Protein 7ESR (pdb70)

CATH classification: 3.40.800.10

Sequence (378 aa):
PPSEAEEALIKETTRLPLTGWQQEVDQGLTYGLEAAASIKDRSIPTFSRGELPHYAGINTFMMKAPYLEDVREVGKYDVAIVGVPHDSGTTYRPGTRFGPQGIRRISALYTPYNFEMG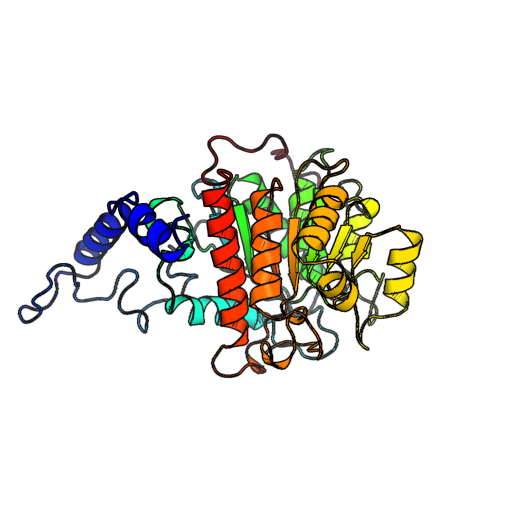VDLREQISLLCDVGDIFTIPANNEKSFDQISKGIAHIFSSGAFPIILGGDHSIGFPTVRGICRHLGDKKVGIIHFDRHVDTQETDLDERMHTCPWFHATNMANAPAKNLVQLGIGGWQVPRQGVKVCRERATNILTVTDITEMSLDAAADFAIARATDGTDCVVWISFDIDCIDAGFVPGTGWPEPGGLLPREALYLLKRIIRETNVCGMMEVVEVSPPYDISDMTSLMATRVICDTMAHLVVSGQLPRTEKPAYIHAEANMAVD

Foldseek 3Di:
DDDLLVVLVVLLVVFDCPLVVVQLVVCCVVQPFPPPPDDPRSDGPDDGPLPPLQDDDFDQLSAAADAPCLCLLVFQAEEEEELEQLQFDFDGQFSCQNVLLRSVNSVDAQADRSLSDRCSRFTHYYYHYYQPADNVDNVVRLVSLLVSLLSNLLSQHAYEYGDDAQLNLQSNLLSQVLFQVQFAAAEEEQDQELLPAPADPRHSHNSHRVVNNCVFNRYQQQLYEYEAHDDDPHDPRRVVRCVVSVHHYDHLCNCVVVDLVVSLVSNQCRNPPRGDFYEYEYELLQAACVQQQQFRDHDHPHDHLVSVLVSLLSNLLRTHHRHYYYYGRRVVRDDPSSSSVSSSVSVSSSVSSCVSSVVPPDPDRDPRGHNGGDPPSD

InterPro domains:
  IPR005925 Agmatinase-related [TIGR01230] (84-360)
  IPR006035 Ureohydrolase [PF00491] (84-358)
  IPR006035 Ureohydrolase [PR00116] (170-185)
  IPR006035 Ureohydrolase [PR00116] (286-315)
  IPR006035 Ureohydrolase [PS51409] (70-370)
  IPR006035 Ureohydrolase [PTHR11358] (56-364)
  IPR020855 Ureohydrolase, manganese-binding site [PS01053] (289-310)
  IPR023696 Ureohydrolase domain superfamily [SSF52768] (60-363)

Organism: Synechocystis sp. (strain ATCC 27184 / PCC 6803 / Kazusa) (NCBI:txid1111708)

B-factor: mean 30.21, std 9.37, range [16.31, 80.89]

Structure (mmCIF, N/CA/C/O backbone):
data_7ESR
#
_entry.id   7ESR
#
_cell.length_a   140.700
_cell.length_b   140.700
_cell.length_c   95.390
_cell.angle_alpha   90.000
_cell.angle_beta   90.000
_cell.angle_gamma   120.000
#
_symmetry.space_group_name_H-M   'H 3 2'
#
loop_
_entity.id
_entity.type
_entity.pdbx_description
1 polymer 'Probable agmatinase 2'
2 non-polymer 'CALCIUM ION'
3 non-polymer 1,2-ETHANEDIOL
4 non-polymer 'ACETATE ION'
5 water water
#
loop_
_atom_site.group_PDB
_atom_site.id
_atom_site.type_symbol
_atom_site.label_atom_id
_atom_site.label_alt_id
_atom_site.label_comp_id
_atom_site.label_asym_id
_atom_site.label_entity_id
_atom_site.label_seq_id
_atom_site.pdbx_PDB_ins_code
_atom_site.Cartn_x
_atom_site.Cartn_y
_atom_site.Cartn_z
_atom_site.occupancy
_atom_site.B_iso_or_equiv
_atom_site.auth_seq_id
_atom_site.auth_comp_id
_atom_site.auth_asym_id
_atom_site.auth_atom_id
_atom_site.pdbx_PDB_model_num
ATOM 1 N N . PRO A 1 11 ? -19.20012 7.60161 43.69874 1.000 72.53172 11 PRO A N 1
ATOM 2 C CA . PRO A 1 11 ? -19.10043 8.64285 42.66934 1.000 67.41862 11 PRO A CA 1
ATOM 3 C C . PRO A 1 11 ? -19.72479 8.20079 41.35429 1.000 65.91358 11 PRO A C 1
ATOM 4 O O . PRO A 1 11 ? -19.80705 6.99769 41.09748 1.000 63.17363 11 PRO A O 1
ATOM 15 N N . PRO A 1 12 ? -20.14328 9.15125 40.52413 1.000 52.83758 12 PRO A N 1
ATOM 16 C CA . PRO A 1 12 ? -20.64999 8.78766 39.20087 1.000 43.46279 12 PRO A CA 1
ATOM 17 C C . PRO A 1 12 ? -19.49539 8.50415 38.25640 1.000 37.46329 12 PRO A C 1
ATOM 18 O O . PRO A 1 12 ? -18.42083 9.10082 38.34285 1.000 41.17010 12 PRO A O 1
ATOM 29 N N . SER A 1 13 ? -19.73168 7.57305 37.34715 1.000 34.34676 13 SER A N 1
ATOM 30 C CA . SER A 1 13 ? -18.72194 7.25953 36.35399 1.000 32.94656 13 SER A CA 1
ATOM 31 C C . SER A 1 13 ? -18.60715 8.40855 35.35345 1.000 31.05486 13 SER A C 1
ATOM 32 O O . SER A 1 13 ? -19.46559 9.29719 35.26958 1.000 28.65227 13 SER A O 1
ATOM 40 N N . GLU A 1 14 ? -17.52816 8.38051 34.56972 1.000 26.24085 14 GLU A N 1
ATOM 41 C CA . GLU A 1 14 ? -17.40127 9.32259 33.46692 1.000 23.99312 14 GLU A CA 1
ATOM 42 C C . GLU A 1 14 ? -18.56000 9.17769 32.48998 1.000 25.79721 14 GLU A C 1
ATOM 43 O O . GLU A 1 14 ? -19.06179 10.17099 31.94964 1.000 24.53537 14 GLU A O 1
ATOM 55 N N . ALA A 1 15 ? -18.99624 7.94795 32.24004 1.000 26.00468 15 ALA A N 1
ATOM 56 C CA . ALA A 1 15 ? -20.11074 7.74512 31.32561 1.000 23.65425 15 ALA A CA 1
ATOM 57 C C . ALA A 1 15 ? -21.38126 8.37625 31.87226 1.000 27.03022 15 ALA A C 1
ATOM 58 O O . ALA A 1 15 ? -22.14366 8.99745 31.12811 1.000 26.45970 15 ALA A O 1
ATOM 65 N N . GLU A 1 16 ? -21.62638 8.22774 33.17478 1.000 26.39395 16 GLU A N 1
ATOM 66 C CA . GLU A 1 16 ? -22.84253 8.79112 33.75505 1.000 29.38558 16 GLU A CA 1
ATOM 67 C C . GLU A 1 16 ? -22.82588 10.30795 33.68023 1.000 27.26205 16 GLU A C 1
ATOM 68 O O . GLU A 1 16 ? -23.84591 10.92877 33.35198 1.000 29.14359 16 GLU A O 1
ATOM 80 N N . GLU A 1 17 ? -21.67204 10.91683 33.95388 1.000 27.08293 17 GLU A N 1
ATOM 81 C CA . GLU A 1 17 ? -21.53839 12.36127 33.80635 1.000 27.03542 17 GLU A CA 1
ATOM 82 C C . GLU A 1 17 ? -21.71908 12.78794 32.35469 1.000 29.90244 17 GLU A C 1
ATOM 83 O O . GLU A 1 17 ? -22.32925 13.82873 32.07589 1.000 27.99647 17 GLU A O 1
ATOM 95 N N . ALA A 1 18 ? -21.21204 11.99229 31.41403 1.000 26.42976 18 ALA A N 1
ATOM 96 C CA . ALA A 1 18 ? -21.33153 12.34976 30.00156 1.000 23.74289 18 ALA A CA 1
ATOM 97 C C . ALA A 1 18 ? -22.79221 12.44238 29.56983 1.000 25.63289 18 ALA A C 1
ATOM 98 O O . ALA A 1 18 ? -23.17211 13.34813 28.81398 1.000 26.16005 18 ALA A O 1
ATOM 105 N N . LEU A 1 19 ? -23.62451 11.50262 30.02080 1.000 29.03276 19 LEU A N 1
ATOM 106 C CA . LEU A 1 19 ? -25.03475 11.53768 29.64834 1.000 25.49564 19 LEU A CA 1
ATOM 107 C C . LEU A 1 19 ? -25.70887 12.80117 30.17665 1.000 27.56647 19 LEU A C 1
ATOM 108 O O . LEU A 1 19 ? -26.54133 13.40270 29.49118 1.000 28.88486 19 LEU A O 1
ATOM 124 N N . ILE A 1 20 ? -25.35986 13.21305 31.39784 1.000 27.73393 20 ILE A N 1
ATOM 125 C CA . ILE A 1 20 ? -25.91412 14.43258 31.96879 1.000 28.43860 20 ILE A CA 1
ATOM 126 C C . ILE A 1 20 ? -25.39995 15.65296 31.22924 1.000 29.77369 20 ILE A C 1
ATOM 127 O O . ILE A 1 20 ? -26.16512 16.58433 30.93516 1.000 30.73251 20 ILE A O 1
ATOM 143 N N . LYS A 1 21 ? -24.10081 15.66869 30.90849 1.000 27.34985 21 LYS A N 1
ATOM 144 C CA . LYS A 1 21 ? -23.53780 16.82683 30.23491 1.000 27.26535 21 LYS A CA 1
ATOM 145 C C . LYS A 1 21 ? -24.19288 17.03235 28.87945 1.000 28.59538 21 LYS A C 1
ATOM 146 O O . LYS A 1 21 ? -24.39139 18.17906 28.44212 1.000 27.83354 21 LYS A O 1
ATOM 165 N N . GLU A 1 22 ? -24.54274 15.93701 28.20066 1.000 25.09533 22 GLU A N 1
ATOM 166 C CA . GLU A 1 22 ? -25.10056 16.06473 26.86009 1.000 24.56113 22 GLU A CA 1
ATOM 167 C C . GLU A 1 22 ? -26.43483 16.80824 26.89927 1.000 26.89218 22 GLU A C 1
ATOM 168 O O . GLU A 1 22 ? -26.74210 17.58190 25.98547 1.000 27.83629 22 GLU A O 1
ATOM 180 N N . THR A 1 23 ? -27.22756 16.59949 27.95990 1.000 27.32265 23 THR A N 1
ATOM 181 C CA A THR A 1 23 ? -28.50950 17.28824 28.10223 0.560 30.10936 23 THR A CA 1
ATOM 182 C CA B THR A 1 23 ? -28.51177 17.29132 28.06776 0.440 30.40599 23 THR A CA 1
ATOM 183 C C . THR A 1 23 ? -28.33861 18.79766 28.18465 1.000 34.17739 23 THR A C 1
ATOM 184 O O . THR A 1 23 ? -29.28113 19.54768 27.88442 1.000 36.05448 23 THR A O 1
ATOM 205 N N . ARG A 1 24 ? -27.17075 19.25868 28.62011 1.000 28.69742 24 ARG A N 1
ATOM 206 C CA . ARG A 1 24 ? -26.92227 20.67876 28.79896 1.000 27.96241 24 ARG A CA 1
ATOM 207 C C . ARG A 1 24 ? -26.48552 21.38949 27.52768 1.000 33.28775 24 ARG A C 1
ATOM 208 O O . ARG A 1 24 ? -26.31332 22.61448 27.55473 1.000 37.15537 24 ARG A O 1
ATOM 229 N N . LEU A 1 25 ? -26.27328 20.66860 26.44299 1.000 27.83656 25 LEU A N 1
ATOM 230 C CA . LEU A 1 25 ? -25.83860 21.26895 25.19682 1.000 26.46905 25 LEU A CA 1
ATOM 231 C C . LEU A 1 25 ? -27.04348 21.65110 24.34104 1.000 25.51616 25 LEU A C 1
ATOM 232 O O . LEU A 1 25 ? -28.01306 20.88760 24.25581 1.000 27.07714 25 LEU A O 1
ATOM 248 N N . PRO A 1 26 ? -26.98416 22.79780 23.69583 1.000 25.77227 26 PRO A N 1
ATOM 249 C CA . PRO A 1 26 ? -28.09849 23.23218 22.84166 1.000 27.96055 26 PRO A CA 1
ATOM 250 C C . PRO A 1 26 ? -28.01126 22.54132 21.48279 1.000 26.11865 26 PRO A C 1
ATOM 251 O O . PRO A 1 26 ? -27.10260 21.74067 21.22006 1.000 26.30325 26 PRO A O 1
ATOM 262 N N . LEU A 1 27 ? -28.99841 22.84382 20.63185 1.000 26.22658 27 LEU A N 1
ATOM 263 C CA . LEU A 1 27 ? -29.05855 22.35674 19.25795 1.000 24.15047 27 LEU A CA 1
ATOM 264 C C . LEU A 1 27 ? -29.25555 23.48196 18.24766 1.000 25.62327 27 LEU A C 1
ATOM 265 O O . LEU A 1 27 ? -29.57479 23.21469 17.08240 1.000 26.55263 27 LEU A O 1
ATOM 281 N N . THR A 1 28 ? -29.05042 24.72978 18.64771 1.000 25.27174 28 THR A N 1
ATOM 282 C CA . THR A 1 28 ? -29.27374 25.83783 17.73184 1.000 28.43290 28 THR A CA 1
ATOM 283 C C . THR A 1 28 ? -28.25889 25.83135 16.59685 1.000 28.14853 28 THR A C 1
ATOM 284 O O . THR A 1 28 ? -28.60660 26.11646 15.44549 1.000 27.70763 28 THR A O 1
ATOM 295 N N . GLY A 1 29 ? -27.00431 25.49725 16.88893 1.000 26.23351 29 GLY A N 1
ATOM 296 C CA . GLY A 1 29 ? -26.00705 25.43268 15.82575 1.000 27.40068 29 GLY A CA 1
ATOM 297 C C . GLY A 1 29 ? -26.30706 24.33662 14.82326 1.000 26.89395 29 GLY A C 1
ATOM 298 O O . GLY A 1 29 ? -26.15823 24.52746 13.60626 1.000 26.12794 29 GLY A O 1
ATOM 302 N N . TRP A 1 30 ? -26.73308 23.17272 15.32341 1.000 24.08749 30 TRP A N 1
ATOM 303 C CA . TRP A 1 30 ? -27.21077 22.10542 14.45889 1.000 26.54346 30 TRP A CA 1
ATOM 304 C C . TRP A 1 30 ? -28.36325 22.58359 13.58379 1.000 25.10846 30 TRP A C 1
ATOM 305 O O . TRP A 1 30 ? -28.35033 22.39582 12.35782 1.000 24.97008 30 TRP A O 1
ATOM 326 N N . GLN A 1 31 ? -29.37556 23.20526 14.18861 1.000 25.47404 31 GLN A N 1
ATOM 327 C CA . GLN A 1 31 ? -30.53248 23.59032 13.38848 1.000 25.54577 31 GLN A CA 1
ATOM 328 C C . GLN A 1 31 ? -30.15064 24.62882 12.34511 1.000 25.65514 31 GLN A C 1
ATOM 329 O O . GLN A 1 31 ? -30.68120 24.63073 11.22247 1.000 25.14793 31 GLN A O 1
ATOM 343 N N . GLN A 1 32 ? -29.25226 25.54245 12.71165 1.000 24.13031 32 GLN A N 1
ATOM 344 C CA . GLN A 1 32 ? -28.77217 26.53886 11.75940 1.000 25.86904 32 GLN A CA 1
ATOM 345 C C . GLN A 1 32 ? -28.14310 25.87617 10.54681 1.000 26.86105 32 GLN A C 1
ATOM 346 O O . GLN A 1 32 ? -28.41193 26.26441 9.40464 1.000 26.17309 32 GLN A O 1
ATOM 360 N N . GLU A 1 33 ? -27.31733 24.86125 10.76665 1.000 24.45584 33 GLU A N 1
ATOM 361 C CA . GLU A 1 33 ? -26.71720 24.17996 9.63066 1.000 23.49385 33 GLU A CA 1
ATOM 362 C C . GLU A 1 33 ? -27.76001 23.42981 8.80854 1.000 25.94534 33 GLU A C 1
ATOM 363 O O . GLU A 1 33 ? -27.67806 23.40699 7.57125 1.000 26.04830 33 GLU A O 1
ATOM 375 N N . VAL A 1 34 ? -28.71551 22.77020 9.47286 1.000 25.33373 34 VAL A N 1
ATOM 376 C CA . VAL A 1 34 ? -29.77734 22.07397 8.75258 1.000 26.29098 34 VAL A CA 1
ATOM 377 C C . VAL A 1 34 ? -30.54225 23.06644 7.88195 1.000 24.64722 34 VAL A C 1
ATOM 378 O O . VAL A 1 34 ? -30.78474 22.83076 6.68627 1.000 26.56708 34 VAL A O 1
ATOM 391 N N . ASP A 1 35 ? -30.92311 24.20283 8.46887 1.000 24.38657 35 ASP A N 1
ATOM 392 C CA . ASP A 1 35 ? -31.72620 25.17744 7.73625 1.000 26.69576 35 ASP A CA 1
ATOM 393 C C . ASP A 1 35 ? -30.96572 25.72888 6.53789 1.000 26.71499 35 ASP A C 1
ATOM 394 O O . ASP A 1 35 ? -31.50764 25.80302 5.42700 1.000 28.76685 35 ASP A O 1
ATOM 403 N N . GLN A 1 36 ? -29.70091 26.10841 6.73654 1.000 26.56794 36 GLN A N 1
ATOM 404 C CA . GLN A 1 36 ? -28.91434 26.60098 5.61097 1.000 27.11515 36 GLN A CA 1
ATOM 405 C C . GLN A 1 36 ? -28.74674 25.52226 4.55481 1.000 26.70661 36 GLN A C 1
ATOM 406 O O . GLN A 1 36 ? -28.78378 25.80862 3.35013 1.000 27.96220 36 GLN A O 1
ATOM 420 N N . GLY A 1 37 ? -28.56411 24.27402 4.98801 1.000 25.59107 37 GLY A N 1
ATOM 421 C CA . GLY A 1 37 ? -28.40868 23.18941 4.03589 1.000 26.37988 37 GLY A CA 1
ATOM 422 C C . GLY A 1 37 ? -29.63491 23.00712 3.16687 1.000 25.20211 37 GLY A C 1
ATOM 423 O O . GLY A 1 37 ? -29.52274 22.74160 1.96526 1.000 26.96359 37 GLY A O 1
ATOM 427 N N . LEU A 1 38 ? -30.82327 23.15765 3.75579 1.000 24.50506 38 LEU A N 1
ATOM 428 C CA . LEU A 1 38 ? -32.04365 22.99879 2.97714 1.000 25.94336 38 LEU A CA 1
ATOM 429 C C . LEU A 1 38 ? -32.23673 24.15512 1.99608 1.000 26.87692 38 LEU A C 1
ATOM 430 O O . LEU A 1 38 ? -32.72660 23.95842 0.87656 1.000 28.86841 38 LEU A O 1
ATOM 446 N N . THR A 1 39 ? -31.87683 25.37401 2.40184 1.000 26.95647 39 THR A N 1
ATOM 447 C CA . THR A 1 39 ? -31.97735 26.51166 1.49671 1.000 28.29718 39 THR A CA 1
ATOM 448 C C . THR A 1 39 ? -30.98967 26.36236 0.34782 1.000 30.64257 39 THR A C 1
ATOM 449 O O . THR A 1 39 ? -31.35686 26.46806 -0.82880 1.000 30.82343 39 THR A O 1
ATOM 460 N N . TYR A 1 40 ? -29.73059 26.10494 0.67170 1.000 25.71954 40 TYR A N 1
ATOM 461 C CA . TYR A 1 40 ? -28.67823 26.12600 -0.32783 1.000 27.91786 40 TYR A CA 1
ATOM 462 C C . TYR A 1 40 ? -28.52722 24.80231 -1.06798 1.000 27.18845 40 TYR A C 1
ATOM 463 O O . TYR A 1 40 ? -27.97227 24.78616 -2.17762 1.000 28.39009 40 TYR A O 1
ATOM 481 N N . GLY A 1 41 ? -28.98883 23.69442 -0.48236 1.000 25.85804 41 GLY A N 1
ATOM 482 C CA . GLY A 1 41 ? -28.89576 22.37774 -1.10170 1.000 25.05768 41 GLY A CA 1
ATOM 483 C C . GLY A 1 41 ? -30.21369 21.77816 -1.55747 1.000 26.58430 41 GLY A C 1
ATOM 484 O O . GLY A 1 41 ? -30.24093 20.64264 -2.05058 1.000 24.35672 41 GLY A O 1
ATOM 488 N N . LEU A 1 42 ? -31.30478 22.53698 -1.38878 1.000 25.06903 42 LEU A N 1
ATOM 489 C CA . LEU A 1 42 ? -32.67742 22.16917 -1.74227 1.000 23.42826 42 LEU A CA 1
ATOM 490 C C . LEU A 1 42 ? -33.26499 21.17110 -0.76137 1.000 26.82302 42 LEU A C 1
ATOM 491 O O . LEU A 1 42 ? -32.52089 20.40667 -0.13456 1.000 26.32818 42 LEU A O 1
ATOM 507 N N . GLU A 1 43 ? -34.59025 21.12437 -0.64515 1.000 26.51894 43 GLU A N 1
ATOM 508 C CA . GLU A 1 43 ? -35.17602 20.01702 0.09212 1.000 26.65580 43 GLU A CA 1
ATOM 509 C C . GLU A 1 43 ? -34.88105 18.71083 -0.64888 1.000 25.37883 43 GLU A C 1
ATOM 510 O O . GLU A 1 43 ? -34.61250 18.69255 -1.85688 1.000 26.80509 43 GLU A O 1
ATOM 522 N N . ALA A 1 44 ? -34.95079 17.61008 0.08918 1.000 25.94319 44 ALA A N 1
ATOM 523 C CA . ALA A 1 44 ? -34.67098 16.29627 -0.45479 1.000 26.78114 44 ALA A CA 1
ATOM 524 C C . ALA A 1 44 ? -35.76048 15.87091 -1.43165 1.000 27.46170 44 ALA A C 1
ATOM 525 O O . ALA A 1 44 ? -36.85370 16.45163 -1.49511 1.000 27.54135 44 ALA A O 1
ATOM 532 N N . ALA A 1 45 ? -35.45075 14.84556 -2.21649 1.000 24.79489 45 ALA A N 1
ATOM 533 C CA . ALA A 1 45 ? -36.44784 14.19578 -3.05240 1.000 25.79833 45 ALA A CA 1
ATOM 534 C C . ALA A 1 45 ? -37.59922 13.64405 -2.21374 1.000 28.92514 45 ALA A C 1
ATOM 535 O O . ALA A 1 45 ? -37.48320 13.42116 -1.00599 1.000 26.97489 45 ALA A O 1
ATOM 542 N N . ALA A 1 46 ? -38.72896 13.40065 -2.88418 1.000 29.25864 46 ALA A N 1
ATOM 543 C CA . ALA A 1 46 ? -39.95943 13.11118 -2.15703 1.000 31.05997 46 ALA A CA 1
ATOM 544 C C . ALA A 1 46 ? -39.88532 11.82690 -1.34014 1.000 31.34748 46 ALA A C 1
ATOM 545 O O . ALA A 1 46 ? -40.61434 11.68591 -0.34650 1.000 31.37242 46 ALA A O 1
ATOM 552 N N . SER A 1 47 ? -39.04055 10.87720 -1.73757 1.000 28.92345 47 SER A N 1
ATOM 553 C CA . SER A 1 47 ? -38.98831 9.58415 -1.06494 1.000 30.06896 47 SER A CA 1
ATOM 554 C C . SER A 1 47 ? -38.18942 9.60804 0.23402 1.000 28.37838 47 SER A C 1
ATOM 555 O O . SER A 1 47 ? -38.21692 8.61647 0.97971 1.000 28.91689 47 SER A O 1
ATOM 563 N N . ILE A 1 48 ? -37.50420 10.71093 0.53078 1.000 28.32854 48 ILE A N 1
ATOM 564 C CA . ILE A 1 48 ? -36.71974 10.82927 1.75874 1.000 28.67779 48 ILE A CA 1
ATOM 565 C C . ILE A 1 48 ? -37.64501 11.21558 2.90695 1.000 27.92835 48 ILE A C 1
ATOM 566 O O . ILE A 1 48 ? -38.36352 12.22308 2.83469 1.000 28.32579 48 ILE A O 1
ATOM 582 N N . LYS A 1 49 ? -37.62844 10.42688 3.98092 1.000 26.87710 49 LYS A N 1
ATOM 583 C CA . LYS A 1 49 ? -38.56121 10.66670 5.08229 1.000 30.22036 49 LYS A CA 1
ATOM 584 C C . LYS A 1 49 ? -38.07755 11.77685 6.02328 1.000 33.13031 49 LYS A C 1
ATOM 585 O O . LYS A 1 49 ? -38.88018 12.60154 6.48370 1.000 30.61650 49 LYS A O 1
ATOM 604 N N . ASP A 1 50 ? -36.78307 11.82773 6.31098 1.000 30.34395 50 ASP A N 1
ATOM 605 C CA . ASP A 1 50 ? -36.18902 12.79539 7.24048 1.000 26.70023 50 ASP A CA 1
ATOM 606 C C . ASP A 1 50 ? -36.02124 14.09391 6.47158 1.000 27.60752 50 ASP A C 1
ATOM 607 O O . ASP A 1 50 ? -35.13397 14.22735 5.63805 1.000 29.11923 50 ASP A O 1
ATOM 616 N N . ARG A 1 51 ? -36.89065 15.07022 6.73558 1.000 30.55067 51 ARG A N 1
ATOM 617 C CA . ARG A 1 51 ? -36.88746 16.30033 5.94862 1.000 28.68585 51 ARG A CA 1
ATOM 618 C C . ARG A 1 51 ? -35.84477 17.30114 6.41393 1.000 29.90385 51 ARG A C 1
ATOM 619 O O . ARG A 1 51 ? -35.84165 18.43948 5.93346 1.000 32.17423 51 ARG A O 1
ATOM 640 N N . SER A 1 52 ? -34.94039 16.91033 7.31243 1.000 31.25448 52 SER A N 1
ATOM 641 C CA . SER A 1 52 ? -33.74304 17.70135 7.52837 1.000 26.40978 52 SER A CA 1
ATOM 642 C C . SER A 1 52 ? -32.66857 17.41989 6.48234 1.000 23.78300 52 SER A C 1
ATOM 643 O O . SER A 1 52 ? -31.66681 18.13185 6.45132 1.000 26.54546 52 SER A O 1
ATOM 651 N N . ILE A 1 53 ? -32.87473 16.41329 5.63454 1.000 26.14105 53 ILE A N 1
ATOM 652 C CA . ILE A 1 53 ? -31.89893 16.03281 4.61009 1.000 25.61119 53 ILE A CA 1
ATOM 653 C C . ILE A 1 53 ? -32.12775 16.88693 3.36903 1.000 25.96098 53 ILE A C 1
ATOM 654 O O . ILE A 1 53 ? -33.26628 16.96307 2.87790 1.000 26.48888 53 ILE A O 1
ATOM 670 N N . PRO A 1 54 ? -31.07918 17.50223 2.81086 1.000 23.11839 54 PRO A N 1
ATOM 671 C CA . PRO A 1 54 ? -31.22291 18.21484 1.53660 1.000 24.42912 54 PRO A CA 1
ATOM 672 C C . PRO A 1 54 ? -30.95356 17.33512 0.32259 1.000 25.12346 54 PRO A C 1
ATOM 673 O O . PRO A 1 54 ? -30.58854 16.16243 0.47114 1.000 26.21206 54 PRO A O 1
ATOM 684 N N . THR A 1 55 ? -31.12706 17.88170 -0.88860 1.000 23.15006 55 THR A N 1
ATOM 685 C CA . THR A 1 55 ? -30.73081 17.13948 -2.08522 1.000 22.21044 55 THR A CA 1
ATOM 686 C C . THR A 1 55 ? -29.20745 17.09203 -2.22123 1.000 23.06664 55 THR A C 1
ATOM 687 O O . THR A 1 55 ? -28.62976 16.02722 -2.46071 1.000 23.33930 55 THR A O 1
ATOM 698 N N . PHE A 1 56 ? -28.55646 18.24476 -2.09253 1.000 22.68931 56 PHE A N 1
ATOM 699 C CA . PHE A 1 56 ? -27.10522 18.37968 -2.12815 1.000 23.74618 56 PHE A CA 1
ATOM 700 C C . PHE A 1 56 ? -26.57380 18.43140 -0.70496 1.000 23.60202 56 PHE A C 1
ATOM 701 O O . PHE A 1 56 ? -27.07142 19.20071 0.12680 1.000 24.28841 56 PHE A O 1
ATOM 718 N N . SER A 1 57 ? -25.55585 17.61920 -0.43836 1.000 22.36102 57 SER A N 1
ATOM 719 C CA . SER A 1 57 ? -24.88297 17.66207 0.85116 1.000 21.18137 57 SER A CA 1
ATOM 720 C C . SER A 1 57 ? -24.31899 19.05639 1.11134 1.000 23.51385 57 SER A C 1
ATOM 721 O O . SER A 1 57 ? -23.56900 19.61507 0.30477 1.000 23.17632 57 SER A O 1
ATOM 729 N N . ARG A 1 58 ? -24.69670 19.60973 2.25548 1.000 24.39311 58 ARG A N 1
ATOM 730 C CA . ARG A 1 58 ? -24.34411 20.96225 2.66120 1.000 27.11448 58 ARG A CA 1
ATOM 731 C C . ARG A 1 58 ? -24.29085 20.88125 4.18108 1.000 40.21310 58 ARG A C 1
ATOM 732 O O . ARG A 1 58 ? -25.33153 20.95415 4.84312 1.000 50.55903 58 ARG A O 1
ATOM 753 N N . GLY A 1 59 ? -23.10638 20.74814 4.71910 1.000 32.51634 59 GLY A N 1
ATOM 754 C CA . GLY A 1 59 ? -22.95109 20.55098 6.14167 1.000 34.99533 59 GLY A CA 1
ATOM 755 C C . GLY A 1 59 ? -22.16991 19.28995 6.47392 1.000 25.42778 59 GLY A C 1
ATOM 756 O O . GLY A 1 59 ? -21.40868 18.77040 5.65853 1.000 28.44727 59 GLY A O 1
ATOM 760 N N . GLU A 1 60 ? -22.40437 18.78720 7.68172 1.000 26.35979 60 GLU A N 1
ATOM 761 C CA . GLU A 1 60 ? -21.64569 17.64252 8.17483 1.000 22.77718 60 GLU A CA 1
ATOM 762 C C . GLU A 1 60 ? -21.92598 16.37803 7.37210 1.000 25.24829 60 GLU A C 1
ATOM 763 O O . GLU A 1 60 ? -21.01597 15.58503 7.13085 1.000 24.09686 60 GLU A O 1
ATOM 775 N N . LEU A 1 61 ? -23.18255 16.16061 6.95911 1.000 23.34643 61 LEU A N 1
ATOM 776 C CA . LEU A 1 61 ? -23.62675 14.84353 6.48606 1.000 19.96767 61 LEU A CA 1
ATOM 777 C C . LEU A 1 61 ? -23.82297 14.84630 4.97643 1.000 22.42410 61 LEU A C 1
ATOM 778 O O . LEU A 1 61 ? -24.20276 15.87059 4.39923 1.000 22.79478 61 LEU A O 1
ATOM 794 N N . PRO A 1 62 ? -23.57370 13.71537 4.29882 1.000 21.64657 62 PRO A N 1
ATOM 795 C CA . PRO A 1 62 ? -22.89268 12.53316 4.86260 1.000 20.72737 62 PRO A CA 1
ATOM 796 C C . PRO A 1 62 ? -21.41407 12.79441 5.11708 1.000 19.58571 62 PRO A C 1
ATOM 797 O O . PRO A 1 62 ? -20.80353 13.60752 4.42710 1.000 21.19560 62 PRO A O 1
ATOM 808 N N . HIS A 1 63 ? -20.84816 12.08098 6.09472 1.000 19.79779 63 HIS A N 1
ATOM 809 C CA . HIS A 1 63 ? -19.44061 12.27347 6.43840 1.000 18.35031 63 HIS A CA 1
ATOM 810 C C . HIS A 1 63 ? -18.51661 11.98060 5.27433 1.000 20.22061 63 HIS A C 1
ATOM 811 O O . HIS A 1 63 ? -17.47823 12.65128 5.14355 1.000 20.59603 63 HIS A O 1
ATOM 826 N N . TYR A 1 64 ? -18.84740 10.98618 4.43751 1.000 19.57562 64 TYR A N 1
ATOM 827 C CA . TYR A 1 64 ? -17.98186 10.58957 3.32183 1.000 19.43598 64 TYR A CA 1
ATOM 828 C C . TYR A 1 64 ? -18.09688 11.54533 2.13799 1.000 19.90463 64 TYR A C 1
ATOM 829 O O . TYR A 1 64 ? -17.35445 11.38336 1.16004 1.000 21.28986 64 TYR A O 1
ATOM 847 N N . ALA A 1 65 ? -18.99401 12.53034 2.19666 1.000 20.34295 65 ALA A N 1
ATOM 848 C CA . ALA A 1 65 ? -19.26344 13.38816 1.05948 1.000 19.86088 65 ALA A CA 1
ATOM 849 C C . ALA A 1 65 ? -18.71006 14.78135 1.32250 1.000 21.09334 65 ALA A C 1
ATOM 850 O O . ALA A 1 65 ? -18.39809 15.14384 2.45778 1.000 21.81146 65 ALA A O 1
ATOM 857 N N . GLY A 1 66 ? -18.61837 15.55595 0.25614 1.000 22.32941 66 GLY A N 1
ATOM 858 C CA . GLY A 1 66 ? -18.47606 16.99475 0.36656 1.000 22.34514 66 GLY A CA 1
ATOM 859 C C . GLY A 1 66 ? -17.05177 17.47464 0.21160 1.000 20.91620 66 GLY A C 1
ATOM 860 O O . GLY A 1 66 ? -16.11212 16.71066 -0.02863 1.000 22.77173 66 GLY A O 1
ATOM 864 N N . ILE A 1 67 ? -16.92403 18.78671 0.35529 1.000 20.84283 67 ILE A N 1
ATOM 865 C CA . ILE A 1 67 ? -15.64258 19.47327 0.29423 1.000 21.57466 67 ILE A CA 1
ATOM 866 C C . ILE A 1 67 ? -15.01635 19.45449 1.67883 1.000 21.35177 67 ILE A C 1
ATOM 867 O O . ILE A 1 67 ? -15.64664 19.83935 2.67343 1.000 25.17721 67 ILE A O 1
ATOM 883 N N . ASN A 1 68 ? -13.76160 18.99563 1.74249 1.000 21.22067 68 ASN A N 1
ATOM 884 C CA . ASN A 1 68 ? -13.11570 18.72538 3.02175 1.000 20.71827 68 ASN A CA 1
ATOM 885 C C . ASN A 1 68 ? -12.26684 19.89428 3.51478 1.000 23.42619 68 ASN A C 1
ATOM 886 O O . ASN A 1 68 ? -11.04390 19.92423 3.39660 1.000 27.23633 68 ASN A O 1
ATOM 897 N N . THR A 1 69 ? -12.93146 20.82446 4.17918 1.000 22.83444 69 THR A N 1
ATOM 898 C CA . THR A 1 69 ? -12.26516 21.68915 5.13502 1.000 21.86268 69 THR A CA 1
ATOM 899 C C . THR A 1 69 ? -12.15694 20.95577 6.47117 1.000 20.70704 69 THR A C 1
ATOM 900 O O . THR A 1 69 ? -12.80237 19.92563 6.69750 1.000 22.09036 69 THR A O 1
ATOM 911 N N . PHE A 1 70 ? -11.35588 21.49511 7.38048 1.000 21.12871 70 PHE A N 1
ATOM 912 C CA . PHE A 1 70 ? -11.17045 20.84384 8.66989 1.000 21.27389 70 PHE A CA 1
ATOM 913 C C . PHE A 1 70 ? -12.50737 20.76843 9.39354 1.000 22.62014 70 PHE A C 1
ATOM 914 O O . PHE A 1 70 ? -13.11890 21.80354 9.66347 1.000 22.10575 70 PHE A O 1
ATOM 931 N N . MET A 1 71 ? -12.92374 19.55284 9.75223 1.000 21.42292 71 MET A N 1
ATOM 932 C CA A MET A 1 71 ? -14.20515 19.34315 10.43630 0.480 24.05217 71 MET A CA 1
ATOM 933 C CA B MET A 1 71 ? -14.20962 19.32533 10.42397 0.520 24.28764 71 MET A CA 1
ATOM 934 C C . MET A 1 71 ? -15.35864 19.96737 9.66048 1.000 24.77692 71 MET A C 1
ATOM 935 O O . MET A 1 71 ? -16.39178 20.32073 10.23132 1.000 25.34043 71 MET A O 1
ATOM 962 N N . LYS A 1 72 ? -15.19786 20.09743 8.34501 1.000 21.35536 72 LYS A N 1
ATOM 963 C CA . LYS A 1 72 ? -16.20767 20.74648 7.48727 1.000 24.26744 72 LYS A CA 1
ATOM 964 C C . LYS A 1 72 ? -16.59425 22.13354 7.98480 1.000 25.20150 72 LYS A C 1
ATOM 965 O O . LYS A 1 72 ? -17.69701 22.62539 7.71972 1.000 26.06037 72 LYS A O 1
ATOM 984 N N . ALA A 1 73 ? -15.66904 22.79319 8.67871 1.000 23.83921 73 ALA A N 1
ATOM 985 C CA . ALA A 1 73 ? -15.86611 24.16940 9.06980 1.000 24.16230 73 ALA A CA 1
ATOM 986 C C . ALA A 1 73 ? -15.96439 25.06531 7.83836 1.000 24.07121 73 ALA A C 1
ATOM 987 O O . ALA A 1 73 ? -15.44768 24.74943 6.76527 1.000 24.61622 73 ALA A O 1
ATOM 994 N N . PRO A 1 74 ? -16.61049 26.21487 7.97076 1.000 25.91392 74 PRO A N 1
ATOM 995 C CA . PRO A 1 74 ? -16.61694 27.15912 6.85462 1.000 25.54119 74 PRO A CA 1
ATOM 996 C C . PRO A 1 74 ? -15.20974 27.53970 6.42670 1.000 25.70880 74 PRO A C 1
ATOM 997 O O . PRO A 1 74 ? -14.35389 27.84573 7.25793 1.000 27.15753 74 PRO A O 1
ATOM 1008 N N . TYR A 1 75 ? -15.00036 27.56312 5.10999 1.000 24.76450 75 TYR A N 1
ATOM 1009 C CA . TYR A 1 75 ? -13.78667 28.10860 4.51954 1.000 25.00384 75 TYR A CA 1
ATOM 1010 C C . TYR A 1 75 ? -13.91292 29.61953 4.52444 1.000 25.10985 75 TYR A C 1
ATOM 1011 O O . TYR A 1 75 ? -14.86971 30.16804 3.96885 1.000 29.44695 75 TYR A O 1
ATOM 1029 N N . LEU A 1 76 ? -12.95227 30.29492 5.14217 1.000 22.88774 76 LEU A N 1
ATOM 1030 C CA . LEU A 1 76 ? -12.96084 31.75862 5.21466 1.000 24.96108 76 LEU A CA 1
ATOM 1031 C C . LEU A 1 76 ? -12.05014 32.27522 4.11387 1.000 26.51859 76 LEU A C 1
ATOM 1032 O O . LEU A 1 76 ? -10.82705 32.39650 4.28476 1.000 26.29837 76 LEU A O 1
ATOM 1048 N N . GLU A 1 77 ? -12.65387 32.57918 2.96434 1.000 25.43643 77 GLU A N 1
ATOM 1049 C CA . GLU A 1 77 ? -11.86132 33.03502 1.83309 1.000 27.95770 77 GLU A CA 1
ATOM 1050 C C . GLU A 1 77 ? -11.19017 34.36368 2.15287 1.000 25.17093 77 GLU A C 1
ATOM 1051 O O . GLU A 1 77 ? -9.99506 34.56014 1.88835 1.000 27.44482 77 GLU A O 1
ATOM 1063 N N . ASP A 1 78 ? -11.94199 35.29481 2.73017 1.000 26.02215 78 ASP A N 1
ATOM 1064 C CA . ASP A 1 78 ? -11.38850 36.60434 3.04387 1.000 24.60306 78 ASP A CA 1
ATOM 1065 C C . ASP A 1 78 ? -10.74415 36.57660 4.42611 1.000 26.73871 78 ASP A C 1
ATOM 1066 O O . ASP A 1 78 ? -11.41373 36.76246 5.44871 1.000 27.09087 78 ASP A O 1
ATOM 1075 N N . VAL A 1 79 ? -9.42152 36.37614 4.45722 1.000 25.72881 79 VAL A N 1
ATOM 1076 C CA . VAL A 1 79 ? -8.72692 36.19642 5.73042 1.000 25.61933 79 VAL A CA 1
ATOM 1077 C C . VAL A 1 79 ? -8.71341 37.46476 6.56046 1.000 26.22929 79 VAL A C 1
ATOM 1078 O O . VAL A 1 79 ? -8.39615 37.42092 7.75694 1.000 28.77353 79 VAL A O 1
ATOM 1091 N N . ARG A 1 80 ? -9.05872 38.60652 5.96778 1.000 26.71166 80 ARG A N 1
ATOM 1092 C CA . ARG A 1 80 ? -9.13214 39.82922 6.74609 1.000 30.13649 80 ARG A CA 1
ATOM 1093 C C . ARG A 1 80 ? -10.24912 39.77808 7.77901 1.000 30.32542 80 ARG A C 1
ATOM 1094 O O . ARG A 1 80 ? -10.24912 40.58131 8.71873 1.000 31.22210 80 ARG A O 1
ATOM 1115 N N . GLU A 1 81 ? -11.19258 38.85008 7.63159 1.000 28.62534 81 GLU A N 1
ATOM 1116 C CA . GLU A 1 81 ? -12.32180 38.71004 8.53874 1.000 31.88540 81 GLU A CA 1
ATOM 1117 C C . GLU A 1 81 ? -12.08329 37.68849 9.64592 1.000 29.48429 81 GLU A C 1
ATOM 1118 O O . GLU A 1 81 ? -13.00988 37.38705 10.39890 1.000 29.66621 81 GLU A O 1
ATOM 1130 N N . VAL A 1 82 ? -10.86266 37.17058 9.77832 1.000 25.93461 82 VAL A N 1
ATOM 1131 C CA . VAL A 1 82 ? -10.63180 36.01815 10.65007 1.000 27.04914 82 VAL A CA 1
ATOM 1132 C C . VAL A 1 82 ? -10.89720 36.34840 12.11794 1.000 27.40065 82 VAL A C 1
ATOM 1133 O O . VAL A 1 82 ? -11.23629 35.43985 12.90042 1.000 26.53391 82 VAL A O 1
ATOM 1146 N N . GLY A 1 83 ? -10.75904 37.62187 12.51489 1.000 27.47120 83 GLY A N 1
ATOM 1147 C CA . GLY A 1 83 ? -11.00192 38.01330 13.89346 1.000 27.96045 83 GLY A CA 1
ATOM 1148 C C . GLY A 1 83 ? -12.43634 37.81799 14.35570 1.000 28.96966 83 GLY A C 1
ATOM 1149 O O . GLY A 1 83 ? -12.70003 37.89788 15.56368 1.000 30.72538 83 GLY A O 1
ATOM 1153 N N . LYS A 1 84 ? -13.35730 37.55547 13.43202 1.000 28.13581 84 LYS A N 1
ATOM 1154 C CA . LYS A 1 84 ? -14.73994 37.26054 13.78670 1.000 29.19875 84 LYS A CA 1
ATOM 1155 C C . LYS A 1 84 ? -14.94554 35.85025 14.32386 1.000 30.39712 84 LYS A C 1
ATOM 1156 O O . LYS A 1 84 ? -16.05137 35.53780 14.79085 1.000 31.13764 84 LYS A O 1
ATOM 1175 N N . TYR A 1 85 ? -13.92506 34.99766 14.28075 1.000 27.12161 85 TYR A N 1
ATOM 1176 C CA . TYR A 1 85 ? -14.02666 33.60234 14.66721 1.000 26.00249 85 TYR A CA 1
ATOM 1177 C C . TYR A 1 85 ? -13.23120 33.31313 15.93246 1.000 28.99638 85 TYR A C 1
ATOM 1178 O O . TYR A 1 85 ? -12.16223 33.88722 16.16853 1.000 30.76758 85 TYR A O 1
ATOM 1196 N N . ASP A 1 86 ? -13.76281 32.39524 16.74461 1.000 25.26907 86 ASP A N 1
ATOM 1197 C CA . ASP A 1 86 ? -13.05818 32.00683 17.96205 1.000 26.95753 86 ASP A CA 1
ATOM 1198 C C . ASP A 1 86 ? -11.77350 31.25384 17.63626 1.000 25.26760 86 ASP A C 1
ATOM 1199 O O . ASP A 1 86 ? -10.74722 31.44644 18.30198 1.000 26.29996 86 ASP A O 1
ATOM 1208 N N . VAL A 1 87 ? -11.81901 30.36879 16.63660 1.000 24.07803 87 VAL A N 1
ATOM 1209 C CA . VAL A 1 87 ? -10.69418 29.52030 16.26519 1.000 23.65765 87 VAL A CA 1
ATOM 1210 C C . VAL A 1 87 ? -10.52928 29.58477 14.75698 1.000 23.62669 87 VAL A C 1
ATOM 1211 O O . VAL A 1 87 ? -11.51310 29.52436 14.00674 1.000 24.84856 87 VAL A O 1
ATOM 1224 N N . ALA A 1 88 ? -9.27873 29.68007 14.31204 1.000 23.27621 88 ALA A N 1
ATOM 1225 C CA . ALA A 1 88 ? -8.94645 29.60260 12.89620 1.000 22.87806 88 ALA A CA 1
ATOM 1226 C C . ALA A 1 88 ? -7.95703 28.46742 12.69235 1.000 22.54574 88 ALA A C 1
ATOM 1227 O O . ALA A 1 88 ? -6.86554 28.48700 13.26773 1.000 23.13736 88 ALA A O 1
ATOM 1234 N N . ILE A 1 89 ? -8.35078 27.49266 11.87712 1.000 20.96994 89 ILE A N 1
ATOM 1235 C CA . ILE A 1 89 ? -7.45953 26.43086 11.42471 1.000 20.98802 89 ILE A CA 1
ATOM 1236 C C . ILE A 1 89 ? -6.67060 26.95748 10.23979 1.000 22.55122 89 ILE A C 1
ATOM 1237 O O . ILE A 1 89 ? -7.24561 27.45750 9.26881 1.000 24.00953 89 ILE A O 1
ATOM 1253 N N . VAL A 1 90 ? -5.34926 26.81296 10.28999 1.000 21.74072 90 VAL A N 1
ATOM 1254 C CA . VAL A 1 90 ? -4.49369 27.24172 9.19578 1.000 20.04392 90 VAL A CA 1
ATOM 1255 C C . VAL A 1 90 ? -3.51213 26.12587 8.88515 1.000 20.49755 90 VAL A C 1
ATOM 1256 O O . VAL A 1 90 ? -2.87020 25.57483 9.79266 1.000 22.52800 90 VAL A O 1
ATOM 1269 N N . GLY A 1 91 ? -3.44720 25.75065 7.61029 1.000 20.59168 91 GLY A N 1
ATOM 1270 C CA . GLY A 1 91 ? -2.47741 24.76969 7.15302 1.000 20.33628 91 GLY A CA 1
ATOM 1271 C C . GLY A 1 91 ? -1.15633 25.41860 6.78671 1.000 20.14974 91 GLY A C 1
ATOM 1272 O O . GLY A 1 91 ? -1.11392 26.53467 6.26748 1.000 21.18138 91 GLY A O 1
ATOM 1276 N N . VAL A 1 92 ? -0.07245 24.70650 7.07561 1.000 20.26849 92 VAL A N 1
ATOM 1277 C CA . VAL A 1 92 ? 1.27097 25.16544 6.74112 1.000 20.48200 92 VAL A CA 1
ATOM 1278 C C . VAL A 1 92 ? 1.92831 24.02457 5.97984 1.000 19.73251 92 VAL A C 1
ATOM 1279 O O . VAL A 1 92 ? 2.62525 23.18165 6.58282 1.000 20.40019 92 VAL A O 1
ATOM 1292 N N . PRO A 1 93 ? 1.70471 23.94744 4.65123 1.000 20.50222 93 PRO A N 1
ATOM 1293 C CA . PRO A 1 93 ? 2.14700 22.77928 3.84129 1.000 18.32394 93 PRO A CA 1
ATOM 1294 C C . PRO A 1 93 ? 3.60720 22.97510 3.45169 1.000 19.94519 93 PRO A C 1
ATOM 1295 O O . PRO A 1 93 ? 3.94600 23.34271 2.33696 1.000 20.56255 93 PRO A O 1
ATOM 1306 N N . HIS A 1 94 ? 4.47623 22.67821 4.42254 1.000 19.68031 94 HIS A N 1
ATOM 1307 C CA . HIS A 1 94 ? 5.89702 23.03514 4.40042 1.000 18.68113 94 HIS A CA 1
ATOM 1308 C C . HIS A 1 94 ? 6.69330 21.80666 4.78975 1.000 19.81487 94 HIS A C 1
ATOM 1309 O O . HIS A 1 94 ? 6.51889 21.28838 5.89977 1.000 20.47720 94 HIS A O 1
ATOM 1323 N N . ASP A 1 95 ? 7.54829 21.32194 3.87557 1.000 19.73116 95 ASP A N 1
ATOM 1324 C CA . ASP A 1 95 ? 8.44261 20.21411 4.20429 1.000 18.710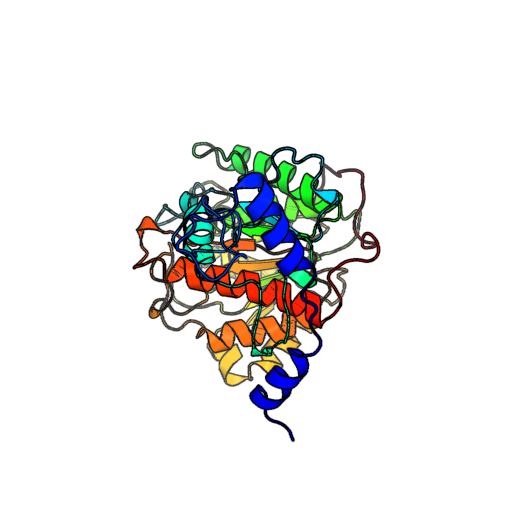53 95 ASP A CA 1
ATOM 1325 C C . ASP A 1 95 ? 9.88770 20.49718 3.79872 1.000 21.50496 95 ASP A C 1
ATOM 1326 O O . ASP A 1 95 ? 10.70272 19.56530 3.68902 1.000 20.25611 95 ASP A O 1
ATOM 1335 N N . SER A 1 96 ? 10.24020 21.76989 3.61533 1.000 20.32492 96 SER A N 1
ATOM 1336 C CA . SER A 1 96 ? 11.62137 22.13075 3.30363 1.000 20.58461 96 SER A CA 1
ATOM 1337 C C . SER A 1 96 ? 12.55675 22.00184 4.49176 1.000 21.41695 96 SER A C 1
ATOM 1338 O O . SER A 1 96 ? 13.77978 22.10562 4.30531 1.000 23.17434 96 SER A O 1
ATOM 1346 N N . GLY A 1 97 ? 12.03263 21.76134 5.69029 1.000 20.37044 97 GLY A N 1
ATOM 1347 C CA . GLY A 1 97 ? 12.85369 21.52616 6.85254 1.000 19.97428 97 GLY A CA 1
ATOM 1348 C C . GLY A 1 97 ? 13.07902 20.06658 7.17348 1.000 20.81436 97 GLY A C 1
ATOM 1349 O O . GLY A 1 97 ? 13.65233 19.75713 8.22728 1.000 20.85372 97 GLY A O 1
ATOM 1353 N N . THR A 1 98 ? 12.64214 19.15177 6.31230 1.000 20.32749 98 THR A N 1
ATOM 1354 C CA . THR A 1 98 ? 12.77623 17.73667 6.63386 1.000 18.92322 98 THR A CA 1
ATOM 1355 C C . THR A 1 98 ? 14.16262 17.18202 6.31112 1.000 19.19971 98 THR A C 1
ATOM 1356 O O . THR A 1 98 ? 14.66113 17.31185 5.18686 1.000 20.68937 98 THR A O 1
ATOM 1367 N N . THR A 1 99 ? 14.72985 16.46357 7.26754 1.000 19.22527 99 THR A N 1
ATOM 1368 C CA . THR A 1 99 ? 16.07410 15.90583 7.13223 1.000 19.80898 99 THR A CA 1
ATOM 1369 C C . THR A 1 99 ? 16.08738 14.42798 6.76621 1.000 20.16415 99 THR A C 1
ATOM 1370 O O . THR A 1 99 ? 17.16586 13.87188 6.56250 1.000 20.77149 99 THR A O 1
ATOM 1381 N N . TYR A 1 100 ? 14.92938 13.78030 6.69577 1.000 19.88593 100 TYR A N 1
ATOM 1382 C CA . TYR A 1 100 ? 14.87258 12.39278 6.25631 1.000 19.94779 100 TYR A CA 1
ATOM 1383 C C . TYR A 1 100 ? 13.78114 12.29073 5.20310 1.000 18.44101 100 TYR A C 1
ATOM 1384 O O . TYR A 1 100 ? 14.02568 12.55966 4.02408 1.000 19.57259 100 TYR A O 1
ATOM 1402 N N . ARG A 1 101 ? 12.55611 11.90472 5.60251 1.000 17.77886 101 ARG A N 1
ATOM 1403 C CA . ARG A 1 101 ? 11.45009 11.80567 4.64838 1.000 17.97659 101 ARG A CA 1
ATOM 1404 C C . ARG A 1 101 ? 10.73110 13.13869 4.48705 1.000 18.57152 101 ARG A C 1
ATOM 1405 O O . ARG A 1 101 ? 10.35123 13.75884 5.48955 1.000 19.40485 101 ARG A O 1
ATOM 1426 N N . PRO A 1 102 ? 10.45715 13.55716 3.26102 1.000 18.40468 102 PRO A N 1
ATOM 1427 C CA . PRO A 1 102 ? 9.49672 14.64352 3.03869 1.000 20.73315 102 PRO A CA 1
ATOM 1428 C C . PRO A 1 102 ? 8.09446 14.05481 2.99470 1.000 20.29698 102 PRO A C 1
ATOM 1429 O O . PRO A 1 102 ? 7.89260 12.86462 3.30306 1.000 19.58571 102 PRO A O 1
ATOM 1440 N N . GLY A 1 103 ? 7.10435 14.87661 2.65205 1.000 18.52224 103 GLY A N 1
ATOM 1441 C CA . GLY A 1 103 ? 5.72504 14.45124 2.56561 1.000 18.09844 103 GLY A CA 1
ATOM 1442 C C . GLY A 1 103 ? 4.80578 15.19656 3.48888 1.000 17.75148 103 GLY A C 1
ATOM 1443 O O . GLY A 1 103 ? 3.59628 15.24881 3.22702 1.000 18.16886 103 GLY A O 1
ATOM 1447 N N . THR A 1 104 ? 5.32485 15.76063 4.58255 1.000 18.25804 104 THR A N 1
ATOM 1448 C CA . THR A 1 104 ? 4.50025 16.52561 5.51598 1.000 17.82418 104 THR A CA 1
ATOM 1449 C C . THR A 1 104 ? 4.00469 17.82703 4.91366 1.000 17.65403 104 THR A C 1
ATOM 1450 O O . THR A 1 104 ? 3.11899 18.43867 5.51359 1.000 18.68686 104 THR A O 1
ATOM 1461 N N . ARG A 1 105 ? 4.40190 18.18973 3.68439 1.000 18.09060 105 ARG A N 1
ATOM 1462 C CA . ARG A 1 105 ? 3.68508 19.28620 3.04208 1.000 18.40774 105 ARG A CA 1
ATOM 1463 C C . ARG A 1 105 ? 2.22808 18.91057 2.80020 1.000 17.49809 105 ARG A C 1
ATOM 1464 O O . ARG A 1 105 ? 1.38863 19.78898 2.64802 1.000 19.86555 105 ARG A O 1
ATOM 1485 N N . PHE A 1 106 ? 1.90888 17.60372 2.78010 1.000 17.76794 106 PHE A N 1
ATOM 1486 C CA . PHE A 1 106 ? 0.52928 17.14891 2.66876 1.000 18.57339 106 PHE A CA 1
ATOM 1487 C C . PHE A 1 106 ? -0.14131 16.87328 4.00394 1.000 17.42396 106 PHE A C 1
ATOM 1488 O O . PHE A 1 106 ? -1.32054 16.51151 4.01152 1.000 18.38455 106 PHE A O 1
ATOM 1505 N N . GLY A 1 107 ? 0.52394 17.14873 5.11870 1.000 18.95012 107 GLY A N 1
ATOM 1506 C CA . GLY A 1 107 ? -0.06903 17.02223 6.43647 1.000 18.72405 107 GLY A CA 1
ATOM 1507 C C . GLY A 1 107 ? -1.42569 17.68823 6.56083 1.000 19.63264 107 GLY A C 1
ATOM 1508 O O . GLY A 1 107 ? -2.41341 17.09748 7.03886 1.000 18.93153 107 GLY A O 1
ATOM 1512 N N . PRO A 1 108 ? -1.52574 18.93639 6.11295 1.000 17.91753 108 PRO A N 1
ATOM 1513 C CA . PRO A 1 108 ? -2.81836 19.61682 6.24555 1.000 19.25307 108 PRO A CA 1
ATOM 1514 C C . PRO A 1 108 ? -3.91999 18.94264 5.45567 1.000 19.68612 108 PRO A C 1
ATOM 1515 O O . PRO A 1 108 ? -5.07709 18.92080 5.90110 1.000 20.84941 108 PRO A O 1
ATOM 1526 N N . GLN A 1 109 ? -3.58887 18.39955 4.28592 1.000 18.71949 109 GLN A N 1
ATOM 1527 C CA . GLN A 1 109 ? -4.57602 17.72014 3.45951 1.000 18.19678 109 GLN A CA 1
ATOM 1528 C C . GLN A 1 109 ? -5.05887 16.43822 4.11689 1.000 19.35947 109 GLN A C 1
ATOM 1529 O O . GLN A 1 109 ? -6.25602 16.15522 4.11463 1.000 19.60994 109 GLN A O 1
A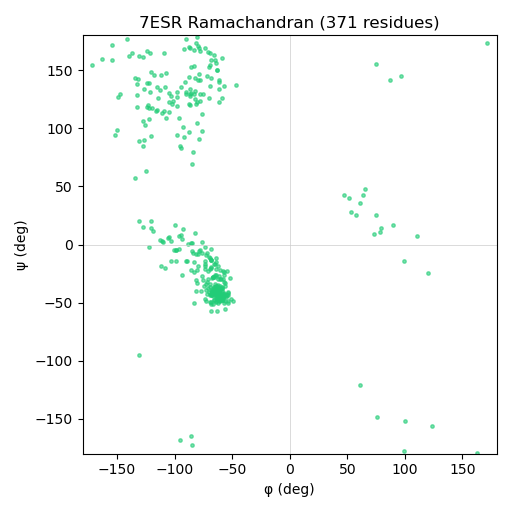TOM 1543 N N . GLY A 1 110 ? -4.14088 15.65087 4.67322 1.000 18.44607 110 GLY A N 1
ATOM 1544 C CA . GLY A 1 110 ? -4.54575 14.40737 5.31496 1.000 18.87503 110 GLY A CA 1
ATOM 1545 C C . GLY A 1 110 ? -5.38675 14.64796 6.55057 1.000 19.13128 110 GLY A C 1
ATOM 1546 O O . GLY A 1 110 ? -6.37830 13.95353 6.78574 1.000 18.23783 110 GLY A O 1
ATOM 1550 N N . ILE A 1 111 ? -5.00126 15.63808 7.34939 1.000 19.22391 111 ILE A N 1
ATOM 1551 C CA . ILE A 1 111 ? -5.75661 16.00910 8.53771 1.000 19.28817 111 ILE A CA 1
ATOM 1552 C C . ILE A 1 111 ? -7.14903 16.47203 8.14270 1.000 20.16335 111 ILE A C 1
ATOM 1553 O O . ILE A 1 111 ? -8.14994 16.01840 8.71015 1.000 20.39691 111 ILE A O 1
ATOM 1569 N N . ARG A 1 112 ? -7.25753 17.35428 7.13758 1.000 18.51645 112 ARG A N 1
ATOM 1570 C CA . ARG A 1 112 ? -8.58712 17.80011 6.71427 1.000 20.26903 112 ARG A CA 1
ATOM 1571 C C . ARG A 1 112 ? -9.43215 16.62360 6.22909 1.000 19.64928 112 ARG A C 1
ATOM 1572 O O . ARG A 1 112 ? -10.61775 16.51197 6.57000 1.000 19.45044 112 ARG A O 1
ATOM 1593 N N . ARG A 1 113 ? -8.85442 15.76334 5.39215 1.000 18.82344 113 ARG A N 1
ATOM 1594 C CA . ARG A 1 113 ? -9.59342 14.63178 4.85144 1.000 17.74599 113 ARG A CA 1
ATOM 1595 C C . ARG A 1 113 ? -10.17913 13.76263 5.95548 1.000 18.79639 113 ARG A C 1
ATOM 1596 O O . ARG A 1 113 ? -11.38854 13.48237 5.95438 1.000 18.92281 113 ARG A O 1
ATOM 1617 N N . ILE A 1 114 ? -9.34026 13.28678 6.88268 1.000 18.85262 114 ILE A N 1
ATOM 1618 C CA . ILE A 1 114 ? -9.82774 12.31966 7.87026 1.000 17.97872 114 ILE A CA 1
ATOM 1619 C C . ILE A 1 114 ? -10.70984 12.99606 8.91220 1.000 19.58357 114 ILE A C 1
ATOM 1620 O O . ILE A 1 114 ? -11.51637 12.32740 9.57143 1.000 19.61233 114 ILE A O 1
ATOM 1636 N N . SER A 1 115 ? -10.59932 14.31247 9.07987 1.000 18.67315 115 SER A N 1
ATOM 1637 C CA . SER A 1 115 ? -11.42287 14.99053 10.06820 1.000 19.43191 115 SER A CA 1
ATOM 1638 C C . SER A 1 115 ? -12.89973 14.90826 9.72373 1.000 19.90087 115 SER A C 1
ATOM 1639 O O . SER A 1 115 ? -13.72617 15.14274 10.60527 1.000 20.77677 115 SER A O 1
ATOM 1647 N N . ALA A 1 116 ? -13.23833 14.54435 8.48412 1.000 19.34124 116 ALA A N 1
ATOM 1648 C CA . ALA A 1 116 ? -14.65041 14.36587 8.10339 1.000 20.61674 116 ALA A CA 1
ATOM 1649 C C . ALA A 1 116 ? -15.31101 13.21460 8.84916 1.000 21.75744 116 ALA A C 1
ATOM 1650 O O . ALA A 1 116 ? -16.54180 13.10086 8.84326 1.000 21.96901 116 ALA A O 1
ATOM 1657 N N . LEU A 1 117 ? -14.53334 12.32999 9.44983 1.000 19.25138 117 LEU A N 1
ATOM 1658 C CA . LEU A 1 117 ? -15.08915 11.23176 10.22338 1.000 20.97729 117 LEU A CA 1
ATOM 1659 C C . LEU A 1 117 ? -15.70497 11.69837 11.52439 1.000 23.96348 117 LEU A C 1
ATOM 1660 O O . LEU A 1 117 ? -16.60245 11.03617 12.05166 1.000 24.66096 117 LEU A O 1
ATOM 1676 N N . TYR A 1 118 ? -15.28236 12.85034 12.02193 1.000 21.35657 118 TYR A N 1
ATOM 1677 C CA . TYR A 1 118 ? -15.67563 13.29271 13.34728 1.000 22.30917 118 TYR A CA 1
ATOM 1678 C C . TYR A 1 118 ? -17.01141 14.02458 13.31333 1.000 25.14662 118 TYR A C 1
ATOM 1679 O O . TYR A 1 118 ? -17.40247 14.61296 12.29696 1.000 28.02505 118 TYR A O 1
ATOM 1697 N N . THR A 1 119 ? -17.71518 13.96789 14.43115 1.000 22.60318 119 THR A N 1
ATOM 1698 C CA . THR A 1 119 ? -18.75587 14.94783 14.72479 1.000 21.77120 119 THR A CA 1
ATOM 1699 C C . THR A 1 119 ? -18.14146 16.08626 15.51389 1.000 20.77410 119 THR A C 1
ATOM 1700 O O . THR A 1 119 ? -17.01498 15.98057 16.00869 1.000 21.69942 119 THR A O 1
ATOM 1711 N N . PRO A 1 120 ? -18.86420 17.20119 15.68282 1.000 21.53563 120 PRO A N 1
ATOM 1712 C CA . PRO A 1 120 ? -18.35761 18.29392 16.52094 1.000 21.29633 120 PRO A CA 1
ATOM 1713 C C . PRO A 1 120 ? -18.45020 18.04455 18.01896 1.000 21.73784 120 PRO A C 1
ATOM 1714 O O . PRO A 1 120 ? -18.06825 18.93244 18.79235 1.000 22.64565 120 PRO A O 1
ATOM 1725 N N . TYR A 1 121 ? -18.91961 16.87560 18.45003 1.000 22.11004 121 TYR A N 1
ATOM 1726 C CA . TYR A 1 121 ? -19.24394 16.60259 19.84708 1.000 21.06849 121 TYR A CA 1
ATOM 1727 C C . TYR A 1 121 ? -18.29513 15.56681 20.43316 1.000 22.23622 121 TYR A C 1
ATOM 1728 O O . TYR A 1 121 ? -18.05470 14.51855 19.82655 1.000 22.03235 121 TYR A O 1
ATOM 1746 N N . ASN A 1 122 ? -17.77978 15.86486 21.62944 1.000 22.05078 122 ASN A N 1
ATOM 1747 C CA . ASN A 1 122 ? -16.97734 14.92722 22.40188 1.000 22.31429 122 ASN A CA 1
ATOM 1748 C C . ASN A 1 122 ? -17.79252 14.35439 23.56095 1.000 21.19109 122 ASN A C 1
ATOM 1749 O O . ASN A 1 122 ? -18.27243 15.10216 24.42243 1.000 22.60802 122 ASN A O 1
ATOM 1760 N N . PHE A 1 123 ? -17.90325 13.02642 23.60421 1.000 22.48733 123 PHE A N 1
ATOM 1761 C CA . PHE A 1 123 ? -18.75887 12.36470 24.57992 1.000 23.02423 123 PHE A CA 1
ATOM 1762 C C . PHE A 1 123 ? -18.30270 12.61808 26.01391 1.000 23.83985 123 PHE A C 1
ATOM 1763 O O . PHE A 1 123 ? -19.08335 13.07622 26.85598 1.000 24.80367 123 PHE A O 1
ATOM 1780 N N . GLU A 1 124 ? -17.05188 12.27567 26.32751 1.000 23.53693 124 GLU A N 1
ATOM 1781 C CA . GLU A 1 124 ? -16.61421 12.32074 27.71756 1.000 23.62259 124 GLU A CA 1
ATOM 1782 C C . GLU A 1 124 ? -16.62772 13.73294 28.27788 1.000 24.09290 124 GLU A C 1
ATOM 1783 O O . GLU A 1 124 ? -16.92074 13.93483 29.46410 1.000 27.77694 124 GLU A O 1
ATOM 1795 N N . MET A 1 125 ? -16.30431 14.72832 27.45854 1.000 22.86777 125 MET A N 1
ATOM 1796 C CA . MET A 1 125 ? -16.22452 16.09100 27.96492 1.000 23.69077 125 MET A CA 1
ATOM 1797 C C . MET A 1 125 ? -17.53454 16.85620 27.88888 1.000 25.70787 125 MET A C 1
ATOM 1798 O O . MET A 1 125 ? -17.65108 17.91312 28.51814 1.000 26.05885 125 MET A O 1
ATOM 1812 N N . GLY A 1 126 ? -18.51241 16.36434 27.14289 1.000 24.27444 126 GLY A N 1
ATOM 1813 C CA . GLY A 1 126 ? -19.74411 17.10822 26.99282 1.000 24.33397 126 GLY A CA 1
ATOM 1814 C C . GLY A 1 126 ? -19.55733 18.43350 26.29487 1.000 24.33945 126 GLY A C 1
ATOM 1815 O O . GLY A 1 126 ? -20.16843 19.43257 26.69125 1.000 25.84863 126 GLY A O 1
ATOM 1819 N N . VAL A 1 127 ? -18.76077 18.45534 25.23641 1.000 23.44191 127 VAL A N 1
ATOM 1820 C CA . VAL A 1 127 ? -18.45574 19.64366 24.45669 1.000 22.29931 127 VAL A CA 1
ATOM 1821 C C . VAL A 1 127 ? -19.01397 19.42888 23.06066 1.000 24.01286 127 VAL A C 1
ATOM 1822 O O . VAL A 1 127 ? -18.86974 18.34735 22.48764 1.000 25.70120 127 VAL A O 1
ATOM 1835 N N . ASP A 1 128 ? -19.66975 20.45374 22.51742 1.000 22.93328 128 ASP A N 1
ATOM 1836 C CA . ASP A 1 128 ? -20.11038 20.42774 21.12195 1.000 22.07048 128 ASP A CA 1
ATOM 1837 C C . ASP A 1 128 ? -19.59376 21.70048 20.47198 1.000 22.98007 128 ASP A C 1
ATOM 1838 O O . ASP A 1 128 ? -20.10636 22.79760 20.73971 1.000 23.97043 128 ASP A O 1
ATOM 1847 N N . LEU A 1 129 ? -18.56204 21.55832 19.63264 1.000 24.09432 129 LEU A N 1
ATOM 1848 C CA . LEU A 1 129 ? -17.91963 22.73983 19.06209 1.000 24.46910 129 LEU A CA 1
ATOM 1849 C C . LEU A 1 129 ? -18.84475 23.48574 18.11087 1.000 28.26788 129 LEU A C 1
ATOM 1850 O O . LEU A 1 129 ? -18.70783 24.70159 17.93828 1.000 28.29148 129 LEU A O 1
ATOM 1866 N N . ARG A 1 130 ? -19.78592 22.78538 17.48330 1.000 25.05213 130 ARG A N 1
ATOM 1867 C CA . ARG A 1 130 ? -20.75846 23.46029 16.62791 1.000 25.36845 130 ARG A CA 1
ATOM 1868 C C . ARG A 1 130 ? -21.67289 24.35818 17.44151 1.000 28.15325 130 ARG A C 1
ATOM 1869 O O . ARG A 1 130 ? -22.16071 25.37737 16.93229 1.000 27.70626 130 ARG A O 1
ATOM 1890 N N . GLU A 1 131 ? -21.89477 24.01896 18.71009 1.000 24.37650 131 GLU A N 1
ATOM 1891 C CA . GLU A 1 131 ? -22.75329 24.82283 19.55822 1.000 25.66500 131 GLU A CA 1
ATOM 1892 C C . GLU A 1 131 ? -21.99782 25.86562 20.37688 1.000 25.45476 131 GLU A C 1
ATOM 1893 O O . GLU A 1 131 ? -22.58769 26.87467 20.75998 1.000 28.20202 131 GLU A O 1
ATOM 1905 N N . GLN A 1 132 ? -20.70954 25.64686 20.67814 1.000 25.25168 132 GLN A N 1
ATOM 1906 C CA . GLN A 1 132 ? -20.05447 26.43085 21.71693 1.000 26.13124 132 GLN A CA 1
ATOM 1907 C C . GLN A 1 132 ? -18.97469 27.37547 21.22131 1.000 24.68311 132 GLN A C 1
ATOM 1908 O O . GLN A 1 132 ? -18.63971 28.31793 21.94801 1.000 28.70370 132 GLN A O 1
ATOM 1922 N N . ILE A 1 133 ? -18.44405 27.17383 20.01584 1.000 24.88495 133 ILE A N 1
ATOM 1923 C CA . ILE A 1 133 ? -17.47604 28.09428 19.42920 1.000 26.92790 133 ILE A CA 1
ATOM 1924 C C . ILE A 1 133 ? -17.81500 28.32339 17.96147 1.000 26.36959 133 ILE A C 1
ATOM 1925 O O . ILE A 1 133 ? -18.57259 27.57297 17.34235 1.000 29.17135 133 ILE A O 1
ATOM 1941 N N . SER A 1 134 ? -17.21136 29.36166 17.40185 1.000 26.45348 134 SER A N 1
ATOM 1942 C CA . SER A 1 134 ? -17.16560 29.55203 15.96319 1.000 24.92093 134 SER A CA 1
ATOM 1943 C C . SER A 1 134 ? -15.78135 29.15187 15.47441 1.000 29.08415 134 SER A C 1
ATOM 1944 O O . SER A 1 134 ? -14.76538 29.60349 16.01361 1.000 28.96226 134 SER A O 1
ATOM 1952 N N . LEU A 1 135 ? -15.75177 28.28879 14.47435 1.000 27.91855 135 LEU A N 1
ATOM 1953 C CA A LEU A 1 135 ? -14.51621 27.76293 13.91693 0.340 25.03205 135 LEU A CA 1
ATOM 1954 C CA B LEU A 1 135 ? -14.52353 27.74671 13.91389 0.660 23.81776 135 LEU A CA 1
ATOM 1955 C C . LEU A 1 135 ? -14.52128 28.02804 12.42101 1.000 26.19509 135 LEU A C 1
ATOM 1956 O O . LEU A 1 135 ? -15.54093 27.82949 11.74635 1.000 27.34896 135 LEU A O 1
ATOM 1987 N N . CYS A 1 136 ? -13.38081 28.49293 11.90393 1.000 24.76875 136 CYS A N 1
ATOM 1988 C CA . CYS A 1 136 ? -13.21555 28.60708 10.46323 1.000 24.44598 136 CYS A CA 1
ATOM 1989 C C . CYS A 1 136 ? -11.93704 27.90102 10.04102 1.000 23.01584 136 CYS A C 1
ATOM 1990 O O . CYS A 1 136 ? -11.06217 27.62690 10.86043 1.000 23.47771 136 CYS A O 1
ATOM 1998 N N . A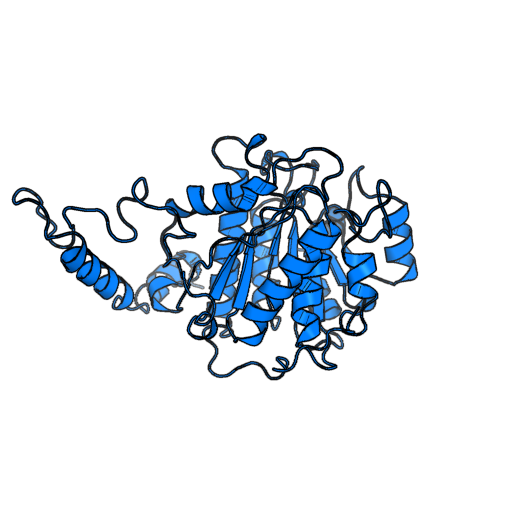SP A 1 137 ? -11.85987 27.59562 8.74370 1.000 22.37089 137 ASP A N 1
ATOM 1999 C CA . ASP A 1 137 ? -10.66058 27.05115 8.10313 1.000 22.73884 137 ASP A CA 1
ATOM 2000 C C . ASP A 1 137 ? -10.21182 28.12072 7.11859 1.000 23.60688 137 ASP A C 1
ATOM 2001 O O . ASP A 1 137 ? -10.95110 28.44886 6.18727 1.000 23.54404 137 ASP A O 1
ATOM 2010 N N . VAL A 1 138 ? -9.02822 28.69316 7.33689 1.000 22.04658 138 VAL A N 1
ATOM 2011 C CA . VAL A 1 138 ? -8.56430 29.74641 6.43897 1.000 20.77209 138 VAL A CA 1
ATOM 2012 C C . VAL A 1 138 ? -7.70992 29.20731 5.29304 1.000 21.52649 138 VAL A C 1
ATOM 2013 O O . VAL A 1 138 ? -7.06717 29.97265 4.56353 1.000 24.60637 138 VAL A O 1
ATOM 2026 N N . GLY A 1 139 ? -7.71264 27.89524 5.08612 1.000 21.18167 139 GLY A N 1
ATOM 2027 C CA . GLY A 1 139 ? -6.83734 27.35022 4.06353 1.000 22.06615 139 GLY A CA 1
ATOM 2028 C C . GLY A 1 139 ? -5.38659 27.30974 4.51452 1.000 22.80164 139 GLY A C 1
ATOM 2029 O O . GLY A 1 139 ? -5.08157 27.18069 5.70383 1.000 21.28496 139 GLY A O 1
ATOM 2033 N N . ASP A 1 140 ? -4.49071 27.46252 3.54889 1.000 22.07775 140 ASP A N 1
ATOM 2034 C CA . ASP A 1 140 ? -3.07625 27.21368 3.76860 1.000 21.77074 140 ASP A CA 1
ATOM 2035 C C . ASP A 1 140 ? -2.24306 28.45457 3.50473 1.000 22.79708 140 ASP A C 1
ATOM 2036 O O . ASP A 1 140 ? -2.57278 29.27753 2.63997 1.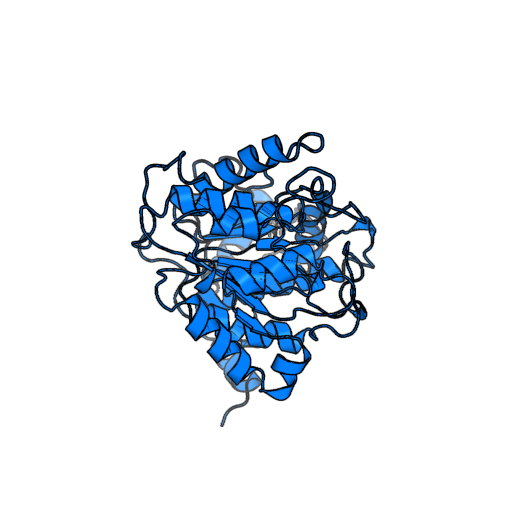000 22.93597 140 ASP A O 1
ATOM 2045 N N . ILE A 1 141 ? -1.14441 28.56740 4.25490 1.000 21.11342 141 ILE A N 1
ATOM 2046 C CA . ILE A 1 141 ? -0.07615 29.49409 3.89117 1.000 22.23129 141 ILE A CA 1
ATOM 2047 C C . ILE A 1 141 ? 0.48498 29.09189 2.52992 1.000 22.02867 141 ILE A C 1
ATOM 2048 O O . ILE A 1 141 ? 0.65886 27.90292 2.23001 1.000 21.56002 141 ILE A O 1
ATOM 2064 N N . PHE A 1 142 ? 0.80414 30.09260 1.71043 1.000 20.86264 142 PHE A N 1
ATOM 2065 C CA . PHE A 1 142 ? 1.50928 29.88357 0.44214 1.000 19.88223 142 PHE A CA 1
ATOM 2066 C C . PHE A 1 142 ? 2.97958 29.68721 0.79100 1.000 22.33970 142 PHE A C 1
ATOM 2067 O O . PHE A 1 142 ? 3.77240 30.62278 0.86213 1.000 22.12907 142 PHE A O 1
ATOM 2084 N N . THR A 1 143 ? 3.35026 28.42944 1.00628 1.000 21.61222 143 THR A N 1
ATOM 2085 C CA . THR A 1 143 ? 4.70538 28.06278 1.34551 1.000 20.67936 143 THR A CA 1
ATOM 2086 C C . THR A 1 143 ? 5.58098 28.05357 0.09379 1.000 22.22584 143 THR A C 1
ATOM 2087 O O . THR A 1 143 ? 5.10065 28.17558 -1.03642 1.000 21.41515 143 THR A O 1
ATOM 2098 N N . ILE A 1 144 ? 6.89013 27.95201 0.30894 1.000 22.58919 144 ILE A N 1
ATOM 2099 C CA . ILE A 1 144 ? 7.89593 28.19192 -0.73394 1.000 21.86548 144 ILE A CA 1
ATOM 2100 C C . ILE A 1 144 ? 8.85202 27.00551 -0.68403 1.000 23.15890 144 ILE A C 1
ATOM 2101 O O . ILE A 1 144 ? 9.83149 27.05102 0.06923 1.000 23.35181 144 ILE A O 1
ATOM 2117 N N . PRO A 1 145 ? 8.59280 25.91579 -1.41705 1.000 22.27557 145 PRO A N 1
ATOM 2118 C CA . PRO A 1 145 ? 9.37706 24.68933 -1.19066 1.000 22.24626 145 PRO A CA 1
ATOM 2119 C C . PRO A 1 145 ? 10.85534 24.83890 -1.43119 1.000 22.20758 145 PRO A C 1
ATOM 2120 O O . PRO A 1 145 ? 11.66171 24.13794 -0.80219 1.000 24.16587 145 PRO A O 1
ATOM 2131 N N . ALA A 1 146 ? 11.25579 25.72020 -2.33564 1.000 20.98094 146 ALA A N 1
ATOM 2132 C CA . ALA A 1 146 ? 12.65382 25.83736 -2.70657 1.000 22.04737 146 ALA A CA 1
ATOM 2133 C C . ALA A 1 146 ? 13.43017 26.80944 -1.82835 1.000 22.63799 146 ALA A C 1
ATOM 2134 O O . ALA A 1 146 ? 14.62648 26.99125 -2.04338 1.000 23.54531 146 ALA A O 1
ATOM 2141 N N . ASN A 1 147 ? 12.79039 27.43004 -0.83419 1.000 23.72582 147 ASN A N 1
ATOM 2142 C CA . ASN A 1 147 ? 13.47832 28.42477 -0.00770 1.000 22.52352 147 ASN A CA 1
ATOM 2143 C C . ASN A 1 147 ? 12.82172 28.43301 1.36931 1.000 22.89434 147 ASN A C 1
ATOM 2144 O O . ASN A 1 147 ? 11.81970 29.11936 1.59729 1.000 22.87266 147 ASN A O 1
ATOM 2155 N N . ASN A 1 148 ? 13.41392 27.65742 2.27650 1.000 22.35126 148 ASN A N 1
ATOM 2156 C CA . ASN A 1 148 ? 12.90353 27.51456 3.63071 1.000 22.97186 148 ASN A CA 1
ATOM 2157 C C . ASN A 1 148 ? 12.71947 28.86622 4.30633 1.000 24.14796 148 ASN A C 1
ATOM 2158 O O . ASN A 1 148 ? 11.70513 29.08028 4.98419 1.000 23.52350 148 ASN A O 1
ATOM 2169 N N . GLU A 1 149 ? 13.66471 29.79410 4.11388 1.000 23.12262 149 GLU A N 1
ATOM 2170 C CA . GLU A 1 149 ? 13.59118 31.08784 4.78955 1.000 23.66055 149 GLU A CA 1
ATOM 2171 C C . GLU A 1 149 ? 12.45698 31.94490 4.24289 1.000 24.44582 149 GLU A C 1
ATOM 2172 O O . GLU A 1 149 ? 11.74752 32.60754 5.01359 1.000 24.98299 149 GLU A O 1
ATOM 2184 N N . LYS A 1 150 ? 12.25562 31.94581 2.92468 1.000 24.07205 150 LYS A N 1
ATOM 2185 C CA . LYS A 1 150 ? 11.09187 32.64374 2.38401 1.000 23.62974 150 LYS A CA 1
ATOM 2186 C C . LYS A 1 150 ? 9.80550 32.02628 2.92042 1.000 24.15817 150 LYS A C 1
ATOM 2187 O O . LYS A 1 150 ? 8.85517 32.73885 3.25651 1.000 22.55444 150 LYS A O 1
ATOM 2206 N N . SER A 1 151 ? 9.75406 30.68801 3.00515 1.000 23.25218 151 SER A N 1
ATOM 2207 C CA . SER A 1 151 ? 8.56128 30.04665 3.54064 1.000 20.77438 151 SER A CA 1
ATOM 2208 C C . SER A 1 151 ? 8.32512 30.46468 4.98534 1.000 23.11445 151 SER A C 1
ATOM 2209 O O . SER A 1 151 ? 7.19016 30.78552 5.36712 1.000 22.48257 151 SER A O 1
ATOM 2217 N N . PHE A 1 152 ? 9.39785 30.51980 5.78449 1.000 23.56257 152 PHE A N 1
ATOM 2218 C CA . PHE A 1 152 ? 9.28775 31.01832 7.15193 1.000 24.70653 152 PHE A CA 1
ATOM 2219 C C . PHE A 1 152 ? 8.65421 32.41015 7.18247 1.000 24.24013 152 PHE A C 1
ATOM 2220 O O . PHE A 1 152 ? 7.83354 32.71874 8.05755 1.000 23.05723 152 PHE A O 1
ATOM 2237 N N . ASP A 1 153 ? 9.07165 33.28537 6.26573 1.000 24.19961 153 ASP A N 1
ATOM 2238 C CA . ASP A 1 153 ? 8.56094 34.65215 6.26111 1.000 23.35646 153 ASP A CA 1
ATOM 2239 C C . ASP A 1 153 ? 7.06917 34.67675 5.95032 1.000 24.31048 153 ASP A C 1
ATOM 2240 O O . ASP A 1 153 ? 6.31369 35.44178 6.56190 1.000 25.45745 153 ASP A O 1
ATOM 2249 N N . GLN A 1 154 ? 6.62263 33.83680 5.01734 1.000 22.41127 154 GLN A N 1
ATOM 2250 C CA . GLN A 1 154 ? 5.19509 33.71085 4.74111 1.000 22.57649 154 GLN A CA 1
ATOM 2251 C C . GLN A 1 154 ? 4.44354 33.21242 5.96595 1.000 21.89406 154 GLN A C 1
ATOM 2252 O O . GLN A 1 154 ? 3.38700 33.74370 6.31979 1.000 24.15215 154 GLN A O 1
ATOM 2266 N N . ILE A 1 155 ? 4.96272 32.15826 6.60732 1.000 21.88033 155 ILE A N 1
ATOM 2267 C CA . ILE A 1 155 ? 4.33073 31.59106 7.79564 1.000 22.11214 155 ILE A CA 1
ATOM 2268 C C . ILE A 1 155 ? 4.18799 32.62987 8.90349 1.000 25.45330 155 ILE A C 1
ATOM 2269 O O . ILE A 1 155 ? 3.11626 32.77386 9.51151 1.000 24.03904 155 ILE A O 1
ATOM 2285 N N . SER A 1 156 ? 5.25919 33.36855 9.19816 1.000 23.42905 156 SER A N 1
ATOM 2286 C CA . SER A 1 156 ? 5.17073 34.34090 10.28161 1.000 24.40746 156 SER A CA 1
ATOM 2287 C C . SER A 1 156 ? 4.12897 35.41205 9.97957 1.000 26.10463 156 SER A C 1
ATOM 2288 O O . SER A 1 156 ? 3.38790 35.84120 10.87427 1.000 25.54753 156 SER A O 1
ATOM 2296 N N . LYS A 1 157 ? 4.08231 35.88685 8.73346 1.000 24.88706 157 LYS A N 1
ATOM 2297 C CA . LYS A 1 157 ? 3.11910 36.92736 8.39775 1.000 24.28639 157 LYS A CA 1
ATOM 2298 C C . LYS A 1 157 ? 1.69271 36.42353 8.56960 1.000 23.67337 157 LYS A C 1
ATOM 2299 O O . LYS A 1 157 ? 0.83673 37.11530 9.13149 1.000 26.43876 157 LYS A O 1
ATOM 2318 N N . GLY A 1 158 ? 1.41359 35.20732 8.10545 1.000 24.30953 158 GLY A N 1
ATOM 2319 C CA . GLY A 1 158 ? 0.06400 34.67603 8.23813 1.000 24.32901 158 GLY A CA 1
ATOM 2320 C C . GLY A 1 158 ? -0.33647 34.38961 9.67307 1.000 26.62862 158 GLY A C 1
ATOM 2321 O O . GLY A 1 158 ? -1.45845 34.70685 10.08902 1.000 24.93353 158 GLY A O 1
ATOM 2325 N N . ILE A 1 159 ? 0.57354 33.80048 10.45246 1.000 23.94613 159 ILE A N 1
ATOM 2326 C CA . ILE A 1 159 ? 0.26840 33.47982 11.84386 1.000 25.49700 159 ILE A CA 1
ATOM 2327 C C . ILE A 1 159 ? 0.13532 34.75788 12.66690 1.000 27.01557 159 ILE A C 1
ATOM 2328 O O . ILE A 1 159 ? -0.74142 34.86372 13.53372 1.000 26.92940 159 ILE A O 1
ATOM 2344 N N . ALA A 1 160 ? 1.00851 35.74705 12.41900 1.000 24.91016 160 ALA A N 1
ATOM 2345 C CA . ALA A 1 160 ? 0.87172 37.04968 13.07098 1.000 24.82123 160 ALA A CA 1
ATOM 2346 C C . ALA A 1 160 ? -0.48517 37.67301 12.76993 1.000 26.32790 160 ALA A C 1
ATOM 2347 O O . ALA A 1 160 ? -1.13900 38.23504 13.66391 1.000 27.05667 160 ALA A O 1
ATOM 2354 N N . HIS A 1 161 ? -0.93152 37.57609 11.51517 1.000 25.55714 161 HIS A N 1
ATOM 2355 C CA . HIS A 1 161 ? -2.21976 38.13680 11.14210 1.000 25.17020 161 HIS A CA 1
ATOM 2356 C C . HIS A 1 161 ? -3.34449 37.47918 11.92922 1.000 26.07134 161 HIS A C 1
ATOM 2357 O O . HIS A 1 161 ? -4.19851 38.16260 12.50295 1.000 26.73279 161 HIS A O 1
ATOM 2371 N N . ILE A 1 162 ? -3.35108 36.14543 11.98745 1.000 24.46700 162 ILE A N 1
ATOM 2372 C CA . ILE A 1 162 ? -4.41124 35.44281 12.70492 1.000 24.52522 162 ILE A CA 1
ATOM 2373 C C . ILE A 1 162 ? -4.33751 35.74113 14.19672 1.000 25.80553 162 ILE A C 1
ATOM 2374 O O . ILE A 1 162 ? -5.34616 36.06733 14.84137 1.000 27.01183 162 ILE A O 1
ATOM 2390 N N . PHE A 1 163 ? -3.14074 35.63748 14.77207 1.000 25.80125 163 PHE A N 1
ATOM 2391 C CA . PHE A 1 163 ? -2.99819 35.82914 16.21455 1.000 26.08663 163 PHE A CA 1
ATOM 2392 C C . PHE A 1 163 ? -3.43442 37.22434 16.64540 1.000 28.53604 163 PHE A C 1
ATOM 2393 O O . PHE A 1 163 ? -4.13940 37.38142 17.65296 1.000 27.97850 163 PHE A O 1
ATOM 2410 N N . SER A 1 164 ? -3.02824 38.25061 15.89802 1.000 27.26062 164 SER A N 1
ATOM 2411 C CA . SER A 1 164 ? -3.36430 39.61516 16.27446 1.000 27.72417 164 SER A CA 1
ATOM 2412 C C . SER A 1 164 ? -4.84744 39.89961 16.12435 1.000 27.80502 164 SER A C 1
ATOM 2413 O O . SER A 1 164 ? -5.35549 40.84269 16.75312 1.000 31.21742 164 SER A O 1
ATOM 2421 N N . SER A 1 165 ? -5.55904 39.09397 15.33409 1.000 28.12118 165 SER A N 1
ATOM 2422 C CA . SER A 1 165 ? -6.98418 39.33006 15.15399 1.000 27.25162 165 SER A CA 1
ATOM 2423 C C . SER A 1 165 ? -7.79389 38.93121 16.37551 1.000 28.45963 165 SER A C 1
ATOM 2424 O O . SER A 1 165 ? -8.96114 39.32840 16.48887 1.000 31.68000 165 SER A O 1
ATOM 2432 N N . GLY A 1 166 ? -7.22535 38.11217 17.26153 1.000 29.57214 166 GLY A N 1
ATOM 2433 C CA . GLY A 1 166 ? -7.96124 37.58550 18.38981 1.000 31.13915 166 GLY A CA 1
ATOM 2434 C C . GLY A 1 166 ? -8.47913 36.18180 18.19042 1.000 28.49246 166 GLY A C 1
ATOM 2435 O O . GLY A 1 166 ? -8.85453 35.53573 19.17829 1.000 28.79443 166 GLY A O 1
ATOM 2439 N N . ALA A 1 167 ? -8.47843 35.68111 16.95524 1.000 26.94307 167 ALA A N 1
ATOM 2440 C CA . ALA A 1 167 ? -8.79289 34.28270 16.72290 1.000 25.04368 167 ALA A CA 1
ATOM 2441 C C . ALA A 1 167 ? -7.67906 33.40873 17.28140 1.000 25.88354 167 ALA A C 1
ATOM 2442 O O . ALA A 1 167 ? -6.48939 33.73939 17.19141 1.000 27.55792 167 ALA A O 1
ATOM 2449 N N . PHE A 1 168 ? -8.06510 32.26238 17.82873 1.000 24.23698 168 PHE A N 1
ATOM 2450 C CA . PHE A 1 168 ? -7.10124 31.31368 18.36018 1.000 26.61613 168 PHE A CA 1
ATOM 2451 C C . PHE A 1 168 ? -6.54293 30.49030 17.21133 1.000 23.60274 168 PHE A C 1
ATOM 2452 O O . PHE A 1 168 ? -7.31724 29.82778 16.50950 1.000 25.37779 168 PHE A O 1
ATOM 2469 N N . PRO A 1 169 ? -5.22286 30.50357 16.98375 1.000 22.11378 169 PRO A N 1
ATOM 2470 C CA . PRO A 1 169 ? -4.67498 29.81898 15.81292 1.000 21.39988 169 PRO A CA 1
ATOM 2471 C C . PRO A 1 169 ? -4.31925 28.36776 16.09114 1.000 23.49033 169 PRO A C 1
ATOM 2472 O O . PRO A 1 169 ? -3.65915 28.06316 17.08521 1.000 22.96233 169 PRO A O 1
ATOM 2483 N N . ILE A 1 170 ? -4.76741 27.46091 15.22623 1.000 22.85529 170 ILE A N 1
ATOM 2484 C CA . ILE A 1 170 ? -4.35677 26.06103 15.25436 1.000 21.12052 170 ILE A CA 1
ATOM 2485 C C . ILE A 1 170 ? -3.70135 25.75653 13.92509 1.000 21.87198 170 ILE A C 1
ATOM 2486 O O . ILE A 1 170 ? -4.34676 25.85787 12.87436 1.000 23.99209 170 ILE A O 1
ATOM 2502 N N . ILE A 1 171 ? -2.41983 25.40928 13.97376 1.000 20.94862 171 ILE A N 1
ATOM 2503 C CA . ILE A 1 171 ? -1.59081 25.20144 12.79383 1.000 21.65461 171 ILE A CA 1
ATOM 2504 C C . ILE A 1 171 ? -1.51905 23.71375 12.48555 1.000 21.62492 171 ILE A C 1
ATOM 2505 O O . ILE A 1 171 ? -1.17018 22.90416 13.35894 1.000 22.53422 171 ILE A O 1
ATOM 2521 N N . LEU A 1 172 ? -1.84217 23.35644 11.23616 1.000 19.72155 172 LEU A N 1
ATOM 2522 C CA . LEU A 1 172 ? -1.64352 22.00784 10.71494 1.000 19.88607 172 LEU A CA 1
ATOM 2523 C C . LEU A 1 172 ? -0.31908 21.99081 9.95816 1.000 19.67338 172 LEU A C 1
ATOM 2524 O O . LEU A 1 172 ? -0.20108 22.59433 8.88604 1.000 21.25432 172 LEU A O 1
ATOM 2540 N N . GLY A 1 173 ? 0.69098 21.33261 10.51451 1.000 20.45571 173 GLY A N 1
ATOM 2541 C CA . GLY A 1 173 ? 1.94429 21.21396 9.81155 1.000 20.24049 173 GLY A CA 1
ATOM 2542 C C . GLY A 1 173 ? 1.92517 20.10786 8.77480 1.000 20.37250 173 GLY A C 1
ATOM 2543 O O . GLY A 1 173 ? 0.98701 19.32274 8.68685 1.000 19.08012 173 GLY A O 1
ATOM 2547 N N . GLY A 1 174 ? 2.99246 20.00296 7.98684 1.000 19.70942 174 GLY A N 1
ATOM 2548 C CA . GLY A 1 174 ? 4.19502 20.82446 8.08769 1.000 20.63182 174 GLY A CA 1
ATOM 2549 C C . GLY A 1 174 ? 5.21626 20.26948 9.05560 1.000 18.95130 174 GLY A C 1
ATOM 2550 O O . GLY A 1 174 ? 4.83633 19.78015 10.12972 1.000 20.50558 174 GLY A O 1
ATOM 2554 N N . ASP A 1 175 ? 6.51183 20.37062 8.70424 1.000 19.06773 175 ASP A N 1
ATOM 2555 C CA . ASP A 1 175 ? 7.57704 19.86798 9.55716 1.000 19.72589 175 ASP A CA 1
ATOM 2556 C C . ASP A 1 175 ? 7.84794 20.83863 10.70440 1.000 20.68327 175 ASP A C 1
ATOM 2557 O O . ASP A 1 175 ? 7.39250 21.98620 10.70577 1.000 20.91820 175 ASP A O 1
ATOM 2566 N N . HIS A 1 176 ? 8.59623 20.35622 11.70091 1.000 19.12693 176 HIS A N 1
ATOM 2567 C CA . HIS A 1 176 ? 8.76523 21.10616 12.93478 1.000 20.47348 176 HIS A CA 1
ATOM 2568 C C . HIS A 1 176 ? 9.59281 22.36562 12.74419 1.000 21.41523 176 HIS A C 1
ATOM 2569 O O . HIS A 1 176 ? 9.65475 23.17395 13.67163 1.000 21.86222 176 HIS A O 1
ATOM 2583 N N . SER A 1 177 ? 10.26746 22.54627 11.59847 1.000 20.27285 177 SER A N 1
ATOM 2584 C CA . SER A 1 177 ? 11.00113 23.78857 11.38752 1.000 21.16465 177 SER A CA 1
ATOM 2585 C C . SER A 1 177 ? 10.06629 24.97462 11.51758 1.000 22.29446 177 SER A C 1
ATOM 2586 O O . SER A 1 177 ? 10.49537 26.07332 11.90555 1.000 21.63407 177 SER A O 1
ATOM 2594 N N . ILE A 1 178 ? 8.77714 24.76182 11.25058 1.000 22.68816 178 ILE A N 1
ATOM 2595 C CA . ILE A 1 178 ? 7.82858 25.86974 11.30905 1.000 21.63855 178 ILE A CA 1
ATOM 2596 C C . ILE A 1 178 ? 7.61841 26.38204 12.71972 1.000 22.72823 178 ILE A C 1
ATOM 2597 O O . ILE A 1 178 ? 7.04003 27.45941 12.89348 1.000 23.22973 178 ILE A O 1
ATOM 2613 N N . GLY A 1 179 ? 8.06387 25.64642 13.72624 1.000 22.38872 179 GLY A N 1
ATOM 2614 C CA . GLY A 1 179 ? 7.96018 26.13250 15.09336 1.000 21.73474 179 GLY A CA 1
ATOM 2615 C C . GLY A 1 179 ? 8.63023 27.47813 15.29541 1.000 23.49908 179 GLY A C 1
ATOM 2616 O O . GLY A 1 179 ? 8.16323 28.29778 16.09650 1.000 24.07451 179 GLY A O 1
ATOM 2620 N N . PHE A 1 180 ? 9.71942 27.74030 14.56581 1.000 21.87550 180 PHE A N 1
ATOM 2621 C CA . PHE A 1 180 ? 10.32833 29.06549 14.64692 1.000 22.06457 180 PHE A CA 1
ATOM 2622 C C . PHE A 1 180 ? 9.43605 30.14146 14.03783 1.000 22.02133 180 PHE A C 1
ATOM 2623 O O . PHE A 1 180 ? 9.07926 31.09651 14.74476 1.000 24.50722 180 PHE A O 1
ATOM 2640 N N . PRO A 1 181 ? 9.02235 30.05500 12.76055 1.000 22.44811 181 PRO A N 1
ATOM 2641 C CA . PRO A 1 181 ? 8.21204 31.15191 12.20291 1.000 23.15289 181 PRO A CA 1
ATOM 2642 C C . PRO A 1 181 ? 6.82761 31.28997 12.81247 1.000 24.08974 181 PRO A C 1
ATOM 2643 O O . PRO A 1 181 ? 6.30403 32.41093 12.83843 1.000 24.73206 181 PRO A O 1
ATOM 2654 N N . THR A 1 182 ? 6.21419 30.21280 13.30855 1.000 22.55763 182 THR A N 1
ATOM 2655 C CA . THR A 1 182 ? 4.93565 30.37261 13.98518 1.000 22.89957 182 THR A CA 1
ATOM 2656 C C . THR A 1 182 ? 5.11335 31.12714 15.29555 1.000 24.07899 182 THR A C 1
ATOM 2657 O O . THR A 1 182 ? 4.42758 32.12118 15.55006 1.000 24.87763 182 THR A O 1
ATOM 2668 N N . VAL A 1 183 ? 6.05062 30.68980 16.13181 1.000 24.32050 183 VAL A N 1
ATOM 2669 C CA . VAL A 1 183 ? 6.30034 31.41416 17.38134 1.000 24.35029 183 VAL A CA 1
ATOM 2670 C C . VAL A 1 183 ? 6.76588 32.84484 17.10818 1.000 23.67343 183 VAL A C 1
ATOM 2671 O O . VAL A 1 183 ? 6.40349 33.77952 17.83482 1.000 27.02028 183 VAL A O 1
ATOM 2684 N N . ARG A 1 184 ? 7.57155 33.04151 16.05806 1.000 24.93402 184 ARG A N 1
ATOM 2685 C CA . ARG A 1 184 ? 7.99654 34.39449 15.70572 1.000 25.49085 184 ARG A CA 1
ATOM 2686 C C . ARG A 1 184 ? 6.79547 35.26998 15.36708 1.000 29.29671 184 ARG A C 1
ATOM 2687 O O . ARG A 1 184 ? 6.73735 36.43845 15.77407 1.000 26.27318 184 ARG A O 1
ATOM 2708 N N . GLY A 1 185 ? 5.84382 34.72150 14.60525 1.000 26.47669 185 GLY A N 1
ATOM 2709 C CA . GLY A 1 185 ? 4.61467 35.44187 14.29350 1.000 26.96589 185 GLY A CA 1
ATOM 2710 C C . GLY A 1 185 ? 3.84676 35.87098 15.52971 1.000 27.01770 185 GLY A C 1
ATOM 2711 O O . GLY A 1 185 ? 3.37316 37.01594 15.61904 1.000 28.11813 185 GLY A O 1
ATOM 2715 N N . ILE A 1 186 ? 3.70942 34.96860 16.49774 1.000 28.36957 186 ILE A N 1
ATOM 2716 C CA . ILE A 1 186 ? 3.09031 35.31172 17.77951 1.000 27.31160 186 ILE A CA 1
ATOM 2717 C C . ILE A 1 186 ? 3.88376 36.41268 18.47909 1.000 30.26406 186 ILE A C 1
ATOM 2718 O O . ILE A 1 186 ? 3.32680 37.42226 18.94995 1.000 29.05032 186 ILE A O 1
ATOM 2734 N N . CYS A 1 187 ? 5.20313 36.24086 18.56196 1.000 27.58697 187 CYS A N 1
ATOM 2735 C CA . CYS A 1 187 ? 6.01084 37.18126 19.34071 1.000 27.28418 187 CYS A CA 1
ATOM 2736 C C . CYS A 1 187 ? 5.99945 38.58531 18.74273 1.000 33.13817 187 CYS A C 1
ATOM 2737 O O . CYS A 1 187 ? 6.16775 39.57625 19.47465 1.000 32.44010 187 CYS A O 1
ATOM 2745 N N . ARG A 1 188 ? 5.81148 38.70009 17.42656 1.000 27.97039 188 ARG A N 1
ATOM 2746 C CA . ARG A 1 188 ? 5.64753 40.01744 16.83090 1.000 27.12964 188 ARG A CA 1
ATOM 2747 C C . ARG A 1 188 ? 4.52797 40.80814 17.48430 1.000 27.78923 188 ARG A C 1
ATOM 2748 O O . ARG A 1 188 ? 4.53521 42.04164 17.41824 1.000 30.45747 188 ARG A O 1
ATOM 2769 N N . HIS A 1 189 ? 3.58022 40.13097 18.12772 1.000 29.08073 189 HIS A N 1
ATOM 2770 C CA . HIS A 1 189 ? 2.41349 40.77446 18.71433 1.000 30.71511 189 HIS A CA 1
ATOM 2771 C C . HIS A 1 189 ? 2.31223 40.54056 20.21865 1.000 32.86209 189 HIS A C 1
ATOM 2772 O O . HIS A 1 189 ? 1.23091 40.70042 20.79767 1.000 36.30001 189 HIS A O 1
ATOM 2786 N N . LEU A 1 190 ? 3.41413 40.17589 20.86749 1.000 31.20757 190 LEU A N 1
ATOM 2787 C CA . LEU A 1 190 ? 3.43737 39.96623 22.31029 1.000 30.68564 190 LEU A CA 1
ATOM 2788 C C . LEU A 1 190 ? 3.97963 41.16887 23.08006 1.000 35.24623 190 LEU A C 1
ATOM 2789 O O . LEU A 1 190 ? 3.98415 41.15208 24.31730 1.000 33.61617 190 LEU A O 1
ATOM 2805 N N . GLY A 1 191 ? 4.44318 42.20442 22.39217 1.000 34.17160 191 GLY A N 1
ATOM 2806 C CA . GLY A 1 191 ? 5.06624 43.32624 23.09066 1.000 34.14796 191 GLY A CA 1
ATOM 2807 C C . GLY A 1 191 ? 6.27645 42.83052 23.84299 1.000 36.41472 191 GLY A C 1
ATOM 2808 O O . GLY A 1 191 ? 7.19970 42.24942 23.25584 1.000 34.82457 191 GLY A O 1
ATOM 2812 N N . ASP A 1 192 ? 6.27774 43.02400 25.16011 1.000 33.45160 192 ASP A N 1
ATOM 2813 C CA . ASP A 1 192 ? 7.32404 42.50242 26.03003 1.000 31.70712 192 ASP A CA 1
ATOM 2814 C C . ASP A 1 192 ? 6.85996 41.29212 26.83537 1.000 39.25034 192 ASP A C 1
ATOM 2815 O O . ASP A 1 192 ? 7.60824 40.80890 27.69465 1.000 40.03323 192 ASP A O 1
ATOM 2824 N N . LYS A 1 193 ? 5.64979 40.78634 26.56888 1.000 33.62745 193 LYS A N 1
ATOM 2825 C CA . LYS A 1 193 ? 5.14450 39.60379 27.25121 1.000 33.27828 193 LYS A CA 1
ATOM 2826 C C . LYS A 1 193 ? 5.94285 38.37208 26.82604 1.000 34.74874 193 LYS A C 1
ATOM 2827 O O . LYS A 1 193 ? 6.59025 38.34716 25.77382 1.000 35.92388 193 LYS A O 1
ATOM 2846 N N . LYS A 1 194 ? 5.89904 37.33875 27.66466 1.000 31.77700 194 LYS A N 1
ATOM 2847 C CA . LYS A 1 194 ? 6.69030 36.14114 27.45770 1.000 30.22844 194 LYS A CA 1
ATOM 2848 C C . LYS A 1 194 ? 5.79048 34.92842 27.25732 1.000 30.51674 194 LYS A C 1
ATOM 2849 O O . LYS A 1 194 ? 4.70475 34.82849 27.84114 1.000 31.69568 194 LYS A O 1
ATOM 2868 N N . VAL A 1 195 ? 6.25838 34.00703 26.42082 1.000 29.41278 195 VAL A N 1
ATOM 2869 C CA . VAL A 1 195 ? 5.52624 32.79257 26.08088 1.000 27.37295 195 VAL A CA 1
ATOM 2870 C C . VAL A 1 195 ? 6.37689 31.59173 26.46863 1.000 30.43941 195 VAL A C 1
ATOM 2871 O O . VAL A 1 195 ? 7.57272 31.53567 26.15289 1.000 27.24996 195 VAL A O 1
ATOM 2884 N N . GLY A 1 196 ? 5.75767 30.64352 27.16539 1.000 26.53204 196 GLY A N 1
ATOM 2885 C CA . GLY A 1 196 ? 6.38574 29.37076 27.46263 1.000 26.19033 196 GLY A CA 1
ATOM 2886 C C . GLY A 1 196 ? 5.97615 28.36277 26.40494 1.000 28.38630 196 GLY A C 1
ATOM 2887 O O . GLY A 1 196 ? 4.81535 28.27975 26.02766 1.000 31.73897 196 GLY A O 1
ATOM 2891 N N . ILE A 1 197 ? 6.94312 27.60017 25.92686 1.000 28.27195 197 ILE A N 1
ATOM 2892 C CA . ILE A 1 197 ? 6.70556 26.62296 24.86729 1.000 23.44181 197 ILE A CA 1
ATOM 2893 C C . ILE A 1 197 ? 6.63971 25.24458 25.51227 1.000 26.56761 197 ILE A C 1
ATOM 2894 O O . ILE A 1 197 ? 7.59658 24.82063 26.18018 1.000 26.27548 197 ILE A O 1
ATOM 2910 N N . ILE A 1 198 ? 5.51029 24.55843 25.33507 1.000 24.32826 198 ILE A N 1
ATOM 2911 C CA . ILE A 1 198 ? 5.36216 23.16551 25.74957 1.000 23.68280 198 ILE A CA 1
ATOM 2912 C C . ILE A 1 198 ? 5.43042 22.31347 24.49041 1.000 24.66601 198 ILE A C 1
ATOM 2913 O O . ILE A 1 198 ? 4.53540 22.35064 23.64055 1.000 24.53892 198 ILE A O 1
ATOM 2929 N N . HIS A 1 199 ? 6.48301 21.51515 24.40900 1.000 22.71825 199 HIS A N 1
ATOM 2930 C CA . HIS A 1 199 ? 6.93635 20.82403 23.21302 1.000 21.52344 199 HIS A CA 1
ATOM 2931 C C . HIS A 1 199 ? 6.82016 19.33143 23.48275 1.000 22.61023 199 HIS A C 1
ATOM 2932 O O . HIS A 1 199 ? 7.50102 18.81429 24.36582 1.000 24.07375 199 HIS A O 1
ATOM 2946 N N . PHE A 1 200 ? 5.94248 18.64840 22.74225 1.000 20.72028 200 PHE A N 1
ATOM 2947 C CA . PHE A 1 200 ? 5.81344 17.19797 22.81780 1.000 20.32047 200 PHE A CA 1
ATOM 2948 C C . PHE A 1 200 ? 6.62135 16.60761 21.66594 1.000 21.04463 200 PHE A C 1
ATOM 2949 O O . PHE A 1 200 ? 6.30481 16.86187 20.49907 1.000 22.25887 200 PHE A O 1
ATOM 2966 N N . ASP A 1 201 ? 7.63034 15.78882 21.97756 1.000 19.49968 201 ASP A N 1
ATOM 2967 C CA . ASP A 1 201 ? 8.54665 15.34727 20.93934 1.000 20.28123 201 ASP A CA 1
ATOM 2968 C C . ASP A 1 201 ? 9.45833 14.27569 21.52131 1.000 20.61627 201 ASP A C 1
ATOM 2969 O O . ASP A 1 201 ? 9.69904 14.25599 22.72798 1.000 22.77815 201 ASP A O 1
ATOM 2978 N N . ARG A 1 202 ? 9.97654 13.39974 20.65542 1.000 20.02502 202 ARG A N 1
ATOM 2979 C CA . ARG A 1 202 ? 11.13001 12.59252 21.05860 1.000 20.80776 202 ARG A CA 1
ATOM 2980 C C . ARG A 1 202 ? 12.43258 13.36071 20.87452 1.000 22.29891 202 ARG A C 1
ATOM 2981 O O . ARG A 1 202 ? 13.46005 12.95418 21.42240 1.000 21.95959 202 ARG A O 1
ATOM 3002 N N . HIS A 1 203 ? 12.40088 14.46742 20.12696 1.000 20.51344 203 HIS A N 1
ATOM 3003 C CA . HIS A 1 203 ? 13.59604 15.14368 19.63145 1.000 20.68504 203 HIS A CA 1
ATOM 3004 C C . HIS A 1 203 ? 13.62709 16.58253 20.11339 1.000 21.10139 203 HIS A C 1
ATOM 3005 O O . HIS A 1 203 ? 12.60319 17.26705 20.13576 1.000 22.45617 203 HIS A O 1
ATOM 3019 N N . VAL A 1 204 ? 14.82177 17.04161 20.50602 1.000 21.86474 204 VAL A N 1
ATOM 3020 C CA . VAL A 1 204 ? 14.87782 18.30765 21.22790 1.000 22.35860 204 VAL A CA 1
ATOM 3021 C C . VAL A 1 204 ? 14.67126 19.50941 20.29925 1.000 22.62257 204 VAL A C 1
ATOM 3022 O O . VAL A 1 204 ? 14.14091 20.55036 20.72567 1.000 23.93932 204 VAL A O 1
ATOM 3035 N N . ASP A 1 205 ? 15.07239 19.40041 19.03530 1.000 23.24959 205 ASP A N 1
ATOM 3036 C CA . ASP A 1 205 ? 14.80670 20.44073 18.03563 1.000 23.13986 205 ASP A CA 1
ATOM 3037 C C . ASP A 1 205 ? 15.43793 21.78923 18.40741 1.000 25.10883 205 ASP A C 1
ATOM 3038 O O . ASP A 1 205 ? 14.89638 22.85613 18.09737 1.000 24.23922 205 ASP A O 1
ATOM 3047 N N . THR A 1 206 ? 16.62671 21.73949 19.02462 1.000 23.20342 206 THR A N 1
ATOM 3048 C CA . THR A 1 206 ? 17.29749 22.92282 19.56408 1.000 23.39950 206 THR A CA 1
ATOM 3049 C C . THR A 1 206 ? 18.66643 23.20881 18.96697 1.000 25.29193 206 THR A C 1
ATOM 3050 O O . THR A 1 206 ? 19.41679 24.00834 19.55006 1.000 27.42756 206 THR A O 1
ATOM 3061 N N . GLN A 1 207 ? 19.04265 22.60043 17.85505 1.000 23.76103 207 GLN A N 1
ATOM 3062 C CA . GLN A 1 207 ? 20.36553 22.91878 17.32344 1.000 24.65571 207 GLN A CA 1
ATOM 3063 C C . GLN A 1 207 ? 20.30022 24.13677 16.39512 1.000 24.98938 207 GLN A C 1
ATOM 3064 O O . GLN A 1 207 ? 19.22445 24.62754 16.04371 1.000 25.81181 207 GLN A O 1
ATOM 3078 N N . GLU A 1 208 ? 21.47622 24.64519 16.01502 1.000 24.93824 208 GLU A N 1
ATOM 3079 C CA . GLU A 1 208 ? 21.50877 25.92058 15.29989 1.000 24.89367 208 GLU A CA 1
ATOM 3080 C C . GLU A 1 208 ? 21.25539 25.75599 13.80092 1.000 24.24981 208 GLU A C 1
ATOM 3081 O O . GLU A 1 208 ? 20.43879 26.48998 13.22022 1.000 26.98241 208 GLU A O 1
ATOM 3093 N N . THR A 1 209 ? 21.96916 24.83812 13.14836 1.000 25.29376 209 THR A N 1
ATOM 3094 C CA . THR A 1 209 ? 21.72598 24.55639 11.74399 1.000 26.66719 209 THR A CA 1
ATOM 3095 C C . THR A 1 209 ? 21.82587 23.04842 11.54354 1.000 24.71227 209 THR A C 1
ATOM 3096 O O . THR A 1 209 ? 22.42351 22.32589 12.35290 1.000 26.43134 209 THR A O 1
ATOM 3107 N N . ASP A 1 210 ? 21.27786 22.59796 10.42510 1.000 25.03478 210 ASP A N 1
ATOM 3108 C CA . ASP A 1 210 ? 21.30555 21.19781 10.01120 1.000 24.20232 210 ASP A CA 1
ATOM 3109 C C . ASP A 1 210 ? 21.31691 21.26207 8.49403 1.000 22.24968 210 ASP A C 1
ATOM 3110 O O . ASP A 1 210 ? 20.48059 21.95778 7.90442 1.000 23.23520 210 ASP A O 1
ATOM 3119 N N . LEU A 1 211 ? 22.28208 20.58191 7.86963 1.000 22.42729 211 LEU A N 1
ATOM 3120 C CA . LEU A 1 211 ? 22.42206 20.62796 6.40842 1.000 23.30944 211 LEU A CA 1
ATOM 3121 C C . LEU A 1 211 ? 22.45774 22.08046 5.93359 1.000 26.37762 211 LEU A C 1
ATOM 3122 O O . LEU A 1 211 ? 21.84503 22.45282 4.93028 1.000 24.58595 211 LEU A O 1
ATOM 3138 N N . ASP A 1 212 ? 23.15628 22.91622 6.70619 1.000 23.69128 212 ASP A N 1
ATOM 3139 C CA . ASP A 1 212 ? 23.43533 24.31957 6.42204 1.000 23.48294 212 ASP A CA 1
ATOM 3140 C C . ASP A 1 212 ? 22.25410 25.27072 6.57195 1.000 23.16066 212 ASP A C 1
ATOM 3141 O O . ASP A 1 212 ? 22.37937 26.45526 6.18861 1.000 25.49135 212 ASP A O 1
ATOM 3150 N N . GLU A 1 213 ? 21.12960 24.82446 7.11646 1.000 22.56600 213 GLU A N 1
ATOM 3151 C CA . GLU A 1 213 ? 19.92537 25.63519 7.15727 1.000 24.19868 213 GLU A CA 1
ATOM 3152 C C . GLU A 1 213 ? 19.19463 25.43357 8.48097 1.000 24.12899 213 GLU A C 1
ATOM 3153 O O . GLU A 1 213 ? 19.59278 24.62321 9.32737 1.000 24.62936 213 GLU A O 1
ATOM 3165 N N . ARG A 1 214 ? 18.09659 26.18075 8.66110 1.000 23.44404 214 ARG A N 1
ATOM 3166 C CA . ARG A 1 214 ? 17.31941 26.13134 9.89824 1.000 23.23313 214 ARG A CA 1
ATOM 3167 C C . ARG A 1 214 ? 16.17284 25.13262 9.71640 1.000 21.09439 214 ARG A C 1
ATOM 3168 O O . ARG A 1 214 ? 15.04220 25.47660 9.39221 1.000 24.16971 214 ARG A O 1
ATOM 3189 N N . MET A 1 215 ? 16.49337 23.86742 9.91666 1.000 21.21706 215 MET A N 1
ATOM 3190 C CA . MET A 1 215 ? 15.58758 22.79058 9.59145 1.000 20.50695 215 MET A CA 1
ATOM 3191 C C . MET A 1 215 ? 14.78255 22.36827 10.81697 1.000 21.01241 215 MET A C 1
ATOM 3192 O O . MET A 1 215 ? 14.75686 23.05428 11.83453 1.000 22.93484 215 MET A O 1
ATOM 3206 N N . HIS A 1 216 ? 14.08523 21.22484 10.71654 1.000 20.65185 216 HIS A N 1
ATOM 3207 C CA . HIS A 1 216 ? 13.15916 20.85513 11.78870 1.000 20.90232 216 HIS A CA 1
ATOM 3208 C C . HIS A 1 216 ? 13.85588 20.46272 13.08392 1.000 22.25200 216 HIS A C 1
ATOM 3209 O O . HIS A 1 216 ? 13.18090 20.32146 14.10867 1.000 22.76514 216 HIS A O 1
ATOM 3223 N N . THR A 1 217 ? 15.16947 20.28083 13.06477 1.000 20.99175 217 THR A N 1
ATOM 3224 C CA . THR A 1 217 ? 15.95354 20.05584 14.26402 1.000 21.29590 217 THR A CA 1
ATOM 3225 C C . THR A 1 217 ? 16.38423 21.35190 14.93361 1.000 24.03054 217 THR A C 1
ATOM 3226 O O . THR A 1 217 ? 17.06742 21.29500 15.95964 1.000 23.05184 217 THR A O 1
ATOM 3237 N N . CYS A 1 218 ? 15.98943 22.49542 14.39301 1.000 21.69074 218 CYS A N 1
ATOM 3238 C CA . CYS A 1 218 ? 16.52474 23.77705 14.82663 1.000 22.58194 218 CYS A CA 1
ATOM 3239 C C . CYS A 1 218 ? 15.52886 24.81623 15.34134 1.000 25.78254 218 CYS A C 1
ATOM 3240 O O . CYS A 1 218 ? 15.97192 25.90462 15.75175 1.000 24.55750 218 CYS A O 1
ATOM 3248 N N . PRO A 1 219 ? 14.20952 24.57553 15.35266 1.000 22.43662 219 PRO A N 1
ATOM 3249 C CA . PRO A 1 219 ? 13.32232 25.72302 15.59048 1.000 22.11447 219 PRO A CA 1
ATOM 3250 C C . PRO A 1 219 ? 13.53243 26.41164 16.92714 1.000 22.73460 219 PRO A C 1
ATOM 3251 O O . PRO A 1 219 ? 13.44691 27.64354 17.00486 1.000 24.17288 219 PRO A O 1
ATOM 3262 N N . TRP A 1 220 ? 13.78813 25.65667 17.99087 1.000 22.38232 220 TRP A N 1
ATOM 3263 C CA . TRP A 1 220 ? 13.81279 26.27595 19.30598 1.000 22.59300 220 TRP A CA 1
ATOM 3264 C C . TRP A 1 220 ? 15.11114 26.98441 19.61847 1.000 24.15073 220 TRP A C 1
ATOM 3265 O O . TRP A 1 220 ? 15.11421 27.83167 20.50661 1.000 26.50877 220 TRP A O 1
ATOM 3286 N N . PHE A 1 221 ? 16.20589 26.62936 18.94535 1.000 24.42962 221 PHE A N 1
ATOM 3287 C CA . PHE A 1 221 ? 17.39415 27.46966 19.01565 1.000 24.34124 221 PHE A CA 1
ATOM 3288 C C . PHE A 1 221 ? 17.03112 28.89804 18.63658 1.000 24.54637 221 PHE A C 1
ATOM 3289 O O . PHE A 1 221 ? 17.36042 29.86028 19.34274 1.000 28.48182 221 PHE A O 1
ATOM 3306 N N . HIS A 1 222 ? 16.35197 29.05534 17.50692 1.000 23.84013 222 HIS A N 1
ATOM 3307 C CA . HIS A 1 222 ? 16.06991 30.36700 16.95024 1.000 26.92850 222 HIS A CA 1
ATOM 3308 C C . HIS A 1 222 ? 14.89610 31.02203 17.63154 1.000 26.92463 222 HIS A C 1
ATOM 3309 O O . HIS A 1 222 ? 14.91385 32.24116 17.82075 1.000 29.15866 222 HIS A O 1
ATOM 3323 N N . ALA A 1 223 ? 13.90934 30.24369 18.07505 1.000 24.44563 223 ALA A N 1
ATOM 3324 C CA . ALA A 1 223 ? 12.80015 30.86731 18.78174 1.000 24.72807 223 ALA A CA 1
ATOM 3325 C C . ALA A 1 223 ? 13.23688 31.40876 20.13768 1.000 26.87184 223 ALA A C 1
ATOM 3326 O O . ALA A 1 223 ? 12.84445 32.52186 20.52184 1.000 28.00435 223 ALA A O 1
ATOM 3333 N N . THR A 1 224 ? 14.03561 30.64304 20.88621 1.000 26.77786 224 THR A N 1
ATOM 3334 C CA . THR A 1 224 ? 14.44204 31.10979 22.20974 1.000 27.14617 224 THR A CA 1
ATOM 3335 C C . THR A 1 224 ? 15.55746 32.13772 22.14768 1.000 31.79293 224 THR A C 1
ATOM 3336 O O . THR A 1 224 ? 15.91344 32.69125 23.18728 1.000 29.42252 224 THR A O 1
ATOM 3347 N N . ASN A 1 225 ? 16.10267 32.41566 20.96077 1.000 26.68263 225 ASN A N 1
ATOM 3348 C CA . ASN A 1 225 ? 16.93383 33.60233 20.79981 1.000 26.87745 225 ASN A CA 1
ATOM 3349 C C . ASN A 1 225 ? 16.10547 34.87327 20.90678 1.000 29.87246 225 ASN A C 1
ATOM 3350 O O . ASN A 1 225 ? 16.66273 35.94911 21.15531 1.000 29.75857 225 ASN A O 1
ATOM 3361 N N . MET A 1 226 ? 14.79697 34.78802 20.70476 1.000 28.91891 226 MET A N 1
ATOM 3362 C CA . MET A 1 226 ? 13.92536 35.94188 20.86353 1.000 29.02912 226 MET A CA 1
ATOM 3363 C C . MET A 1 226 ? 13.64947 36.20937 22.33987 1.000 30.18755 226 MET A C 1
ATOM 3364 O O . MET A 1 226 ? 13.47967 35.28560 23.13651 1.000 30.73484 226 MET A O 1
ATOM 3378 N N . ALA A 1 227 ? 13.60947 37.49447 22.70675 1.000 30.48879 227 ALA A N 1
ATOM 3379 C CA . ALA A 1 227 ? 13.44207 37.82330 24.11858 1.000 30.37169 227 ALA A CA 1
ATOM 3380 C C . ALA A 1 227 ? 12.11146 37.31767 24.66229 1.000 30.91776 227 ALA A C 1
ATOM 3381 O O . ALA A 1 227 ? 12.00706 36.99481 25.85640 1.000 31.39793 227 ALA A O 1
ATOM 3388 N N . ASN A 1 228 ? 11.08975 37.23931 23.81368 1.000 33.42834 228 ASN A N 1
ATOM 3389 C CA . ASN A 1 228 ? 9.76605 36.86348 24.29565 1.000 29.01542 228 ASN A CA 1
ATOM 3390 C C . ASN A 1 228 ? 9.63270 35.39027 24.63025 1.000 29.80113 228 ASN A C 1
ATOM 3391 O O . ASN A 1 228 ? 8.64399 35.00769 25.26360 1.000 29.30296 228 ASN A O 1
ATOM 3402 N N . ALA A 1 229 ? 10.57164 34.55613 24.20308 1.000 29.08535 229 ALA A N 1
ATOM 3403 C CA . ALA A 1 229 ? 10.47889 33.10845 24.37999 1.000 28.86935 229 ALA A CA 1
ATOM 3404 C C . ALA A 1 229 ? 11.66927 32.63318 25.20306 1.000 29.50787 229 ALA A C 1
ATOM 3405 O O . ALA A 1 229 ? 12.74427 32.35872 24.65638 1.000 28.79679 229 ALA A O 1
ATOM 3412 N N . PRO A 1 230 ? 11.53781 32.53282 26.52626 1.000 28.00385 230 PRO A N 1
ATOM 3413 C CA . PRO A 1 230 ? 12.69952 32.14651 27.33747 1.000 32.12279 230 PRO A CA 1
ATOM 3414 C C . PRO A 1 230 ? 12.94605 30.65039 27.25333 1.000 31.58671 230 PRO A C 1
ATOM 3415 O O . PRO A 1 230 ? 12.03196 29.84874 27.44702 1.000 30.06889 230 PRO A O 1
ATOM 3426 N N . ALA A 1 231 ? 14.18877 30.27809 26.95671 1.000 27.32200 231 ALA A N 1
ATOM 3427 C CA . ALA A 1 231 ? 14.55557 28.87062 26.95373 1.000 28.41564 231 ALA A CA 1
ATOM 3428 C C . ALA A 1 231 ? 14.30817 28.21014 28.29952 1.000 27.04594 231 ALA A C 1
ATOM 3429 O O . ALA A 1 231 ? 14.04664 27.00271 28.35418 1.000 29.95969 231 ALA A O 1
ATOM 3436 N N . LYS A 1 232 ? 14.39779 28.96805 29.39504 1.000 28.41449 232 LYS A N 1
ATOM 3437 C CA . LYS A 1 232 ? 14.15838 28.38303 30.70844 1.000 30.58419 232 LYS A CA 1
ATOM 3438 C C . LYS A 1 232 ? 12.70641 27.98720 30.91511 1.000 28.36851 232 LYS A C 1
ATOM 3439 O O . LYS A 1 232 ? 12.40813 27.28993 31.89557 1.000 29.90781 232 LYS A O 1
ATOM 3458 N N . ASN A 1 233 ? 11.80326 28.44002 30.03986 1.000 30.25484 233 ASN A N 1
ATOM 3459 C CA . ASN A 1 233 ? 10.39517 28.06557 30.07917 1.000 26.68098 233 ASN A CA 1
ATOM 3460 C C . ASN A 1 233 ? 10.02358 27.08108 28.97375 1.000 27.94956 233 ASN A C 1
ATOM 3461 O O . ASN A 1 233 ? 8.83788 26.78326 28.79541 1.000 29.61896 233 ASN A O 1
ATOM 3472 N N . LEU A 1 234 ? 11.00048 26.59973 28.21002 1.000 24.82095 234 LEU A N 1
ATOM 3473 C CA . LEU A 1 234 ? 10.76583 25.57848 27.19654 1.000 25.41824 234 LEU A CA 1
ATOM 3474 C C . LEU A 1 234 ? 10.70496 24.22125 27.89051 1.000 25.98727 234 LEU A C 1
ATOM 3475 O O . LEU A 1 234 ? 11.64900 23.82825 28.58654 1.000 26.09092 234 LEU A O 1
ATOM 3491 N N . VAL A 1 235 ? 9.59208 23.52550 27.72016 1.000 23.53367 235 VAL A N 1
ATOM 3492 C CA . VAL A 1 235 ? 9.34543 22.23215 28.33828 1.000 24.31463 235 VAL A CA 1
ATOM 3493 C C . VAL A 1 235 ? 9.25945 21.20818 27.21541 1.000 22.47348 235 VAL A C 1
ATOM 3494 O O . VAL A 1 235 ? 8.49759 21.39217 26.25296 1.000 25.17731 235 VAL A O 1
ATOM 3507 N N . GLN A 1 236 ? 10.06044 20.15155 27.32390 1.000 22.24363 236 GLN A N 1
ATOM 3508 C CA . GLN A 1 236 ? 10.23325 19.15592 26.26472 1.000 20.94293 236 GLN A CA 1
ATOM 3509 C C . GLN A 1 236 ? 9.86805 17.79153 26.82501 1.000 24.36420 236 GLN A C 1
ATOM 3510 O O . GLN A 1 236 ? 10.59673 17.23452 27.64999 1.000 23.34264 236 GLN A O 1
ATOM 3524 N N . LEU A 1 237 ? 8.72919 17.27675 26.38227 1.000 21.24784 237 LEU A N 1
ATOM 3525 C CA . LEU A 1 237 ? 8.11006 16.09230 26.95721 1.000 21.00107 237 LEU A CA 1
ATOM 3526 C C . LEU A 1 237 ? 8.22793 14.92747 25.99252 1.000 21.28891 237 LEU A C 1
ATOM 3527 O O . LEU A 1 237 ? 7.65937 14.96231 24.89213 1.000 23.13757 237 LEU A O 1
ATOM 3543 N N . GLY A 1 238 ? 8.98177 13.90500 26.40121 1.000 21.70112 238 GLY A N 1
ATOM 3544 C CA . GLY A 1 238 ? 9.13542 12.68452 25.64146 1.000 22.58269 238 GLY A CA 1
ATOM 3545 C C . GLY A 1 238 ? 10.49264 12.44643 25.02632 1.000 20.92042 238 GLY A C 1
ATOM 3546 O O . GLY A 1 238 ? 10.63902 11.48663 24.26630 1.000 21.12833 238 GLY A O 1
ATOM 3550 N N . ILE A 1 239 ? 11.48854 13.27914 25.33022 1.000 21.47149 239 ILE A N 1
ATOM 3551 C CA . ILE A 1 239 ? 12.75512 13.21853 24.61165 1.000 21.19513 239 ILE A CA 1
ATOM 3552 C C . ILE A 1 239 ? 13.42166 11.86560 24.80816 1.000 23.28393 239 ILE A C 1
ATOM 3553 O O . ILE A 1 239 ? 13.54463 11.36914 25.93531 1.000 22.25685 239 ILE A O 1
ATOM 3569 N N . GLY A 1 240 ? 13.89802 11.28565 23.71733 1.000 22.21201 240 GLY A N 1
ATOM 3570 C CA . GLY A 1 240 ? 14.70007 10.08100 23.80780 1.000 23.06903 240 GLY A CA 1
ATOM 3571 C C . GLY A 1 240 ? 14.80320 9.32780 22.49991 1.000 21.08274 240 GLY A C 1
ATOM 3572 O O . GLY A 1 240 ? 14.25240 9.71737 21.46963 1.000 21.78124 240 GLY A O 1
ATOM 3576 N N . GLY A 1 241 ? 15.53485 8.21524 22.57783 1.000 23.10294 241 GLY A N 1
ATOM 3577 C CA . GLY A 1 241 ? 15.77601 7.37600 21.42730 1.000 22.18068 241 GLY A CA 1
ATOM 3578 C C . GLY A 1 241 ? 17.13488 7.61007 20.81286 1.000 20.51478 241 GLY A C 1
ATOM 3579 O O . GLY A 1 241 ? 18.06852 8.01935 21.50861 1.000 23.47000 241 GLY A O 1
ATOM 3583 N N . TRP A 1 242 ? 17.23291 7.36104 19.50946 1.000 20.36975 242 TRP A N 1
ATOM 3584 C CA . TRP A 1 242 ? 18.49893 7.35035 18.79594 1.000 19.81195 242 TRP A CA 1
ATOM 3585 C C . TRP A 1 242 ? 18.62190 8.48705 17.78639 1.000 21.78949 242 TRP A C 1
ATOM 3586 O O . TRP A 1 242 ? 19.60866 8.53410 17.03866 1.000 23.12902 242 TRP A O 1
ATOM 3607 N N . GLN A 1 243 ? 17.64071 9.37659 17.72086 1.000 20.98151 243 GLN A N 1
ATOM 3608 C CA . GLN A 1 243 ? 17.61843 10.44450 16.73767 1.000 21.65013 243 GLN A CA 1
ATOM 3609 C C . GLN A 1 243 ? 17.81102 11.81188 17.34806 1.000 25.66677 243 GLN A C 1
ATOM 3610 O O . GLN A 1 243 ? 17.79400 12.80375 16.60451 1.000 26.63013 243 GLN A O 1
ATOM 3624 N N . VAL A 1 244 ? 18.03513 11.89471 18.66022 1.000 23.08744 244 VAL A N 1
ATOM 3625 C CA . VAL A 1 244 ? 18.20513 13.17480 19.33843 1.000 22.94722 244 VAL A CA 1
ATOM 3626 C C . VAL A 1 244 ? 19.61373 13.65460 19.01144 1.000 24.10661 244 VAL A C 1
ATOM 3627 O O . VAL A 1 244 ? 20.58308 13.04752 19.47729 1.000 25.56736 244 VAL A O 1
ATOM 3640 N N . PRO A 1 245 ? 19.79205 14.72593 18.24193 1.000 22.43789 245 PRO A N 1
ATOM 3641 C CA . PRO A 1 245 ? 21.15826 15.12144 17.86359 1.000 24.54115 245 PRO A CA 1
ATOM 3642 C C . PRO A 1 245 ? 21.94830 15.65829 19.04894 1.000 24.75384 245 PRO A C 1
ATOM 3643 O O . PRO A 1 245 ? 21.45069 16.44992 19.85158 1.000 23.46630 245 PRO A O 1
ATOM 3654 N N . ARG A 1 246 ? 23.21061 15.22723 19.14619 1.000 23.56438 246 ARG A N 1
ATOM 3655 C CA . ARG A 1 246 ? 24.06153 15.74363 20.21982 1.000 24.08671 246 ARG A CA 1
ATOM 3656 C C . ARG A 1 246 ? 24.15593 17.26080 20.19032 1.000 24.84626 246 ARG A C 1
ATOM 3657 O O . ARG A 1 246 ? 24.21460 17.89693 21.24866 1.000 24.71679 246 ARG A O 1
ATOM 3678 N N . GLN A 1 247 ? 24.16964 17.86271 18.99629 1.000 25.33536 247 GLN A N 1
ATOM 3679 C CA . GLN A 1 247 ? 24.24783 19.32049 18.91968 1.000 27.89392 247 GLN A CA 1
ATOM 3680 C C . GLN A 1 247 ? 23.06826 19.96424 19.64439 1.000 25.81448 247 GLN A C 1
ATOM 3681 O O . GLN A 1 247 ? 23.21003 21.01286 20.28117 1.000 27.45336 247 GLN A O 1
ATOM 3695 N N . GLY A 1 248 ? 21.89016 19.35568 19.54765 1.000 25.85853 248 GLY A N 1
ATOM 3696 C CA . GLY A 1 248 ? 20.73221 19.91228 20.23833 1.000 25.14295 248 GLY A CA 1
ATOM 3697 C C . GLY A 1 248 ? 20.80317 19.69651 21.73937 1.000 22.91809 248 GLY A C 1
ATOM 3698 O O . GLY A 1 248 ? 20.38585 20.55095 22.52148 1.000 24.34558 248 GLY A O 1
ATOM 3702 N N . VAL A 1 249 ? 21.27967 18.52928 22.16121 1.000 23.92593 249 VAL A N 1
ATOM 3703 C CA . VAL A 1 249 ? 21.42069 18.25841 23.59303 1.000 24.32599 249 VAL A CA 1
ATOM 3704 C C . VAL A 1 249 ? 22.30489 19.30677 24.25437 1.000 27.64906 249 VAL A C 1
ATOM 3705 O O . VAL A 1 249 ? 22.02677 19.75693 25.37381 1.000 25.73473 249 VAL A O 1
ATOM 3718 N N . LYS A 1 250 ? 23.40082 19.68528 23.58481 1.000 24.70761 250 LYS A N 1
ATOM 3719 C CA . LYS A 1 250 ? 24.31258 20.70063 24.10858 1.000 25.32771 250 LYS A CA 1
ATOM 3720 C C . LYS A 1 250 ? 23.58389 22.01244 24.36674 1.000 27.07877 250 LYS A C 1
ATOM 3721 O O . LYS A 1 250 ? 23.78523 22.65125 25.41179 1.000 28.62412 250 LYS A O 1
ATOM 3740 N N . VAL A 1 251 ? 22.73880 22.43341 23.42830 1.000 26.27385 251 VAL A N 1
ATOM 3741 C CA . VAL A 1 251 ? 21.96785 23.66212 23.59574 1.000 28.02348 251 VAL A CA 1
ATOM 3742 C C . VAL A 1 251 ? 20.98763 23.54058 24.75259 1.000 25.63565 251 VAL A C 1
ATOM 3743 O O . VAL A 1 251 ? 20.83594 24.47412 25.55648 1.000 28.44355 251 VAL A O 1
ATOM 3756 N N . CYS A 1 252 ? 20.30984 22.39419 24.86892 1.000 25.49478 252 CYS A N 1
ATOM 3757 C CA . CYS A 1 252 ? 19.38634 22.21246 25.97983 1.000 26.56816 252 CYS A CA 1
ATOM 3758 C C . CYS A 1 252 ? 20.10532 22.36319 27.30908 1.000 28.38400 252 CYS A C 1
ATOM 3759 O O . CYS A 1 252 ? 19.57567 22.96097 28.25286 1.000 28.14768 252 CYS A O 1
ATOM 3767 N N . ARG A 1 253 ? 21.28488 21.76240 27.42337 1.000 26.11665 253 ARG A N 1
ATOM 3768 C CA . ARG A 1 253 ? 22.04993 21.84708 28.66200 1.000 25.32889 253 ARG A CA 1
ATOM 3769 C C . ARG A 1 253 ? 22.46438 23.28496 28.94570 1.000 28.71592 253 ARG A C 1
ATOM 3770 O O . ARG A 1 253 ? 22.27970 23.78739 30.06211 1.000 29.98387 253 ARG A O 1
ATOM 3791 N N . GLU A 1 254 ? 23.02229 23.97118 27.94139 1.000 28.91167 254 GLU A N 1
ATOM 3792 C CA . GLU A 1 254 ? 23.55725 25.31695 28.15938 1.000 26.75570 254 GLU A CA 1
ATOM 3793 C C . GLU A 1 254 ? 22.46592 26.35659 28.37469 1.000 32.74491 254 GLU A C 1
ATOM 3794 O O . GLU A 1 254 ? 22.69436 27.35057 29.08419 1.000 32.16787 254 GLU A O 1
ATOM 3806 N N . ARG A 1 255 ? 21.28609 26.15591 27.79331 1.000 28.10361 255 ARG A N 1
ATOM 3807 C CA . ARG A 1 255 ? 20.18203 27.09940 27.95933 1.000 28.97112 255 ARG A CA 1
ATOM 3808 C C . ARG A 1 255 ? 19.21192 26.68555 29.06041 1.000 30.00400 255 ARG A C 1
ATOM 3809 O O . ARG A 1 255 ? 18.27119 27.43100 29.36188 1.000 31.97899 255 ARG A O 1
ATOM 3830 N N . ALA A 1 256 ? 19.41620 25.51932 29.66523 1.000 29.17256 256 ALA A N 1
ATOM 3831 C CA . ALA A 1 256 ? 18.64145 25.08493 30.82835 1.000 28.50388 256 ALA A CA 1
ATOM 3832 C C . ALA A 1 256 ? 17.16996 24.86672 30.49419 1.000 27.97181 256 ALA A C 1
ATOM 3833 O O . ALA A 1 256 ? 16.27774 25.33755 31.20519 1.000 31.41219 256 ALA A O 1
ATOM 3840 N N . THR A 1 257 ? 16.91603 24.14576 29.40534 1.000 27.56395 257 THR A N 1
ATOM 3841 C CA . THR A 1 257 ? 15.53824 23.77729 29.10906 1.000 26.36802 257 THR A CA 1
ATOM 3842 C C . THR A 1 257 ? 15.08631 22.67260 30.06933 1.000 29.52433 257 THR A C 1
ATOM 3843 O O . THR A 1 257 ? 15.88889 22.07896 30.79539 1.000 28.55336 257 THR A O 1
ATOM 3854 N N . ASN A 1 258 ? 13.77668 22.39639 30.06317 1.000 26.81999 258 ASN A N 1
ATOM 3855 C CA . ASN A 1 258 ? 13.14262 21.46570 31.00393 1.000 26.59961 258 ASN A CA 1
ATOM 3856 C C . ASN A 1 258 ? 12.70066 20.23190 30.24374 1.000 26.73744 258 ASN A C 1
ATOM 3857 O O . ASN A 1 258 ? 11.76308 20.29896 29.44784 1.000 30.42593 258 ASN A O 1
ATOM 3868 N N . ILE A 1 259 ? 13.32488 19.09769 30.53571 1.000 24.59529 259 ILE A N 1
ATOM 3869 C CA . ILE A 1 259 ? 13.11614 17.88075 29.75912 1.000 22.69101 259 ILE A CA 1
ATOM 3870 C C . ILE A 1 259 ? 12.65514 16.74737 30.65825 1.000 25.84252 259 ILE A C 1
ATOM 3871 O O . ILE A 1 259 ? 13.18647 16.55338 31.75502 1.000 25.16794 259 ILE A O 1
ATOM 3887 N N . LEU A 1 260 ? 11.69298 15.97115 30.16429 1.000 23.87344 260 LEU A N 1
ATOM 3888 C CA . LEU A 1 260 ? 11.36854 14.67338 30.73372 1.000 23.03368 260 LEU A CA 1
ATOM 3889 C C . LEU A 1 260 ? 11.40647 13.63820 29.61911 1.000 23.93068 260 LEU A C 1
ATOM 3890 O O . LEU A 1 260 ? 10.83170 13.86339 28.54324 1.000 25.11175 260 LEU A O 1
ATOM 3906 N N . THR A 1 261 ? 12.05197 12.50387 29.87556 1.000 22.50785 261 THR A N 1
ATOM 3907 C CA . THR A 1 261 ? 12.01332 11.40355 28.93252 1.000 21.14064 261 THR A CA 1
ATOM 3908 C C . THR A 1 261 ? 10.69635 10.64506 29.08193 1.000 21.54622 261 THR A C 1
ATOM 3909 O O . THR A 1 261 ? 9.92855 10.86118 30.02436 1.000 22.34129 261 THR A O 1
ATOM 3920 N N . VAL A 1 262 ? 10.45112 9.72363 28.14709 1.000 21.31163 262 VAL A N 1
ATOM 3921 C CA . VAL A 1 262 ? 9.27854 8.85231 28.26064 1.000 21.11884 262 VAL A CA 1
ATOM 3922 C C . VAL A 1 262 ? 9.30958 8.06838 29.57079 1.000 22.01842 262 VAL A C 1
ATOM 3923 O O . VAL A 1 262 ? 8.30071 7.97635 30.28704 1.000 23.77889 262 VAL A O 1
ATOM 3936 N N . THR A 1 263 ? 10.46384 7.50112 29.91354 1.000 22.33427 263 THR A N 1
ATOM 3937 C CA . THR A 1 263 ? 10.56771 6.75321 31.16722 1.000 23.64427 263 THR A CA 1
ATOM 3938 C C . THR A 1 263 ? 10.40603 7.66145 32.38150 1.000 25.16806 263 THR A C 1
ATOM 3939 O O . THR A 1 263 ? 9.78867 7.26596 33.38071 1.000 25.25963 263 THR A O 1
ATOM 3950 N N . ASP A 1 264 ? 10.92035 8.89194 32.31537 1.000 22.56518 264 ASP A N 1
ATOM 3951 C CA . ASP A 1 264 ? 10.65701 9.82868 33.40185 1.000 22.45105 264 ASP A CA 1
ATOM 3952 C C . ASP A 1 264 ? 9.15302 9.98588 33.60061 1.000 25.97710 264 ASP A C 1
ATOM 3953 O O . ASP A 1 264 ? 8.64849 9.92951 34.72513 1.000 25.47900 264 ASP A O 1
ATOM 3962 N N . ILE A 1 265 ? 8.43247 10.20785 32.50244 1.000 23.44593 265 ILE A N 1
ATOM 3963 C CA . ILE A 1 265 ? 6.99290 10.47108 32.55656 1.000 22.93815 265 ILE A CA 1
ATOM 3964 C C . ILE A 1 265 ? 6.24447 9.28838 33.14873 1.000 25.39954 265 ILE A C 1
ATOM 3965 O O . ILE A 1 265 ? 5.39643 9.45566 34.03883 1.000 26.55460 265 ILE A O 1
ATOM 3981 N N . THR A 1 266 ? 6.52521 8.07970 32.65410 1.000 27.68090 266 THR A N 1
ATOM 3982 C CA . THR A 1 266 ? 5.75262 6.93338 33.12543 1.000 26.29352 266 THR A CA 1
ATOM 3983 C C . THR A 1 266 ? 6.12657 6.56400 34.55848 1.000 30.14276 266 THR A C 1
ATOM 3984 O O . THR A 1 266 ? 5.25894 6.12742 35.32865 1.000 31.75104 266 THR A O 1
ATOM 3995 N N . GLU A 1 267 ? 7.38921 6.76841 34.94232 1.000 28.36528 267 GLU A N 1
ATOM 3996 C CA . GLU A 1 267 ? 7.82167 6.45781 36.30441 1.000 28.96477 267 GLU A CA 1
ATOM 3997 C C . GLU A 1 267 ? 7.25277 7.44781 37.31639 1.000 33.76138 267 GLU A C 1
ATOM 3998 O O . GLU A 1 267 ? 6.83071 7.05010 38.40856 1.000 31.12369 267 GLU A O 1
ATOM 4010 N N . MET A 1 268 ? 7.25039 8.74389 36.98653 1.000 26.77259 268 MET A N 1
ATOM 4011 C CA . MET A 1 268 ? 6.83323 9.75715 37.94570 1.000 26.00820 268 MET A CA 1
ATOM 4012 C C . MET A 1 268 ? 5.31738 9.86182 38.06313 1.000 26.18635 268 MET A C 1
ATOM 4013 O O . MET A 1 268 ? 4.83051 10.40301 39.06369 1.000 28.46741 268 MET A O 1
ATOM 4027 N N . SER A 1 269 ? 4.58795 9.34166 37.06754 1.000 25.79645 269 SER A N 1
ATOM 4028 C CA . SER A 1 269 ? 3.14037 9.41562 36.90521 1.000 25.18299 269 SER A CA 1
ATOM 4029 C C . SER A 1 269 ? 2.77841 10.56355 35.96198 1.000 23.97282 269 SER A C 1
ATOM 4030 O O . SER A 1 269 ? 3.44258 11.60772 35.93411 1.000 24.52588 269 SER A O 1
ATOM 4038 N N . LEU A 1 270 ? 1.73272 10.37554 35.16463 1.000 24.11773 270 LEU A N 1
ATOM 4039 C CA . LEU A 1 270 ? 1.34114 11.42017 34.22520 1.000 25.62510 270 LEU A CA 1
ATOM 4040 C C . LEU A 1 270 ? 0.97690 12.70563 34.95107 1.000 26.35529 270 LEU A C 1
ATOM 4041 O O . LEU A 1 270 ? 1.27681 13.80872 34.46776 1.000 23.85415 270 LEU A O 1
ATOM 4057 N N . ASP A 1 271 ? 0.33439 12.59158 36.11682 1.000 24.81137 271 ASP A N 1
ATOM 4058 C CA . ASP A 1 271 ? -0.04775 13.79377 36.85088 1.000 26.52203 271 ASP A CA 1
ATOM 4059 C C . ASP A 1 271 ? 1.17693 14.58341 37.28969 1.000 26.02636 271 ASP A C 1
ATOM 4060 O O . ASP A 1 271 ? 1.19360 15.81162 37.19687 1.000 26.70105 271 ASP A O 1
ATOM 4069 N N . ALA A 1 272 ? 2.21552 13.89566 37.75760 1.000 24.41433 272 ALA A N 1
ATOM 4070 C CA . ALA A 1 272 ? 3.41922 14.60752 38.17068 1.000 27.18536 272 ALA A CA 1
ATOM 4071 C C . ALA A 1 272 ? 4.13598 15.20413 36.97090 1.000 26.24716 272 ALA A C 1
ATOM 4072 O O . ALA A 1 272 ? 4.69943 16.30526 37.05569 1.000 26.10528 272 ALA A O 1
ATOM 4079 N N . ALA A 1 273 ? 4.12700 14.49812 35.84496 1.000 24.84612 273 ALA A N 1
ATOM 4080 C CA . ALA A 1 273 ? 4.76514 15.02660 34.64270 1.000 24.86817 273 ALA A CA 1
ATOM 4081 C C . ALA A 1 273 ? 4.05336 16.28400 34.17168 1.000 25.43441 273 ALA A C 1
ATOM 4082 O O . ALA A 1 273 ? 4.68685 17.27874 33.80885 1.000 24.33255 273 ALA A O 1
ATOM 4089 N N . ALA A 1 274 ? 2.72930 16.26761 34.18817 1.000 24.42584 274 ALA A N 1
ATOM 4090 C CA . ALA A 1 274 ? 1.98090 17.46409 33.81223 1.000 24.87442 274 ALA A CA 1
ATOM 4091 C C . ALA A 1 274 ? 2.22451 18.60070 34.79736 1.000 26.40749 274 ALA A C 1
ATOM 4092 O O . ALA A 1 274 ? 2.36057 19.75970 34.39301 1.000 24.85254 274 ALA A O 1
ATOM 4099 N N . ASP A 1 275 ? 2.27370 18.29132 36.09869 1.000 24.89509 275 ASP A N 1
ATOM 4100 C CA . ASP A 1 275 ? 2.58228 19.31891 37.08729 1.000 26.39500 275 ASP A CA 1
ATOM 4101 C C . ASP A 1 275 ? 3.90276 19.99878 36.75029 1.000 29.28189 275 ASP A C 1
ATOM 4102 O O . ASP A 1 275 ? 4.02392 21.22830 36.83404 1.000 28.62150 275 ASP A O 1
ATOM 4111 N N . PHE A 1 276 ? 4.91561 19.19910 36.40596 1.000 25.55140 276 PHE A N 1
ATOM 4112 C CA . PHE A 1 276 ? 6.22822 19.71760 36.02494 1.000 28.15124 276 PHE A CA 1
ATOM 4113 C C . PHE A 1 276 ? 6.12153 20.63442 34.81830 1.000 28.77617 276 PHE A C 1
ATOM 4114 O O . PHE A 1 276 ? 6.68384 21.74015 34.80600 1.000 27.65755 276 PHE A O 1
ATOM 4131 N N . ALA A 1 277 ? 5.41268 20.18667 33.78265 1.000 26.22902 277 ALA A N 1
ATOM 4132 C CA . ALA A 1 277 ? 5.29786 20.98501 32.56917 1.000 25.83976 277 ALA A CA 1
ATOM 4133 C C . ALA A 1 277 ? 4.59352 22.30180 32.84320 1.000 26.62991 277 ALA A C 1
ATOM 4134 O O . ALA A 1 277 ? 5.02913 23.36448 32.37555 1.000 27.81218 277 ALA A O 1
ATOM 4141 N N . ILE A 1 278 ? 3.50056 22.25242 33.60427 1.000 25.76745 278 ILE A N 1
ATOM 4142 C CA . ILE A 1 278 ? 2.73607 23.45993 33.89672 1.000 26.52099 278 ILE A CA 1
ATOM 4143 C C . ILE A 1 278 ? 3.58020 24.42946 34.70224 1.000 30.03194 278 ILE A C 1
ATOM 4144 O O . ILE A 1 278 ? 3.67431 25.61660 34.37676 1.000 30.30325 278 ILE A O 1
ATOM 4160 N N . ALA A 1 279 ? 4.20943 23.94047 35.76661 1.000 27.67661 279 ALA A N 1
ATOM 4161 C CA . ALA A 1 279 ? 4.99361 24.82527 36.61917 1.000 31.03230 279 ALA A CA 1
ATOM 4162 C C . ALA A 1 279 ? 6.12883 25.47320 35.83823 1.000 32.98798 279 ALA A C 1
ATOM 4163 O O . ALA A 1 279 ? 6.35702 26.68553 35.93579 1.000 30.78335 279 ALA A O 1
ATOM 4170 N N . ARG A 1 280 ? 6.85344 24.68218 35.05238 1.000 28.09620 280 ARG A N 1
ATOM 4171 C CA . ARG A 1 280 ? 8.05091 25.21219 34.40320 1.000 29.64098 280 ARG A CA 1
ATOM 4172 C C . ARG A 1 280 ? 7.69978 26.12760 33.23904 1.000 33.36663 280 ARG A C 1
ATOM 4173 O O . ARG A 1 280 ? 8.41936 27.09285 32.97051 1.000 31.33175 280 ARG A O 1
ATOM 4194 N N . ALA A 1 281 ? 6.62816 25.82076 32.50696 1.000 28.86871 281 ALA A N 1
ATOM 4195 C CA . ALA A 1 281 ? 6.28225 26.62817 31.34710 1.000 29.10776 281 ALA A CA 1
ATOM 4196 C C . ALA A 1 281 ? 5.64086 27.94801 31.73735 1.000 33.45546 281 ALA A C 1
ATOM 4197 O O . ALA A 1 281 ? 5.71931 28.91350 30.97189 1.000 30.12289 281 ALA A O 1
ATOM 4204 N N . THR A 1 282 ? 4.98415 28.01111 32.89646 1.000 28.49424 282 THR A N 1
ATOM 4205 C CA . THR A 1 282 ? 4.27006 29.21921 33.28108 1.000 30.92365 282 THR A CA 1
ATOM 4206 C C . THR A 1 282 ? 5.05039 30.10226 34.24305 1.000 34.33099 282 THR A C 1
ATOM 4207 O O . THR A 1 282 ? 4.59457 31.20704 34.55393 1.000 32.40183 282 THR A O 1
ATOM 4218 N N . ASP A 1 283 ? 6.20780 29.66563 34.70736 1.000 30.37144 283 ASP A N 1
ATOM 421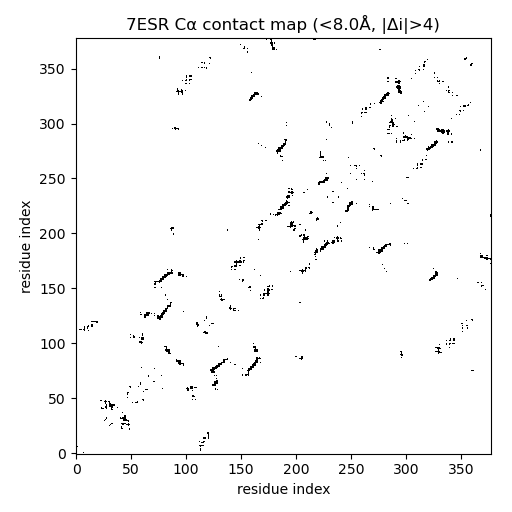9 C CA . ASP A 1 283 ? 6.97412 30.42004 35.70561 1.000 35.68905 283 ASP A CA 1
ATOM 4220 C C . ASP A 1 283 ? 7.65999 31.59665 35.02192 1.000 32.99030 283 ASP A C 1
ATOM 4221 O O . ASP A 1 283 ? 8.75992 31.47191 34.48266 1.000 35.21985 283 ASP A O 1
ATOM 4230 N N . GLY A 1 284 ? 7.04059 32.76262 35.10821 1.000 36.46535 284 GLY A N 1
ATOM 4231 C CA . GLY A 1 284 ? 7.57062 33.94971 34.47447 1.000 33.65613 284 GLY A CA 1
ATOM 4232 C C . GLY A 1 284 ? 7.10870 34.16655 33.05563 1.000 42.61295 284 GLY A C 1
ATOM 4233 O O . GLY A 1 284 ? 7.74932 34.93090 32.31922 1.000 39.79259 284 GLY A O 1
ATOM 4237 N N . THR A 1 285 ? 6.03438 33.50008 32.63392 1.000 32.55759 285 THR A N 1
ATOM 4238 C CA . THR A 1 285 ? 5.45073 33.74529 31.32933 1.000 32.55946 285 THR A CA 1
ATOM 4239 C C . THR A 1 285 ? 3.98367 34.11763 31.47399 1.000 31.44451 285 THR A C 1
ATOM 4240 O O . THR A 1 285 ? 3.36026 33.92476 32.52171 1.000 37.04928 285 THR A O 1
ATOM 4251 N N . ASP A 1 286 ? 3.43165 34.63866 30.37503 1.000 31.02627 286 ASP A N 1
ATOM 4252 C CA . ASP A 1 286 ? 2.06197 35.12667 30.32709 1.000 30.61508 286 ASP A CA 1
ATOM 4253 C C . ASP A 1 286 ? 1.12398 34.23130 29.53193 1.000 32.79443 286 ASP A C 1
ATOM 4254 O O . ASP A 1 286 ? -0.09065 34.31546 29.72136 1.000 32.45445 286 ASP A O 1
ATOM 4263 N N . CYS A 1 287 ? 1.65465 33.39140 28.65492 1.000 33.58337 287 CYS A N 1
ATOM 4264 C CA . CYS A 1 287 ? 0.85986 32.45193 27.88161 1.000 31.01079 287 CYS A CA 1
ATOM 4265 C C . CYS A 1 287 ? 1.77079 31.29711 27.51592 1.000 27.81341 287 CYS A C 1
ATOM 4266 O O . CYS A 1 287 ? 2.98472 31.34348 27.73733 1.000 28.16219 287 CYS A O 1
ATOM 4274 N N . VAL A 1 288 ? 1.17289 30.25088 26.95604 1.000 26.38242 288 VAL A N 1
ATOM 4275 C CA A VAL A 1 288 ? 1.90328 29.05451 26.56152 0.550 25.56588 288 VAL A CA 1
ATOM 4276 C CA B VAL A 1 288 ? 1.89820 29.05258 26.56334 0.450 25.96178 288 VAL A CA 1
ATOM 4277 C C . VAL A 1 288 ? 1.53501 28.69537 25.13058 1.000 25.69898 288 VAL A C 1
ATOM 4278 O O . VAL A 1 288 ? 0.36920 28.79271 24.72860 1.000 29.62034 288 VAL A O 1
ATOM 4303 N N . TRP A 1 289 ? 2.54230 28.30002 24.35919 1.000 25.73302 289 TRP A N 1
ATOM 4304 C CA . TRP A 1 289 ? 2.39143 27.80746 22.99781 1.000 22.54142 289 TRP A CA 1
ATOM 4305 C C . TRP A 1 289 ? 2.57157 26.29862 23.04312 1.000 23.60711 289 TRP A C 1
ATOM 4306 O O . TRP A 1 289 ? 3.55033 25.80574 23.61457 1.000 24.43168 289 TRP A O 1
ATOM 4327 N N . ILE A 1 290 ? 1.64524 25.56673 22.43454 1.000 21.66962 290 ILE A N 1
ATOM 4328 C CA . ILE A 1 290 ? 1.69497 24.10939 22.40639 1.000 22.13249 290 ILE A CA 1
ATOM 4329 C C . ILE A 1 290 ? 2.22525 23.67460 21.05024 1.000 22.07816 290 ILE A C 1
ATOM 4330 O O . ILE A 1 290 ? 1.63527 23.99881 20.01450 1.000 23.41873 290 ILE A O 1
ATOM 4346 N N . SER A 1 291 ? 3.31100 22.89764 21.04048 1.000 22.60355 291 SER A N 1
ATOM 4347 C CA . SER A 1 291 ? 3.93111 22.45549 19.79701 1.000 21.84816 291 SER A CA 1
ATOM 4348 C C . SER A 1 291 ? 4.02364 20.93473 19.87362 1.000 22.16137 291 SER A C 1
ATOM 4349 O O . SER A 1 291 ? 4.90439 20.39167 20.54481 1.000 23.72984 291 SER A O 1
ATOM 4357 N N . PHE A 1 292 ? 3.12949 20.25744 19.17956 1.000 20.02139 292 PHE A N 1
ATOM 4358 C CA . PHE A 1 292 ? 2.96215 18.81070 19.31003 1.000 20.19226 292 PHE A CA 1
ATOM 4359 C C . PHE A 1 292 ? 3.50614 18.12598 18.06574 1.000 19.57167 292 PHE A C 1
ATOM 4360 O O . PHE A 1 292 ? 2.91755 18.21409 16.98271 1.000 20.30428 292 PHE A O 1
ATOM 4377 N N . ASP A 1 293 ? 4.64039 17.44991 18.21081 1.000 20.86567 293 ASP A N 1
ATOM 4378 C CA . ASP A 1 293 ? 5.21907 16.66615 17.12068 1.000 19.52116 293 ASP A CA 1
ATOM 4379 C C . ASP A 1 293 ? 4.58691 15.28913 17.18532 1.000 20.89051 293 ASP A C 1
ATOM 4380 O O . ASP A 1 293 ? 4.69077 14.60635 18.20495 1.000 21.19340 293 ASP A O 1
ATOM 4389 N N . ILE A 1 294 ? 3.90142 14.89541 16.11299 1.000 19.52507 294 ILE A N 1
ATOM 4390 C CA . ILE A 1 294 ? 3.18928 13.61093 16.09440 1.000 18.99854 294 ILE A CA 1
ATOM 4391 C C . ILE A 1 294 ? 4.12195 12.44116 16.37730 1.000 18.02139 294 ILE A C 1
ATOM 4392 O O . ILE A 1 294 ? 3.67678 11.38766 16.85338 1.000 20.17852 294 ILE A O 1
ATOM 4408 N N . ASP A 1 295 ? 5.42236 12.60623 16.12806 1.000 19.23434 295 ASP A N 1
ATOM 4409 C CA . ASP A 1 295 ? 6.35871 11.51450 16.38248 1.000 19.34158 295 ASP A CA 1
ATOM 4410 C C . ASP A 1 295 ? 6.63877 11.27589 17.86786 1.000 19.11646 295 ASP A C 1
ATOM 4411 O O . ASP A 1 295 ? 7.35620 10.30529 18.18489 1.000 20.02187 295 ASP A O 1
ATOM 4420 N N . CYS A 1 296 ? 6.06733 12.06689 18.77092 1.000 19.02531 296 CYS A N 1
ATOM 4421 C CA . CYS A 1 296 ? 6.19005 11.74429 20.18433 1.000 18.81402 296 CYS A CA 1
ATOM 4422 C C . CYS A 1 296 ? 5.39490 10.49886 20.54518 1.000 20.21364 296 CYS A C 1
ATOM 4423 O O . CYS A 1 296 ? 5.68043 9.88437 21.57932 1.000 20.88978 296 CYS A O 1
ATOM 4431 N N . ILE A 1 297 ? 4.40498 10.13560 19.72375 1.000 19.93196 297 ILE A N 1
ATOM 4432 C CA . ILE A 1 297 ? 3.64060 8.92187 19.91636 1.000 19.78456 297 ILE A CA 1
ATOM 4433 C C . ILE A 1 297 ? 4.45646 7.76048 19.38099 1.000 18.72179 297 ILE A C 1
ATOM 4434 O O . ILE A 1 297 ? 5.11692 7.86761 18.34165 1.000 18.63185 297 ILE A O 1
ATOM 4450 N N . ASP A 1 298 ? 4.40579 6.62883 20.07608 1.000 18.71972 298 ASP A N 1
ATOM 4451 C CA . ASP A 1 298 ? 5.10686 5.44544 19.60601 1.000 18.76937 298 ASP A CA 1
ATOM 4452 C C . ASP A 1 298 ? 4.85328 5.20644 18.11978 1.000 18.26697 298 ASP A C 1
ATOM 4453 O O . ASP A 1 298 ? 3.71660 5.29452 17.64415 1.000 18.25483 298 ASP A O 1
ATOM 4462 N N . ALA A 1 299 ? 5.92423 4.85579 17.40653 1.000 18.57954 299 ALA A N 1
ATOM 4463 C CA . ALA A 1 299 ? 5.88102 4.67852 15.95914 1.000 18.70810 299 ALA A CA 1
ATOM 4464 C C . ALA A 1 299 ? 4.77867 3.75228 15.47756 1.000 19.55108 299 ALA A C 1
ATOM 4465 O O . ALA A 1 299 ? 4.33095 3.87497 14.33478 1.000 21.32305 299 ALA A O 1
ATOM 4472 N N . GLY A 1 300 ? 4.37704 2.78191 16.28982 1.000 19.53915 300 GLY A N 1
ATOM 4473 C CA . GLY A 1 300 ? 3.34647 1.86177 15.86117 1.000 18.98133 300 GLY A CA 1
ATOM 4474 C C . GLY A 1 300 ? 2.01282 2.50146 15.58715 1.000 20.98400 300 GLY A C 1
ATOM 4475 O O . GLY A 1 300 ? 1.17682 1.89178 14.89279 1.000 20.13633 300 GLY A O 1
ATOM 4479 N N . PHE A 1 301 ? 1.78110 3.71198 16.10867 1.000 17.72364 301 PHE A N 1
ATOM 4480 C CA . PHE A 1 301 ? 0.53086 4.43774 15.93918 1.000 19.13485 301 PHE A CA 1
ATOM 4481 C C . PHE A 1 301 ? 0.63809 5.55168 14.90253 1.000 18.85577 301 PHE A C 1
ATOM 4482 O O . PHE A 1 301 ? -0.38625 6.09830 14.49128 1.000 21.21760 301 PHE A O 1
ATOM 4499 N N . VAL A 1 302 ? 1.85665 5.92710 14.50470 1.000 19.07974 302 VAL A N 1
ATOM 4500 C CA . VAL A 1 302 ? 2.06217 7.10013 13.65010 1.000 18.66045 302 VAL A CA 1
ATOM 4501 C C . VAL A 1 302 ? 3.03607 6.77776 12.51504 1.000 19.86234 302 VAL A C 1
ATOM 4502 O O . VAL A 1 302 ? 4.07538 7.45084 12.37061 1.000 21.08704 302 VAL A O 1
ATOM 4515 N N . PRO A 1 303 ? 2.75442 5.77093 11.67499 1.000 17.62873 303 PRO A N 1
ATOM 4516 C CA . PRO A 1 303 ? 3.69567 5.43530 10.59824 1.000 18.98179 303 PRO A CA 1
ATOM 4517 C C . PRO A 1 303 ? 3.92798 6.56110 9.60255 1.000 19.70682 303 PRO A C 1
ATOM 4518 O O . PRO A 1 303 ? 4.99773 6.58961 8.97839 1.000 19.66607 303 PRO A O 1
ATOM 4529 N N . GLY A 1 304 ? 2.95112 7.45297 9.42588 1.000 17.59898 304 GLY A N 1
ATOM 4530 C CA . GLY A 1 304 ? 3.06181 8.53854 8.48290 1.000 18.04673 304 GLY A CA 1
ATOM 4531 C C . GLY A 1 304 ? 3.78295 9.72792 9.07583 1.000 18.48844 304 GLY A C 1
ATOM 4532 O O . GLY A 1 304 ? 3.17520 10.76188 9.34000 1.000 18.61551 304 GLY A O 1
ATOM 4536 N N . THR A 1 305 ? 5.08149 9.57626 9.31480 1.000 17.84306 305 THR A N 1
ATOM 4537 C CA . THR A 1 305 ? 5.89346 10.65045 9.87410 1.000 17.54186 305 THR A CA 1
ATOM 4538 C C . THR A 1 305 ? 7.33459 10.43539 9.44694 1.000 19.11561 305 THR A C 1
ATOM 4539 O O . THR A 1 305 ? 7.73704 9.33034 9.07075 1.000 18.76870 305 THR A O 1
ATOM 4550 N N . GLY A 1 306 ? 8.11300 11.51967 9.47885 1.000 18.52784 306 GLY A N 1
ATOM 4551 C CA . GLY A 1 306 ? 9.45841 11.44072 8.95268 1.000 19.62904 306 GLY A CA 1
ATOM 4552 C C . GLY A 1 306 ? 10.47961 10.84099 9.88482 1.000 17.93845 306 GLY A C 1
ATOM 4553 O O . GLY A 1 306 ? 11.43002 10.20649 9.41616 1.000 20.79216 306 GLY A O 1
ATOM 4557 N N . TRP A 1 307 ? 10.30746 11.01196 11.19445 1.000 19.60905 307 TRP A N 1
ATOM 4558 C CA . TRP A 1 307 ? 11.23346 10.49553 12.19890 1.000 19.64608 307 TRP A CA 1
ATOM 4559 C C . TRP A 1 307 ? 10.50167 9.62272 13.21467 1.000 20.32969 307 TRP A C 1
ATOM 4560 O O . TRP A 1 307 ? 10.48000 9.92677 14.41553 1.000 19.86882 307 TRP A O 1
ATOM 4581 N N . PRO A 1 308 ? 9.92673 8.50901 12.78777 1.000 19.23331 308 PRO A N 1
ATOM 4582 C CA . PRO A 1 308 ? 9.29665 7.60403 13.75534 1.000 19.68070 308 PRO A CA 1
ATOM 4583 C C . PRO A 1 308 ? 10.31154 7.02710 14.73134 1.000 19.82267 308 PRO A C 1
ATOM 4584 O O . PRO A 1 308 ? 11.47591 6.81652 14.39508 1.000 19.81884 308 PRO A O 1
ATOM 4595 N N . GLU A 1 309 ? 9.84848 6.72100 15.95131 1.000 20.46328 309 GLU A N 1
ATOM 4596 C CA . GLU A 1 309 ? 10.71088 6.11248 16.95937 1.000 20.76527 309 GLU A CA 1
ATOM 4597 C C . GLU A 1 309 ? 9.91699 5.17491 17.85969 1.000 20.02012 309 GLU A C 1
ATOM 4598 O O . GLU A 1 309 ? 8.87260 5.58289 18.38665 1.000 18.73787 309 GLU A O 1
ATOM 4610 N N . PRO A 1 310 ? 10.36295 3.93604 18.06282 1.000 19.77791 310 PRO A N 1
ATOM 4611 C CA . PRO A 1 310 ? 9.66872 3.06664 19.02150 1.000 19.41198 310 PRO A CA 1
ATOM 4612 C C . PRO A 1 310 ? 9.79349 3.57832 20.44733 1.000 20.28812 310 PRO A C 1
ATOM 4613 O O . PRO A 1 310 ? 10.64207 4.41018 20.78307 1.000 20.78525 310 PRO A O 1
ATOM 4624 N N . GLY A 1 311 ? 8.92336 3.05422 21.30555 1.000 20.78391 311 GLY A N 1
ATOM 4625 C CA . GLY A 1 311 ? 9.03385 3.36362 22.71937 1.000 20.69341 311 GLY A CA 1
ATOM 4626 C C . GLY A 1 311 ? 8.57820 4.75017 23.10249 1.000 20.67360 311 GLY A C 1
ATOM 4627 O O . GLY A 1 311 ? 9.03975 5.29358 24.11085 1.000 23.18161 311 GLY A O 1
ATOM 4631 N N . GLY A 1 312 ? 7.68348 5.34326 22.32128 1.000 20.71017 312 GLY A N 1
ATOM 4632 C CA . GLY A 1 312 ? 7.13631 6.64673 22.60745 1.000 20.21556 312 GLY A CA 1
ATOM 4633 C C . GLY A 1 312 ? 5.94601 6.60712 23.53558 1.000 20.59156 312 GLY A C 1
ATOM 4634 O O . GLY A 1 312 ? 5.66555 5.61319 24.20889 1.000 21.70309 312 GLY A O 1
ATOM 4638 N N . LEU A 1 313 ? 5.22717 7.72612 23.56520 1.000 19.95246 313 LEU A N 1
ATOM 4639 C CA . LEU A 1 313 ? 4.00978 7.79138 24.35770 1.000 20.41299 313 LEU A CA 1
ATOM 4640 C C . LEU A 1 313 ? 2.90996 6.96557 23.70873 1.000 20.95675 313 LEU A C 1
ATOM 4641 O O . LEU A 1 313 ? 2.81625 6.87976 22.48195 1.000 21.02273 313 LEU A O 1
ATOM 4657 N N . LEU A 1 314 ? 2.08548 6.34815 24.53097 1.000 19.87355 314 LEU A N 1
ATOM 4658 C CA . LEU A 1 314 ? 0.88876 5.72256 24.00792 1.000 19.22823 314 LEU A CA 1
ATOM 4659 C C . LEU A 1 314 ? -0.21294 6.77349 23.86817 1.000 20.13118 314 LEU A C 1
ATOM 4660 O O . LEU A 1 314 ? -0.18309 7.80320 24.54746 1.000 20.60847 314 LEU A O 1
ATOM 4676 N N . PRO A 1 315 ? -1.16388 6.57172 22.95658 1.000 19.56337 315 PRO A N 1
ATOM 4677 C CA . PRO A 1 315 ? -2.16802 7.63353 22.72600 1.000 19.63817 315 PRO A CA 1
ATOM 4678 C C . PRO A 1 315 ? -2.84482 8.13841 23.99222 1.000 20.45866 315 PRO A C 1
ATOM 4679 O O . PRO A 1 315 ? -2.98232 9.36211 24.15714 1.000 20.19175 315 PRO A O 1
ATOM 4690 N N . ARG A 1 316 ? -3.30111 7.24342 24.88058 1.000 21.60380 316 ARG A N 1
ATOM 4691 C CA . ARG A 1 316 ? -4.02317 7.70812 26.06656 1.000 20.32694 316 ARG A CA 1
ATOM 4692 C C . ARG A 1 316 ? -3.11370 8.49858 26.99209 1.000 21.97702 316 ARG A C 1
ATOM 4693 O O . ARG A 1 316 ? -3.58768 9.38361 27.72168 1.000 22.19229 316 ARG A O 1
ATOM 4714 N N . GLU A 1 317 ? -1.80556 8.20927 26.97122 1.000 21.30084 317 GLU A N 1
ATOM 4715 C CA . GLU A 1 317 ? -0.88614 8.97136 27.80804 1.000 20.95797 317 GLU A CA 1
ATOM 4716 C C . GLU A 1 317 ? -0.75539 10.40032 27.29795 1.000 21.16894 317 GLU A C 1
ATOM 4717 O O . GLU A 1 317 ? -0.85215 11.35840 28.06893 1.000 21.03981 317 GLU A O 1
ATOM 4729 N N . ALA A 1 318 ? -0.51641 10.55154 25.99514 1.000 20.37724 318 ALA A N 1
ATOM 4730 C CA . ALA A 1 318 ? -0.39996 11.87501 25.40027 1.000 21.00798 318 ALA A CA 1
ATOM 4731 C C . ALA A 1 318 ? -1.69079 12.65958 25.59649 1.000 21.58692 318 ALA A C 1
ATOM 4732 O O . ALA A 1 318 ? -1.65919 13.84719 25.93670 1.000 22.22112 318 ALA A O 1
ATOM 4739 N N . LEU A 1 319 ? -2.83938 12.00634 25.40320 1.000 20.61766 319 LEU A N 1
ATOM 4740 C CA . LEU A 1 319 ? -4.09483 12.73581 25.52389 1.000 20.83823 319 LEU A CA 1
ATOM 4741 C C . LEU A 1 319 ? -4.37415 13.15113 26.96875 1.000 21.26288 319 LEU A C 1
ATOM 4742 O O . LEU A 1 319 ? -4.97791 14.20571 27.19550 1.000 22.16390 319 LEU A O 1
ATOM 4758 N N . TYR A 1 320 ? -3.97276 12.34266 27.95176 1.000 20.65549 320 TYR A N 1
ATOM 4759 C CA . TYR A 1 320 ? -4.16407 12.74875 29.33508 1.000 19.37716 320 TYR A CA 1
ATOM 4760 C C . TYR A 1 320 ? -3.26027 13.91729 29.69358 1.000 22.65784 320 TYR A C 1
ATOM 4761 O O . TYR A 1 320 ? -3.69234 14.86122 30.36756 1.000 23.26641 320 TYR A O 1
ATOM 4779 N N . LEU A 1 321 ? -1.99692 13.87277 29.26674 1.000 21.53449 321 LEU A N 1
ATOM 4780 C CA . LEU A 1 321 ? -1.11312 15.01766 29.47753 1.000 21.52471 321 LEU A CA 1
ATOM 4781 C C . LEU A 1 321 ? -1.73035 16.29764 28.92694 1.000 22.62228 321 LEU A C 1
ATOM 4782 O O . LEU A 1 321 ? -1.65915 17.35955 29.56660 1.000 23.22483 321 LEU A O 1
ATOM 4798 N N . LEU A 1 322 ? -2.34409 16.21166 27.73988 1.000 22.80605 322 LEU A N 1
ATOM 4799 C CA . LEU A 1 322 ? -2.99540 17.38043 27.15043 1.000 25.13656 322 LEU A CA 1
ATOM 4800 C C . LEU A 1 322 ? -4.15527 17.86367 28.00787 1.000 25.00425 322 LEU A C 1
ATOM 4801 O O . LEU A 1 322 ? -4.33623 19.07189 28.18579 1.000 26.28331 322 LEU A O 1
ATOM 4817 N N . LYS A 1 323 ? -4.96751 16.94722 28.53517 1.000 22.22851 323 LYS A N 1
ATOM 4818 C CA . LYS A 1 323 ? -6.05372 17.34221 29.42919 1.000 23.20116 323 LYS A CA 1
ATOM 4819 C C . LYS A 1 323 ? -5.53329 18.19332 30.58319 1.000 26.81661 323 LYS A C 1
ATOM 4820 O O . LYS A 1 323 ? -6.09835 19.24533 30.89697 1.000 27.74772 323 LYS A O 1
ATOM 4839 N N . ARG A 1 324 ? -4.46318 17.74551 31.23676 1.000 26.25101 324 ARG A N 1
ATOM 4840 C CA . ARG A 1 324 ? -3.91697 18.50197 32.35516 1.000 26.30742 324 ARG A CA 1
ATOM 4841 C C . ARG A 1 324 ? -3.34895 19.83596 31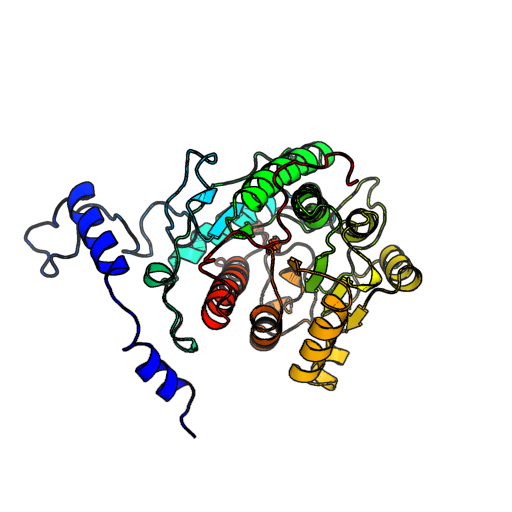.88683 1.000 27.08369 324 ARG A C 1
ATOM 4842 O O . ARG A 1 324 ? -3.63412 20.88525 32.47664 1.000 26.27479 324 ARG A O 1
ATOM 4863 N N . ILE A 1 325 ? -2.54945 19.81930 30.81567 1.000 23.18772 325 ILE A N 1
ATOM 4864 C CA . ILE A 1 325 ? -1.78359 21.00560 30.43848 1.000 25.13809 325 ILE A CA 1
ATOM 4865 C C . ILE A 1 325 ? -2.68137 22.07480 29.82077 1.000 25.86355 325 ILE A C 1
ATOM 4866 O O . ILE A 1 325 ? -2.58958 23.25812 30.18180 1.000 27.03365 325 ILE A O 1
ATOM 4882 N N . ILE A 1 326 ? -3.55472 21.69469 28.87982 1.000 24.27995 326 ILE A N 1
ATOM 4883 C CA . ILE A 1 326 ? -4.37777 22.70501 28.20734 1.000 23.14493 326 ILE A CA 1
ATOM 4884 C C . ILE A 1 326 ? -5.32472 23.37130 29.19840 1.000 26.59321 326 ILE A C 1
ATOM 4885 O O . ILE A 1 326 ? -5.53882 24.58837 29.15617 1.000 25.93904 326 ILE A O 1
ATOM 4901 N N . ARG A 1 327 ? -5.91080 22.59035 30.10750 1.000 23.57916 327 ARG A N 1
ATOM 4902 C CA . ARG A 1 327 ? -6.91883 23.16060 30.99016 1.000 26.32552 327 ARG A CA 1
ATOM 4903 C C . ARG A 1 327 ? -6.31612 24.05385 32.06779 1.000 28.33474 327 ARG A C 1
ATOM 4904 O O . ARG A 1 327 ? -7.03532 24.86055 32.67293 1.000 27.39780 327 ARG A O 1
ATOM 4925 N N . GLU A 1 328 ? -5.01364 23.95202 32.30942 1.000 26.63533 328 GLU A N 1
ATOM 4926 C CA . GLU A 1 328 ? -4.40281 24.60660 33.46104 1.000 30.34322 328 GLU A CA 1
ATOM 4927 C C . GLU A 1 328 ? -3.35316 25.63096 33.07185 1.000 31.02371 328 GLU A C 1
ATOM 4928 O O . GLU A 1 328 ? -2.61393 26.09162 33.94462 1.000 31.33827 328 GLU A O 1
ATOM 4940 N N . THR A 1 329 ? -3.27507 25.99582 31.79121 1.000 27.05725 329 THR A N 1
ATOM 4941 C CA . THR A 1 329 ? -2.40175 27.06284 31.31996 1.000 28.66986 329 THR A CA 1
ATOM 4942 C C . THR A 1 329 ? -3.21566 27.99584 30.43479 1.000 29.08928 329 THR A C 1
ATOM 4943 O O . THR A 1 329 ? -4.29728 27.64701 29.96307 1.000 29.20665 329 THR A O 1
ATOM 4954 N N . ASN A 1 330 ? -2.70426 29.20550 30.22188 1.000 27.25033 330 ASN A N 1
ATOM 4955 C CA . ASN A 1 330 ? -3.32490 30.16037 29.30673 1.000 27.36631 330 ASN A CA 1
ATOM 4956 C C . ASN A 1 330 ? -2.67349 29.96854 27.94312 1.000 28.13746 330 ASN A C 1
ATOM 4957 O O . ASN A 1 330 ? -1.56470 30.45243 27.69614 1.000 28.52497 330 ASN A O 1
ATOM 4968 N N . VAL A 1 331 ? -3.36010 29.26284 27.05740 1.000 26.20224 331 VAL A N 1
ATOM 4969 C CA . VAL A 1 331 ? -2.78383 28.82079 25.78619 1.000 25.45973 331 VAL A CA 1
ATOM 4970 C C . VAL A 1 331 ? -3.03790 29.88835 24.73430 1.000 27.60523 331 VAL A C 1
ATOM 4971 O O . VAL A 1 331 ? -4.17401 30.34431 24.55898 1.000 28.02638 331 VAL A O 1
ATOM 4984 N N . CYS A 1 332 ? -1.98542 30.28363 24.02086 1.000 26.35157 332 CYS A N 1
ATOM 4985 C CA . CYS A 1 332 ? -2.12427 31.30076 22.98196 1.000 28.35570 332 CYS A CA 1
ATOM 4986 C C . CYS A 1 332 ? -2.22708 30.71638 21.58224 1.000 26.38530 332 CYS A C 1
ATOM 4987 O O . CYS A 1 332 ? -2.63360 31.42750 20.65966 1.000 27.28291 332 CYS A O 1
ATOM 4995 N N . GLY A 1 333 ? -1.90250 29.44181 21.40435 1.000 24.10824 333 GLY A N 1
ATOM 4996 C CA . GLY A 1 333 ? -2.01814 28.82057 20.10111 1.000 23.34900 333 GLY A CA 1
ATOM 4997 C C . GLY A 1 333 ? -1.39092 27.44696 20.15053 1.000 24.07333 333 GLY A C 1
ATOM 4998 O O . GLY A 1 333 ? -0.77508 27.04703 21.14406 1.000 23.53784 333 GLY A O 1
ATOM 5002 N N . MET A 1 334 ? -1.55678 26.71474 19.05900 1.000 22.86601 334 MET A N 1
ATOM 5003 C CA A MET A 1 334 ? -1.01210 25.36742 18.99351 0.460 24.91537 334 MET A CA 1
ATOM 5004 C CA B MET A 1 334 ? -1.02292 25.36138 18.99377 0.540 24.85068 334 MET A CA 1
ATOM 5005 C C . MET A 1 334 ? -0.68589 24.99496 17.55640 1.000 24.07670 334 MET A C 1
ATOM 5006 O O . MET A 1 334 ? -1.32348 25.45619 16.61241 1.000 23.39986 334 MET A O 1
ATOM 5033 N N . GLU A 1 335 ? 0.31064 24.13720 17.40637 1.000 22.69355 335 GLU A N 1
ATOM 5034 C CA . GLU A 1 335 ? 0.66185 23.53996 16.12681 1.000 21.47075 335 GLU A CA 1
ATOM 5035 C C . GLU A 1 335 ? 0.81042 22.04210 16.33404 1.000 22.40389 335 GLU A C 1
ATOM 5036 O O . GLU A 1 335 ? 1.29846 21.58873 17.37577 1.000 22.27454 335 GLU A O 1
ATOM 5048 N N . VAL A 1 336 ? 0.37150 21.28347 15.34715 1.000 19.86963 336 VAL A N 1
ATOM 5049 C CA . VAL A 1 336 ? 0.57097 19.83924 15.31824 1.000 21.64667 336 VAL A CA 1
ATOM 5050 C C . VAL A 1 336 ? 1.31507 19.52587 14.03506 1.000 20.70628 336 VAL A C 1
ATOM 5051 O O . VAL A 1 336 ? 0.80251 19.76925 12.93669 1.000 21.13827 336 VAL A O 1
ATOM 5064 N N . VAL A 1 337 ? 2.51702 18.98670 14.17109 1.000 20.42576 337 VAL A N 1
ATOM 5065 C CA . VAL A 1 337 ? 3.45977 18.92797 13.06463 1.000 19.02730 337 VAL A CA 1
ATOM 5066 C C . VAL A 1 337 ? 3.87303 17.50268 12.75712 1.000 18.99282 337 VAL A C 1
ATOM 5067 O O . VAL A 1 337 ? 3.68550 16.57615 13.55205 1.000 19.66037 337 VAL A O 1
ATOM 5080 N N . GLU A 1 338 ? 4.46884 17.34993 11.56994 1.000 19.44218 338 GLU A N 1
ATOM 5081 C CA . GLU A 1 338 ? 5.16751 16.15472 11.08368 1.000 18.44342 338 GLU A CA 1
ATOM 5082 C C . GLU A 1 338 ? 4.26231 15.03550 10.58143 1.000 17.44289 338 GLU A C 1
ATOM 5083 O O . GLU A 1 338 ? 4.76797 13.95558 10.28746 1.000 18.27994 338 GLU A O 1
ATOM 5095 N N . VAL A 1 339 ? 2.96525 15.25536 10.40589 1.000 18.44442 339 VAL A N 1
ATOM 5096 C CA . VAL A 1 339 ? 2.14435 14.24793 9.74499 1.000 19.21495 339 VAL A CA 1
ATOM 5097 C C . VAL A 1 339 ? 2.52504 14.20177 8.27015 1.000 18.49293 339 VAL A C 1
ATOM 5098 O O . VAL A 1 339 ? 2.51978 15.23037 7.58503 1.000 19.05487 339 VAL A O 1
ATOM 5111 N N . SER A 1 340 ? 2.85574 13.01266 7.77910 1.000 18.80706 340 SER A N 1
ATOM 5112 C CA . SER A 1 340 ? 3.35691 12.81677 6.41918 1.000 18.03093 340 SER A CA 1
ATOM 5113 C C . SER A 1 340 ? 2.51372 11.76800 5.72094 1.000 18.48519 340 SER A C 1
ATOM 5114 O O . SER A 1 340 ? 2.82389 10.56587 5.76506 1.000 17.99169 340 SER A O 1
ATOM 5122 N N . PRO A 1 341 ? 1.44336 12.17388 5.05112 1.000 17.35604 341 PRO A N 1
ATOM 5123 C CA . PRO A 1 341 ? 0.47924 11.20081 4.49259 1.000 17.62227 341 PRO A CA 1
ATOM 5124 C C . PRO A 1 341 ? 1.06503 10.17621 3.53220 1.000 18.47207 341 PRO A C 1
ATOM 5125 O O . PRO A 1 341 ? 0.57603 9.03100 3.51309 1.000 18.01029 341 PRO A O 1
ATOM 5136 N N . PRO A 1 342 ? 2.10404 10.49740 2.74796 1.000 18.35730 342 PRO A N 1
ATOM 5137 C CA . PRO A 1 342 ? 2.63065 9.48227 1.81857 1.000 19.45189 342 PRO A CA 1
ATOM 5138 C C . PRO A 1 342 ? 3.14015 8.22376 2.50226 1.000 20.35408 342 PRO A C 1
ATOM 5139 O O . PRO A 1 342 ? 3.19258 7.17088 1.84721 1.000 22.72685 342 PRO A O 1
ATOM 5150 N N . TYR A 1 343 ? 3.48369 8.29629 3.79152 1.000 17.56611 343 TYR A N 1
ATOM 5151 C CA . TYR A 1 343 ? 4.01103 7.17752 4.56693 1.000 18.02959 343 TYR A CA 1
ATOM 5152 C C . TYR A 1 343 ? 2.96245 6.57793 5.49727 1.000 16.30928 343 TYR A C 1
ATOM 5153 O O . TYR A 1 343 ? 3.26411 5.63990 6.22856 1.000 19.19649 343 TYR A O 1
ATOM 5171 N N . ASP A 1 344 ? 1.73400 7.07016 5.44546 1.000 16.97148 344 ASP A N 1
ATOM 5172 C CA . ASP A 1 344 ? 0.67306 6.65057 6.34307 1.000 18.32546 344 ASP A CA 1
ATOM 5173 C C . ASP A 1 344 ? -0.03893 5.41817 5.80065 1.000 19.37845 344 ASP A C 1
ATOM 5174 O O . ASP A 1 344 ? 0.11650 5.03900 4.64304 1.000 20.06394 344 ASP A O 1
ATOM 5183 N N . ILE A 1 345 ? -0.86741 4.83500 6.66038 1.000 19.27664 345 ILE A N 1
ATOM 5184 C CA . ILE A 1 345 ? -1.79932 3.77283 6.28461 1.000 18.67686 345 ILE A CA 1
ATOM 5185 C C . ILE A 1 345 ? -3.19074 4.23009 6.69286 1.000 17.13492 345 ILE A C 1
ATOM 5186 O O . ILE A 1 345 ? -3.45640 4.46805 7.87724 1.000 18.06507 345 ILE A O 1
ATOM 5202 N N . SER A 1 346 ? -4.06018 4.37305 5.70722 1.000 17.48911 346 SER A N 1
ATOM 5203 C CA . SER A 1 346 ? -5.46369 4.72791 5.93574 1.000 16.81078 346 SER A CA 1
ATOM 5204 C C . SER A 1 346 ? -5.62352 5.90023 6.89922 1.000 17.87275 346 SER A C 1
ATOM 5205 O O . SER A 1 346 ? -6.51588 5.92821 7.75883 1.000 19.53646 346 SER A O 1
ATOM 5213 N N . ASP A 1 347 ? -4.77186 6.90852 6.71540 1.000 17.82475 347 ASP A N 1
ATOM 5214 C CA . ASP A 1 347 ? -4.83015 8.16305 7.45707 1.000 16.92535 347 ASP A CA 1
ATOM 5215 C C . ASP A 1 347 ? -4.74158 7.97010 8.97358 1.000 18.05389 347 ASP A C 1
ATOM 5216 O O . ASP A 1 347 ? -5.17245 8.83111 9.74252 1.000 18.83379 347 ASP A O 1
ATOM 5225 N N . MET A 1 348 ? -4.12439 6.86123 9.41243 1.000 17.96011 348 MET A N 1
ATOM 5226 C CA . MET A 1 348 ? -3.96420 6.59745 10.84870 1.000 19.39142 348 MET A CA 1
ATOM 5227 C C . MET A 1 348 ? -3.29375 7.76210 11.57221 1.000 19.31293 348 MET A C 1
ATOM 5228 O O . MET A 1 348 ? -3.66958 8.12820 12.70187 1.000 19.12572 348 MET A O 1
ATOM 5242 N N . THR A 1 349 ? -2.24534 8.31115 10.96703 1.000 18.45539 349 THR A N 1
ATOM 5243 C CA . THR A 1 349 ? -1.43304 9.33341 11.61735 1.000 17.66975 349 THR A CA 1
ATOM 5244 C C . THR A 1 349 ? -2.15508 10.67251 11.58292 1.000 18.77255 349 THR A C 1
ATOM 5245 O O . THR A 1 349 ? -2.16655 11.39668 12.58405 1.000 18.50963 349 THR A O 1
ATOM 5256 N N . SER A 1 350 ? -2.80217 10.97490 10.45250 1.000 18.12624 350 SER A N 1
ATOM 5257 C CA . SER A 1 350 ? -3.66666 12.15258 10.37405 1.000 16.86039 350 SER A CA 1
ATOM 5258 C C . SER A 1 350 ? -4.77677 12.09323 11.40479 1.000 18.52675 350 SER A C 1
ATOM 5259 O O . SER A 1 350 ? -5.15470 13.12893 11.96573 1.000 18.90667 350 SER A O 1
ATOM 5267 N N . LEU A 1 351 ? -5.31463 10.89559 11.66631 1.000 18.62822 351 LEU A N 1
ATOM 5268 C CA . LEU A 1 351 ? -6.36851 10.75710 12.65542 1.000 19.37883 351 LEU A CA 1
ATOM 5269 C C . LEU A 1 351 ? -5.85191 11.06297 14.05270 1.000 18.54980 351 LEU A C 1
ATOM 5270 O O . LEU A 1 351 ? -6.51428 11.76005 14.82893 1.000 19.70474 351 LEU A O 1
ATOM 5286 N N . MET A 1 352 ? -4.66109 10.57946 14.38954 1.000 18.15902 352 MET A N 1
ATOM 5287 C CA . MET A 1 352 ? -4.11159 10.89894 15.70267 1.000 20.20031 352 MET A CA 1
ATOM 5288 C C . MET A 1 352 ? -3.93742 12.40248 15.86097 1.000 20.24922 352 MET A C 1
ATOM 5289 O O . MET A 1 352 ? -4.24919 12.96013 16.91263 1.000 20.95730 352 MET A O 1
ATOM 5303 N N . ALA A 1 353 ? -3.47843 13.08738 14.81111 1.000 18.48305 353 ALA A N 1
ATOM 5304 C CA . ALA A 1 353 ? -3.30403 14.53193 14.88471 1.000 18.03546 353 ALA A CA 1
ATOM 5305 C C . ALA A 1 353 ? -4.64143 15.23787 14.99911 1.000 19.00227 353 ALA A C 1
ATOM 5306 O O . ALA A 1 353 ? -4.77252 16.21623 15.73460 1.000 20.17023 353 ALA A O 1
ATOM 5313 N N . THR A 1 354 ? -5.64940 14.76687 14.26235 1.000 19.00465 354 THR A N 1
ATOM 5314 C CA . THR A 1 354 ? -6.98470 15.34627 14.38236 1.000 20.22625 354 THR A CA 1
ATOM 5315 C C . THR A 1 354 ? -7.48944 15.24765 15.81547 1.000 18.81266 354 THR A C 1
ATOM 5316 O O . THR A 1 354 ? -8.09656 16.20201 16.33646 1.000 19.85529 354 THR A O 1
ATOM 5327 N N . ARG A 1 355 ? -7.28560 14.08144 16.45225 1.000 19.20095 355 ARG A N 1
ATOM 5328 C CA . ARG A 1 355 ? -7.72907 13.89550 17.83062 1.000 19.60524 355 ARG A CA 1
ATOM 5329 C C . ARG A 1 355 ? -7.04192 14.87346 18.77728 1.000 20.06705 355 ARG A C 1
ATOM 5330 O O . ARG A 1 355 ? -7.68067 15.43557 19.67228 1.000 19.92554 355 ARG A O 1
ATOM 5351 N N . VAL A 1 356 ? -5.74525 15.10522 18.59513 1.000 19.73521 356 VAL A N 1
ATOM 5352 C CA . VAL A 1 356 ? -5.03599 16.07264 19.42704 1.000 20.46983 356 VAL A CA 1
ATOM 5353 C C . VAL A 1 356 ? -5.65110 17.45082 19.26879 1.000 21.20543 356 VAL A C 1
ATOM 5354 O O . VAL A 1 356 ? -5.88325 18.16540 20.25043 1.000 21.73866 356 VAL A O 1
ATOM 5367 N N . ILE A 1 357 ? -5.89933 17.84844 18.02328 1.000 20.01300 357 ILE A N 1
ATOM 5368 C CA . ILE A 1 357 ? -6.46200 19.16904 17.74336 1.000 20.35131 357 ILE A CA 1
ATOM 5369 C C . ILE A 1 357 ? -7.84441 19.30402 18.37585 1.000 20.77661 357 ILE A C 1
ATOM 5370 O O . ILE A 1 357 ? -8.15502 20.30029 19.04757 1.000 21.70251 357 ILE A O 1
ATOM 5386 N N . CYS A 1 358 ? -8.72012 18.32840 18.12812 1.000 19.37205 358 CYS A N 1
ATOM 5387 C CA . CYS A 1 358 ? -10.08217 18.44201 18.63797 1.000 19.71736 358 CYS A CA 1
ATOM 5388 C C . CYS A 1 358 ? -10.10088 18.38191 20.15935 1.000 19.42112 358 CYS A C 1
ATOM 5389 O O . CYS A 1 358 ? -10.77840 19.19741 20.80050 1.000 20.54340 358 CYS A O 1
ATOM 5397 N N . ASP A 1 359 ? -9.35429 17.44798 20.75735 1.000 20.87435 359 ASP A N 1
ATOM 5398 C CA . ASP A 1 359 ? -9.30613 17.41674 22.21340 1.000 21.35948 359 ASP A CA 1
ATOM 5399 C C . ASP A 1 359 ? -8.86658 18.76588 22.76519 1.000 22.61578 359 ASP A C 1
ATOM 5400 O O . ASP A 1 359 ? -9.40787 19.23220 23.76802 1.000 22.36789 359 ASP A O 1
ATOM 5409 N N . THR A 1 360 ? -7.84824 19.37946 22.15324 1.000 21.82999 360 THR A N 1
ATOM 5410 C CA . THR A 1 360 ? -7.35894 20.67030 22.63701 1.000 21.55857 360 THR A CA 1
ATOM 5411 C C . THR A 1 360 ? -8.45860 21.71529 22.62639 1.000 21.22349 360 THR A C 1
ATOM 5412 O O . THR A 1 360 ? -8.63854 22.43665 23.61419 1.000 23.00489 360 THR A O 1
ATOM 5423 N N . MET A 1 361 ? -9.20363 21.81591 21.52185 1.000 23.05922 361 MET A N 1
ATOM 5424 C CA . MET A 1 361 ? -10.31820 22.75671 21.47751 1.000 22.36866 361 MET A CA 1
ATOM 5425 C C . MET A 1 361 ? -11.30403 22.47799 22.59657 1.000 22.56139 361 MET A C 1
ATOM 5426 O O . MET A 1 361 ? -11.77978 23.40867 23.25688 1.000 22.19941 361 MET A O 1
ATOM 5440 N N . ALA A 1 362 ? -11.61241 21.19956 22.83978 1.000 22.60881 362 ALA A N 1
ATOM 5441 C CA . ALA A 1 362 ? -12.56090 20.86703 23.89324 1.000 22.31274 362 ALA A CA 1
ATOM 5442 C C . ALA A 1 362 ? -12.02790 21.23865 25.26856 1.000 21.87653 362 ALA A C 1
ATOM 5443 O O . ALA A 1 362 ? -12.77755 21.77460 26.10279 1.000 24.01627 362 ALA A O 1
ATOM 5450 N N . HIS A 1 363 ? -10.73093 21.02316 25.51641 1.000 21.64287 363 HIS A N 1
ATOM 5451 C CA . HIS A 1 363 ? -10.16921 21.44430 26.80508 1.000 20.67068 363 HIS A CA 1
ATOM 5452 C C . HIS A 1 363 ? -10.20489 22.95971 26.97210 1.000 23.48825 363 HIS A C 1
ATOM 5453 O O . HIS A 1 363 ? -10.34497 23.46083 28.09758 1.000 23.43971 363 HIS A O 1
ATOM 5467 N N . LEU A 1 364 ? -10.03927 23.70582 25.88176 1.000 22.14866 364 LEU A N 1
ATOM 5468 C CA . LEU A 1 364 ? -10.14213 25.15971 25.95343 1.000 23.99457 364 LEU A CA 1
ATOM 5469 C C . LEU A 1 364 ? -11.56366 25.57957 26.30050 1.000 25.04151 364 LEU A C 1
ATOM 5470 O O . LEU A 1 364 ? -11.76838 26.55183 27.03647 1.000 26.11696 364 LEU A O 1
ATOM 5486 N N . VAL A 1 365 ? -12.56044 24.85721 25.77812 1.000 22.23582 365 VAL A N 1
ATOM 5487 C CA . VAL A 1 365 ? -13.95131 25.15299 26.11979 1.000 23.35675 365 VAL A CA 1
ATOM 5488 C C . VAL A 1 365 ? -14.20985 24.81052 27.58023 1.000 23.63031 365 VAL A C 1
ATOM 5489 O O . VAL A 1 365 ? -14.76631 25.61799 28.33388 1.000 26.67184 365 VAL A O 1
ATOM 5502 N N . VAL A 1 366 ? -13.80908 23.60464 28.00301 1.000 22.70764 366 VAL A N 1
ATOM 5503 C CA . VAL A 1 366 ? -14.07570 23.16132 29.37283 1.000 24.44781 366 VAL A CA 1
ATOM 5504 C C . VAL A 1 366 ? -13.46120 24.11419 30.39157 1.000 26.03823 366 VAL A C 1
ATOM 5505 O O . VAL A 1 366 ? -14.06387 24.41101 31.43805 1.000 27.95293 366 VAL A O 1
ATOM 5518 N N . SER A 1 367 ? -12.25309 24.59685 30.11758 1.000 26.29290 367 SER A N 1
ATOM 5519 C CA . SER A 1 367 ? -11.54104 25.46653 31.04480 1.000 26.57418 367 SER A CA 1
ATOM 5520 C C . SER A 1 367 ? -11.93601 26.93386 30.90549 1.000 29.06862 367 SER A C 1
ATOM 5521 O O . SER A 1 367 ? -11.38818 27.77909 31.62462 1.000 30.36307 367 SER A O 1
ATOM 5529 N N . GLY A 1 368 ? -12.87336 27.25896 30.01967 1.000 26.52243 368 GLY A N 1
ATOM 5530 C CA . GLY A 1 368 ? -13.35133 28.62089 29.87879 1.000 28.22490 368 GLY A CA 1
ATOM 5531 C C . GLY A 1 368 ? -12.46335 29.54995 29.09557 1.000 30.64549 368 GLY A C 1
ATOM 5532 O O . GLY A 1 368 ? -12.66897 30.77520 29.15067 1.000 31.80526 368 GLY A O 1
ATOM 5536 N N . GLN A 1 369 ? -11.49051 29.01834 28.35849 1.000 26.56517 369 GLN A N 1
ATOM 5537 C CA . GLN A 1 369 ? -10.61510 29.86246 27.56855 1.000 25.59135 369 GLN A CA 1
ATOM 5538 C C . GLN A 1 369 ? -11.21725 30.24328 26.22904 1.000 29.93622 369 GLN A C 1
ATOM 5539 O O . GLN A 1 369 ? -10.83581 31.27613 25.67024 1.000 33.40092 369 GLN A O 1
ATOM 5553 N N . LEU A 1 370 ? -12.15173 29.44639 25.71580 1.000 27.49386 370 LEU A N 1
ATOM 5554 C CA . LEU A 1 370 ? -12.87442 29.77744 24.50914 1.000 31.38752 370 LEU A CA 1
ATOM 5555 C C . LEU A 1 370 ? -14.34796 29.50650 24.77067 1.000 27.98421 370 LEU A C 1
ATOM 5556 O O . LEU A 1 370 ? -14.68049 28.54519 25.47757 1.000 28.98201 370 LEU A O 1
ATOM 5572 N N . PRO A 1 371 ? -15.25430 30.33254 24.23455 1.000 29.66956 371 PRO A N 1
ATOM 5573 C CA . PRO A 1 371 ? -14.94895 31.55772 23.47173 1.000 33.44935 371 PRO A CA 1
ATOM 5574 C C .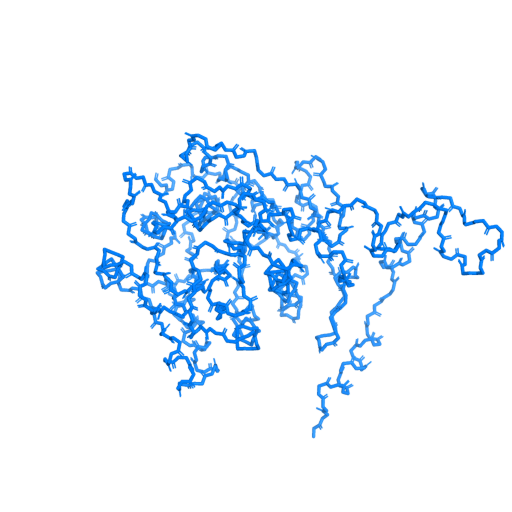 PRO A 1 371 ? -14.37770 32.64961 24.34141 1.000 32.11371 371 PRO A C 1
ATOM 5575 O O . PRO A 1 371 ? -14.64428 32.67949 25.53950 1.000 35.98658 371 PRO A O 1
ATOM 5586 N N . ARG A 1 372 ? -13.60079 33.55951 23.75504 1.000 34.05681 372 ARG A N 1
ATOM 5587 C CA . ARG A 1 372 ? -13.07224 34.68019 24.51247 1.000 39.76946 372 ARG A CA 1
ATOM 5588 C C . ARG A 1 372 ? -14.12390 35.77034 24.60848 1.000 37.58728 372 ARG A C 1
ATOM 5589 O O . ARG A 1 372 ? -14.87743 36.00708 23.66477 1.000 40.02694 372 ARG A O 1
ATOM 5610 N N . THR A 1 373 ? -14.16487 36.42586 25.75258 1.000 41.24596 373 THR A N 1
ATOM 5611 C CA . THR A 1 373 ? -15.03008 37.57833 25.94938 1.000 56.50007 373 THR A CA 1
ATOM 5612 C C . THR A 1 373 ? -14.34703 38.89067 25.58773 1.000 57.15924 373 THR A C 1
ATOM 5613 O O . THR A 1 373 ? -15.03129 39.91056 25.45608 1.000 55.19146 373 THR A O 1
ATOM 5624 N N . GLU A 1 374 ? -13.02636 38.88294 25.42959 1.000 51.73519 374 GLU A N 1
ATOM 5625 C CA . GLU A 1 374 ? -12.24395 40.05142 25.05085 1.000 53.86768 374 GLU A CA 1
ATOM 5626 C C . GLU A 1 374 ? -10.89446 39.53895 24.57011 1.000 54.68679 374 GLU A C 1
ATOM 5627 O O . GLU A 1 374 ? -10.50180 38.41628 24.89162 1.000 45.99505 374 GLU A O 1
ATOM 5639 N N . LYS A 1 375 ? -10.18848 40.36189 23.79719 1.000 53.69343 375 LYS A N 1
ATOM 5640 C CA . LYS A 1 375 ? -8.83880 39.98853 23.39445 1.000 54.46318 375 LYS A CA 1
ATOM 5641 C C . LYS A 1 375 ? -7.96757 39.83260 24.63957 1.000 45.87195 375 LYS A C 1
ATOM 5642 O O . LYS A 1 375 ? -8.08964 40.61825 25.58748 1.000 46.25309 375 LYS A O 1
ATOM 5661 N N . PRO A 1 376 ? -7.09970 38.82382 24.68889 1.000 45.96766 376 PRO A N 1
ATOM 5662 C CA . PRO A 1 376 ? -6.21175 38.68346 25.84929 1.000 39.69630 376 PRO A CA 1
ATOM 5663 C C . PRO A 1 376 ? -5.26252 39.86315 25.98099 1.000 40.70229 376 PRO A C 1
ATOM 5664 O O . PRO A 1 376 ? -4.85271 40.47492 24.99330 1.000 38.67107 376 PRO A O 1
ATOM 5675 N N . ALA A 1 377 ? -4.89247 40.15632 27.22819 1.000 42.80775 377 ALA A N 1
ATOM 5676 C CA . ALA A 1 377 ? -4.03267 41.29556 27.50773 1.000 49.80007 377 ALA A CA 1
ATOM 5677 C C . ALA A 1 377 ? -2.70393 41.22132 26.77353 1.000 48.21154 377 ALA A C 1
ATOM 5678 O O . ALA A 1 377 ? -2.07049 42.25972 26.56505 1.000 44.41925 377 ALA A O 1
ATOM 5685 N N . TYR A 1 378 ? -2.25927 40.02533 26.37870 1.000 38.04291 378 TYR A N 1
ATOM 5686 C CA . TYR A 1 378 ? -0.92809 39.89518 25.80660 1.000 37.14999 378 TYR A CA 1
ATOM 5687 C C . TYR A 1 378 ? -0.87118 40.20500 24.31731 1.000 35.89046 378 TYR A C 1
ATOM 5688 O O . TYR A 1 378 ? 0.23569 40.28077 23.76795 1.000 38.88294 378 TYR A O 1
ATOM 5706 N N . ILE A 1 379 ? -2.00857 40.41079 23.65794 1.000 33.75525 379 ILE A N 1
ATOM 5707 C CA . ILE A 1 379 ? -2.02409 40.66503 22.22024 1.000 36.41324 379 ILE A CA 1
ATOM 5708 C C . ILE A 1 379 ? -1.84747 42.15678 21.97458 1.000 35.35080 379 ILE A C 1
ATOM 5709 O O . ILE A 1 379 ? -2.66434 42.97005 22.42267 1.000 38.15454 379 ILE A O 1
ATOM 5725 N N . HIS A 1 380 ? -0.79214 42.50994 21.24685 1.000 33.20631 380 HIS A N 1
ATOM 5726 C CA . HIS A 1 380 ? -0.50262 43.88512 20.85792 1.000 31.19944 380 HIS A CA 1
ATOM 5727 C C . HIS A 1 380 ? -0.76616 44.04554 19.36814 1.000 39.00766 380 HIS A C 1
ATOM 5728 O O . HIS A 1 380 ? -0.34912 43.21088 18.56821 1.000 39.85662 380 HIS A O 1
ATOM 5742 N N . ALA A 1 381 ? -1.43688 45.13290 18.99361 1.000 38.06624 381 ALA A N 1
ATOM 5743 C CA . ALA A 1 381 ? -1.88537 45.27535 17.61346 1.000 38.19348 381 ALA A CA 1
ATOM 5744 C C . ALA A 1 381 ? -0.73799 45.57345 16.65115 1.000 38.95352 381 ALA A C 1
ATOM 5745 O O . ALA A 1 381 ? -0.78991 45.14722 15.49107 1.000 42.02107 381 ALA A O 1
ATOM 5752 N N . GLU A 1 382 ? 0.28580 46.31248 17.08500 1.000 40.14876 382 GLU A N 1
ATOM 5753 C CA . GLU A 1 382 ? 1.37154 46.68670 16.18368 1.000 45.59208 382 GLU A CA 1
ATOM 5754 C C . GLU A 1 382 ? 2.43703 45.59714 16.16033 1.000 43.32324 382 GLU A C 1
ATOM 5755 O O . GLU A 1 382 ? 2.91413 45.15961 17.21283 1.000 46.91434 382 GLU A O 1
ATOM 5767 N N . ALA A 1 383 ? 2.81870 45.18089 14.95887 1.000 38.16929 383 ALA A N 1
ATOM 5768 C CA . ALA A 1 383 ? 3.81261 44.13031 14.79897 1.000 35.37304 383 ALA A CA 1
ATOM 5769 C C . ALA A 1 383 ? 5.20672 44.67278 15.07985 1.000 42.38130 383 ALA A C 1
ATOM 5770 O O . ALA A 1 383 ? 5.59348 45.72756 14.56426 1.000 41.12618 383 ALA A O 1
ATOM 5777 N N . ASN A 1 384 ? 5.94325 43.96464 15.93087 1.000 34.41037 384 ASN A N 1
ATOM 5778 C CA . ASN A 1 384 ? 7.35595 44.22382 16.18738 1.000 37.72314 384 ASN A CA 1
ATOM 5779 C C . ASN A 1 384 ? 8.15493 43.34716 15.23080 1.000 37.54260 384 ASN A C 1
ATOM 5780 O O . ASN A 1 384 ? 8.44651 42.18083 15.50743 1.000 32.69607 384 ASN A O 1
ATOM 5791 N N . MET A 1 385 ? 8.48916 43.90424 14.06427 1.000 36.30399 385 MET A N 1
ATOM 5792 C CA . MET A 1 385 ? 9.19990 43.12829 13.05295 1.000 43.45414 385 MET A CA 1
ATOM 5793 C C . MET A 1 385 ? 10.64796 42.84859 13.42747 1.000 43.21587 385 MET A C 1
ATOM 5794 O O . MET A 1 385 ? 11.31543 42.08324 12.72171 1.000 45.21386 385 MET A O 1
ATOM 5808 N N . ALA A 1 386 ? 11.14917 43.43608 14.51338 1.000 38.13316 386 ALA A N 1
ATOM 5809 C CA . ALA A 1 386 ? 12.51832 43.20797 14.95159 1.000 35.26865 386 ALA A CA 1
ATOM 5810 C C . ALA A 1 386 ? 12.61165 42.20218 16.09233 1.000 39.81458 386 ALA A C 1
ATOM 5811 O O . ALA A 1 386 ? 13.64967 42.13708 16.76266 1.000 36.02324 386 ALA A O 1
ATOM 5818 N N . VAL A 1 387 ? 11.55840 41.40763 16.32296 1.000 35.67940 387 VAL A N 1
ATOM 5819 C CA . VAL A 1 387 ? 11.61560 40.43376 17.41560 1.000 42.48950 387 VAL A CA 1
ATOM 5820 C C . VAL A 1 387 ? 12.76822 39.45092 17.22729 1.000 34.81060 387 VAL A C 1
ATOM 5821 O O . VAL A 1 387 ? 13.29786 38.91278 18.20812 1.000 36.49838 387 VAL A O 1
ATOM 5834 N N . ASP A 1 388 ? 13.15279 39.17010 15.98114 1.000 36.36653 388 ASP A N 1
ATOM 5835 C CA . ASP A 1 388 ? 14.21240 38.19192 15.72792 1.000 34.81750 388 ASP A CA 1
ATOM 5836 C C . ASP A 1 388 ? 15.39728 38.81042 14.99665 1.000 41.35959 388 ASP A C 1
ATOM 5837 O O . ASP A 1 388 ? 15.26011 39.84396 14.34258 1.000 53.60931 388 ASP A O 1
#

Secondary structure (DSSP, 8-state):
---HHHHHHHHHHTS--HHHHHHHHHHHHHH-BPPTT-S-TT-BSS--SS-STTSS---GGGPPB-S-GGGGGGSSEEEEEE---TT-SS---GGGHHHHHHHHHTT--SEETTTTEEHHHH--EEEEEE----TT-HHHHHHHHHHHHHHHHHHTPEEEEEES-GGGHHHHHHHHHTTSTT--EEEEEE-SS----S-BTTB--TT-HHHHHTTSTTS-GGG-EEES--SS---HHHHHHHHHHT-EEE-HHHHHHH-HHHHHHHHHHHHHTT-SEEEEEEEGGGB-GGG--SBSS--SS-B-HHHHHHHHHHHHHTS-EEEEEEE-B-GGG-STTHHHHHHHHHHHHHHHHHHHTT-SS-SS--TT--SS--TT--

Solvent-accessible surface area: 16402 Å² total; per-residue (Å²): 175,77,54,104,53,95,66,0,117,84,67,82,102,174,26,68,122,100,12,78,86,103,68,18,71,88,4,46,101,153,0,98,120,8,64,105,77,63,176,79,100,41,76,28,78,109,36,120,36,24,95,48,52,200,26,45,156,63,22,0,33,37,11,79,131,21,145,51,58,193,64,0,39,161,52,31,0,0,0,2,0,0,28,4,13,30,0,21,38,163,65,73,9,2,103,96,0,1,98,0,0,26,96,32,0,12,103,52,64,23,69,35,86,75,27,10,3,15,14,46,32,58,17,43,22,0,1,20,16,71,21,159,17,44,83,107,56,14,53,123,0,1,76,68,0,0,152,16,0,7,65,3,1,26,22,14,0,2,0,0,0,0,0,0,0,1,0,0,0,3,0,0,1,10,0,1,0,20,11,0,25,135,72,73,1,0,2,0,0,0,0,13,2,2,5,2,4,97,69,27,131,128,80,56,15,10,2,0,2,0,27,20,0,18,89,5,79,9,0,23,14,115,2,1,0,0,0,0,12,18,49,240,56,30,26,209,106,0,59,105,18,5,163,113,64,65,20,10,60,13,53,19,92,63,0,67,144,68,54,42,66,34,0,0,75,39,0,25,60,109,0,50,102,56,21,57,2,1,0,0,0,0,4,0,2,0,0,28,23,59,81,0,40,0,0,4,32,41,17,96,46,7,0,86,30,207,38,0,22,73,0,0,74,36,0,0,68,87,8,98,4,0,0,0,0,0,0,6,0,1,22,84,90,26,105,102,22,81,0,0,61,17,0,0,85,0,0,14,9,0,0,3,5,1,18,66,42,60,36,5,65,57,139,137,115,26,91,19,23,68,96,153,40,65,121,85,15,87

Nearest PDB structures (foldseek):
  7esr-assembly1_A  TM=1.003E+00  e=1.187E-81  Synechocystis sp. PCC 6803
  9fek-assembly1_D  TM=9.970E-01  e=1.922E-59  Candidatus Nitrospira inopinata
  8x3g-assembly1_F  TM=9.429E-01  e=7.566E-30  Aminobacter sp. NyZ550
  8x3g-assembly1_E  TM=8.995E-01  e=1.825E-30  Aminobacter sp. NyZ550
  8snf-assembly1_B  TM=9.009E-01  e=5.302E-30  Ectopseudomonas mendocina

Radius of gyration: 20.33 Å; Cα contacts (8 Å, |Δi|>4): 883; chains: 1; bounding box: 64×45×46 Å